Protein AF-0000000075457939 (afdb_homodimer)

Nearest PDB structures (foldseek):
  5itv-assembly1_A  TM=8.212E-01  e=4.966E-16  Bacillus subtilis subsp. subtilis str. 168
  2ewm-assembly1_A-2  TM=8.992E-01  e=4.418E-15  Azoarcus
  4m8s-assembly1_D  TM=8.500E-01  e=1.177E-15  Neisseria meningitidis FAM18
  3uf0-assembly1_A  TM=8.323E-01  e=3.128E-15  Beutenbergia cavernae DSM 12333
  2ewm-assembly1_B-2  TM=7.791E-01  e=3.510E-15  Azoarcus

InterPro domains:
  IPR002347 Short-chain dehydrogenase/reductase SDR [PF00106] (5-186)
  IPR002347 Short-chain dehydrogenase/reductase SDR [PR00080] (75-86)
  IPR002347 Short-chain dehydrogenase/reductase SDR [PR00080] (130-138)
  IPR002347 Short-chain dehydrogenase/reductase SDR [PR00080] (150-169)
  IPR002347 Short-chain dehydrogenase/reductase SDR [PR00081] (5-22)
  IPR002347 Short-chain dehydrogenase/reductase SDR [PR00081] (75-86)
  IPR002347 Short-chain dehydrogenase/reductase SDR [PR00081] (124-140)
  IPR002347 Short-chain dehydrogenase/reductase SDR [PR00081] (150-169)
  IPR002347 Short-chain dehydrogenase/reductase SDR [PR00081] (171-188)
  IPR020904 Short-chain dehydrogenase/reductase, conserved site [PS00061] (137-165)
  IPR036291 NAD(P)-binding domain superfamily [SSF51735] (2-250)
  IPR051911 Short-chain Dehydrogenases/Reductases (SDR) [PTHR43976] (3-299)
  IPR057326 Ketoreductase domain [SM00822] (4-182)

Structure (mmCIF, N/CA/C/O backbone):
data_AF-0000000075457939-model_v1
#
loop_
_entity.id
_entity.type
_entity.pdbx_description
1 polymer 'Ketoreductase domain-containing protein'
#
loop_
_atom_site.group_PDB
_atom_site.id
_atom_site.type_symbol
_atom_site.label_atom_id
_atom_site.label_alt_id
_atom_site.label_comp_id
_atom_site.label_asym_id
_atom_site.label_entity_id
_atom_site.label_seq_id
_atom_site.pdbx_PDB_ins_code
_atom_site.Cartn_x
_atom_site.Cartn_y
_atom_site.Cartn_z
_atom_site.occupancy
_atom_site.B_iso_or_equiv
_atom_site.auth_seq_id
_atom_site.auth_comp_id
_atom_site.auth_asym_id
_atom_site.auth_atom_id
_atom_site.pdbx_PDB_model_num
ATOM 1 N N . MET A 1 1 ? 2.16 31.906 21.281 1 51.19 1 MET A N 1
ATOM 2 C CA . MET A 1 1 ? 2.932 31.281 20.219 1 51.19 1 MET A CA 1
ATOM 3 C C . MET A 1 1 ? 2.379 31.656 18.844 1 51.19 1 MET A C 1
ATOM 5 O O . MET A 1 1 ? 1.189 31.953 18.703 1 51.19 1 MET A O 1
ATOM 9 N N . PRO A 1 2 ? 3.334 31.891 17.859 1 63.16 2 PRO A N 1
ATOM 10 C CA . PRO A 1 2 ? 2.783 32.375 16.594 1 63.16 2 PRO A CA 1
ATOM 11 C C . PRO A 1 2 ? 1.765 31.406 15.984 1 63.16 2 PRO A C 1
ATOM 13 O O . PRO A 1 2 ? 1.848 30.203 16.219 1 63.16 2 PRO A O 1
ATOM 16 N N . SER A 1 3 ? 0.781 31.922 15.492 1 89.88 3 SER A N 1
ATOM 17 C CA . SER A 1 3 ? -0.307 31.203 14.82 1 89.88 3 SER A CA 1
ATOM 18 C C . SER A 1 3 ? 0.222 30.312 13.711 1 89.88 3 SER A C 1
ATOM 20 O O . SER A 1 3 ? 1.062 30.719 12.914 1 89.88 3 SER A O 1
ATOM 22 N N . ARG A 1 4 ? -0.057 29.094 13.867 1 96.81 4 ARG A N 1
ATOM 23 C CA . ARG A 1 4 ? 0.308 28.141 12.82 1 96.81 4 ARG A CA 1
ATOM 24 C C . ARG A 1 4 ? -0.666 28.219 11.648 1 96.81 4 ARG A C 1
ATOM 26 O O . ARG A 1 4 ? -1.827 28.594 11.82 1 96.81 4 ARG A O 1
ATOM 33 N N . VAL A 1 5 ? -0.13 27.922 10.492 1 98.56 5 VAL A N 1
ATOM 34 C CA . VAL A 1 5 ? -0.966 27.875 9.305 1 98.56 5 VAL A CA 1
ATOM 35 C C . VAL A 1 5 ? -1.181 26.422 8.875 1 98.56 5 VAL A C 1
ATOM 37 O O . VAL A 1 5 ? -0.228 25.719 8.516 1 98.56 5 VAL A O 1
ATOM 40 N N . TRP A 1 6 ? -2.451 25.984 8.914 1 98.81 6 TRP A N 1
ATOM 41 C CA . TRP A 1 6 ? -2.854 24.641 8.555 1 98.81 6 TRP A CA 1
ATOM 42 C C . TRP A 1 6 ? -3.471 24.594 7.16 1 98.81 6 TRP A C 1
ATOM 44 O O . TRP A 1 6 ? -4.285 25.453 6.812 1 98.81 6 TRP A O 1
ATOM 54 N N . VAL A 1 7 ? -3.055 23.656 6.367 1 98.94 7 VAL A N 1
ATOM 55 C CA . VAL A 1 7 ? -3.727 23.312 5.117 1 98.94 7 VAL A CA 1
ATOM 56 C C . VAL A 1 7 ? -4.383 21.938 5.246 1 98.94 7 VAL A C 1
ATOM 58 O O . VAL A 1 7 ? -3.707 20.953 5.527 1 98.94 7 VAL A O 1
ATOM 61 N N . ILE A 1 8 ? -5.691 21.875 5.09 1 98.88 8 ILE A N 1
ATOM 62 C CA . ILE A 1 8 ? -6.422 20.625 5.273 1 98.88 8 ILE A CA 1
ATOM 63 C C . ILE A 1 8 ? -7.293 20.359 4.051 1 98.88 8 ILE A C 1
ATOM 65 O O . ILE A 1 8 ? -8.078 21.219 3.633 1 98.88 8 ILE A O 1
ATOM 69 N N . THR A 1 9 ? -7.117 19.188 3.475 1 98.75 9 THR A N 1
ATOM 70 C CA . THR A 1 9 ? -7.961 18.812 2.346 1 98.75 9 THR A CA 1
ATOM 71 C C . THR A 1 9 ? -9.219 18.094 2.826 1 98.75 9 THR A C 1
ATOM 73 O O . THR A 1 9 ? -9.18 17.359 3.807 1 98.75 9 THR A O 1
ATOM 76 N N . GLY A 1 10 ? -10.336 18.281 2.088 1 97.12 10 GLY A N 1
ATOM 77 C CA . GLY A 1 10 ? -11.586 17.625 2.43 1 97.12 10 GLY A CA 1
ATOM 78 C C . GLY A 1 10 ? -12.148 18.062 3.766 1 97.12 10 GLY A C 1
ATOM 79 O O . GLY A 1 10 ? -12.258 17.266 4.699 1 97.12 10 GLY A O 1
ATOM 80 N N . THR A 1 11 ? -12.719 19.297 3.811 1 97.69 11 THR A N 1
ATOM 81 C CA . THR A 1 11 ? -13.109 19.844 5.109 1 97.69 11 THR A CA 1
ATOM 82 C C . THR A 1 11 ? -14.617 20.031 5.188 1 97.69 11 THR A C 1
ATOM 84 O O . THR A 1 11 ? -15.117 20.688 6.105 1 97.69 11 THR A O 1
ATOM 87 N N . ASN A 1 12 ? -15.328 19.453 4.223 1 95.19 12 ASN A N 1
ATOM 88 C CA . ASN A 1 12 ? -16.766 19.688 4.172 1 95.19 12 ASN A CA 1
ATOM 89 C C . ASN A 1 12 ? -17.484 18.953 5.301 1 95.19 12 ASN A C 1
ATOM 91 O O . ASN A 1 12 ? -18.609 19.297 5.66 1 95.19 12 ASN A O 1
ATOM 95 N N . SER A 1 13 ? -16.906 17.859 5.801 1 92 13 SER A N 1
ATOM 96 C CA . SER A 1 13 ? -17.5 17.078 6.879 1 92 13 SER A CA 1
ATOM 97 C C . SER A 1 13 ? -16.469 16.219 7.578 1 92 13 SER A C 1
ATOM 99 O O . SER A 1 13 ? -15.266 16.344 7.316 1 92 13 SER A O 1
ATOM 101 N N . GLY A 1 14 ? -16.891 15.586 8.586 1 93.69 14 GLY A N 1
ATOM 102 C CA . GLY A 1 14 ? -16.109 14.516 9.188 1 93.69 14 GLY A CA 1
ATOM 103 C C . GLY A 1 14 ? -14.852 15 9.883 1 93.69 14 GLY A C 1
ATOM 104 O O . GLY A 1 14 ? -14.883 16.016 10.586 1 93.69 14 GLY A O 1
ATOM 105 N N . LEU A 1 15 ? -13.805 14.25 9.742 1 96.56 15 LEU A N 1
ATOM 106 C CA . LEU A 1 15 ? -12.562 14.5 10.461 1 96.56 15 LEU A CA 1
ATOM 107 C C . LEU A 1 15 ? -11.906 15.789 9.984 1 96.56 15 LEU A C 1
ATOM 109 O O . LEU A 1 15 ? -11.344 16.547 10.789 1 96.56 15 LEU A O 1
ATOM 113 N N . GLY A 1 16 ? -11.945 16.062 8.656 1 97.94 16 GLY A N 1
ATOM 114 C CA . GLY A 1 16 ? -11.391 17.297 8.125 1 97.94 16 GLY A CA 1
ATOM 115 C C . GLY A 1 16 ? -12.008 18.547 8.734 1 97.94 16 GLY A C 1
ATOM 116 O O . GLY A 1 16 ? -11.297 19.484 9.109 1 97.94 16 GLY A O 1
ATOM 117 N N . LEU A 1 17 ? -13.312 18.484 8.852 1 97.88 17 LEU A N 1
ATOM 118 C CA . LEU A 1 17 ? -14.039 19.594 9.453 1 97.88 17 LEU A CA 1
ATOM 119 C C . LEU A 1 17 ? -13.664 19.766 10.922 1 97.88 17 LEU A C 1
ATOM 121 O O . LEU A 1 17 ? -13.391 20.875 11.383 1 97.88 17 LEU A O 1
ATOM 125 N N . ALA A 1 18 ? -13.617 18.672 11.648 1 98 18 ALA A N 1
ATOM 126 C CA . ALA A 1 18 ? -13.305 18.703 13.07 1 98 18 ALA A CA 1
ATOM 127 C C . ALA A 1 18 ? -11.906 19.266 13.312 1 98 18 ALA A C 1
ATOM 129 O O . ALA A 1 18 ? -11.711 20.109 14.195 1 98 18 ALA A O 1
ATOM 130 N N . MET A 1 19 ? -10.945 18.859 12.523 1 98.69 19 MET A N 1
ATOM 131 C CA . MET A 1 19 ? -9.562 19.312 12.68 1 98.69 19 MET A CA 1
ATOM 132 C C . MET A 1 19 ? -9.438 20.797 12.344 1 98.69 19 MET A C 1
ATOM 134 O O . MET A 1 19 ? -8.75 21.547 13.039 1 98.69 19 MET A O 1
ATOM 138 N N . ALA A 1 20 ? -10.102 21.203 11.289 1 98.81 20 ALA A N 1
ATOM 139 C CA . ALA A 1 20 ? -10.062 22.609 10.883 1 98.81 20 ALA A CA 1
ATOM 140 C C . ALA A 1 20 ? -10.648 23.5 11.969 1 98.81 20 ALA A C 1
ATOM 142 O O . ALA A 1 20 ? -10.023 24.5 12.359 1 98.81 20 ALA A O 1
ATOM 143 N N . LEU A 1 21 ? -11.812 23.125 12.484 1 98.69 21 LEU A N 1
ATOM 144 C CA . LEU A 1 21 ? -12.484 23.922 13.5 1 98.69 21 LEU A CA 1
ATOM 145 C C . LEU A 1 21 ? -11.656 23.984 14.781 1 98.69 21 LEU A C 1
ATOM 147 O O . LEU A 1 21 ? -11.57 25.031 15.422 1 98.69 21 LEU A O 1
ATOM 151 N N . HIS A 1 22 ? -11.062 22.875 15.117 1 98.56 22 HIS A N 1
ATOM 152 C CA . HIS A 1 22 ? -10.25 22.828 16.328 1 98.56 22 HIS A CA 1
ATOM 153 C C . HIS A 1 22 ? -9.047 23.75 16.219 1 98.56 22 HIS A C 1
ATOM 155 O O . HIS A 1 22 ? -8.727 24.469 17.156 1 98.56 22 HIS A O 1
ATOM 161 N N . ALA A 1 23 ? -8.336 23.734 15.109 1 98.44 23 ALA A N 1
ATOM 162 C CA . ALA A 1 23 ? -7.184 24.609 14.891 1 98.44 23 ALA A CA 1
ATOM 163 C C . ALA A 1 23 ? -7.594 26.078 14.992 1 98.44 23 ALA A C 1
ATOM 165 O O . ALA A 1 23 ? -6.922 26.875 15.656 1 98.44 23 ALA A O 1
ATOM 166 N N . LEU A 1 24 ? -8.711 26.438 14.383 1 98.25 24 LEU A N 1
ATOM 167 C CA . LEU A 1 24 ? -9.203 27.812 14.391 1 98.25 24 LEU A CA 1
ATOM 168 C C . LEU A 1 24 ? -9.555 28.25 15.812 1 98.25 24 LEU A C 1
ATOM 170 O O . LEU A 1 24 ? -9.242 29.375 16.203 1 98.25 24 LEU A O 1
ATOM 174 N N . LYS A 1 25 ? -10.188 27.359 16.5 1 97.62 25 LYS A N 1
ATOM 175 C CA . LYS A 1 25 ? -10.602 27.641 17.875 1 97.62 25 LYS A CA 1
ATOM 176 C C . LYS A 1 25 ? -9.398 27.984 18.75 1 97.62 25 LYS A C 1
ATOM 178 O O . LYS A 1 25 ? -9.523 28.734 19.719 1 97.62 25 LYS A O 1
ATOM 183 N N . HIS A 1 26 ? -8.266 27.5 18.422 1 96.94 26 HIS A N 1
ATOM 184 C CA . HIS A 1 26 ? -7.066 27.703 19.234 1 96.94 26 HIS A CA 1
ATOM 185 C C . HIS A 1 26 ? -6.18 28.797 18.641 1 96.94 26 HIS A C 1
ATOM 187 O O . HIS A 1 26 ? -5 28.891 18.984 1 96.94 26 HIS A O 1
ATOM 193 N N . GLY A 1 27 ? -6.672 29.531 17.688 1 96.94 27 GLY A N 1
ATOM 194 C CA . GLY A 1 27 ? -6.02 30.734 17.219 1 96.94 27 GLY A CA 1
ATOM 195 C C . GLY A 1 27 ? -5.129 30.516 16.016 1 96.94 27 GLY A C 1
ATOM 196 O O . GLY A 1 27 ? -4.438 31.438 15.57 1 96.94 27 GLY A O 1
ATOM 197 N N . ASP A 1 28 ? -5.078 29.328 15.445 1 97.94 28 ASP A N 1
ATOM 198 C CA . ASP A 1 28 ? -4.312 29.047 14.234 1 97.94 28 ASP A CA 1
ATOM 199 C C . ASP A 1 28 ? -5.07 29.5 12.992 1 97.94 28 ASP A C 1
ATOM 201 O O . ASP A 1 28 ? -6.246 29.859 13.07 1 97.94 28 ASP A O 1
ATOM 205 N N . ARG A 1 29 ? -4.402 29.625 11.93 1 98.31 29 ARG A N 1
ATOM 206 C CA . ARG A 1 29 ? -5.004 29.906 10.625 1 98.31 29 ARG A CA 1
ATOM 207 C C . ARG A 1 29 ? -5.203 28.625 9.828 1 98.31 29 ARG A C 1
ATOM 209 O O . ARG A 1 29 ? -4.375 27.719 9.883 1 98.31 29 ARG A O 1
ATOM 216 N N . VAL A 1 30 ? -6.344 28.594 9.086 1 98.75 30 VAL A N 1
ATOM 217 C CA . VAL A 1 30 ? -6.648 27.359 8.359 1 98.75 30 VAL A CA 1
ATOM 218 C C . VAL A 1 30 ? -7.012 27.688 6.914 1 98.75 30 VAL A C 1
ATOM 220 O O . VAL A 1 30 ? -7.867 28.547 6.66 1 98.75 30 VAL A O 1
ATOM 223 N N . ILE A 1 31 ? -6.277 27.141 6.02 1 98.81 31 ILE A N 1
ATOM 224 C CA . ILE A 1 31 ? -6.719 27.016 4.633 1 98.81 31 ILE A CA 1
ATOM 225 C C . ILE A 1 31 ? -7.461 25.688 4.449 1 98.81 31 ILE A C 1
ATOM 227 O O . ILE A 1 31 ? -6.855 24.625 4.492 1 98.81 31 ILE A O 1
ATOM 231 N N . ALA A 1 32 ? -8.781 25.781 4.281 1 98.81 32 ALA A N 1
ATOM 232 C CA . ALA A 1 32 ? -9.672 24.609 4.195 1 98.81 32 ALA A CA 1
ATOM 233 C C . ALA A 1 32 ? -10.141 24.391 2.76 1 98.81 32 ALA A C 1
ATOM 235 O O . ALA A 1 32 ? -10.594 25.312 2.094 1 98.81 32 ALA A O 1
ATOM 236 N N . THR A 1 33 ? -10.008 23.156 2.293 1 98.62 33 THR A N 1
ATOM 237 C CA . THR A 1 33 ? -10.375 22.922 0.9 1 98.62 33 THR A CA 1
ATOM 238 C C . THR A 1 33 ? -11.672 22.125 0.81 1 98.62 33 THR A C 1
ATOM 240 O O . THR A 1 33 ? -11.953 21.297 1.683 1 98.62 33 THR A O 1
ATOM 243 N N . VAL A 1 34 ? -12.453 22.406 -0.18 1 97.88 34 VAL A N 1
ATOM 244 C CA . VAL A 1 34 ? -13.648 21.672 -0.592 1 97.88 34 VAL A CA 1
ATOM 245 C C . VAL A 1 34 ? -13.688 21.562 -2.115 1 97.88 34 VAL A C 1
ATOM 247 O O . VAL A 1 34 ? -12.992 22.297 -2.814 1 97.88 34 VAL A O 1
ATOM 250 N N . ARG A 1 35 ? -14.469 20.641 -2.613 1 94.31 35 ARG A N 1
ATOM 251 C CA . ARG A 1 35 ? -14.555 20.453 -4.059 1 94.31 35 ARG A CA 1
ATOM 252 C C . ARG A 1 35 ? -15.406 21.547 -4.703 1 94.31 35 ARG A C 1
ATOM 254 O O . ARG A 1 35 ? -15.203 21.891 -5.867 1 94.31 35 ARG A O 1
ATOM 261 N N . SER A 1 36 ? -16.359 22 -3.938 1 96.31 36 SER A N 1
ATOM 262 C CA . SER A 1 36 ? -17.234 23.078 -4.422 1 96.31 36 SER A CA 1
ATOM 263 C C . SER A 1 36 ? -17.609 24.031 -3.295 1 96.31 36 SER A C 1
ATOM 265 O O . SER A 1 36 ? -17.672 23.625 -2.131 1 96.31 36 SER A O 1
ATOM 267 N N . ALA A 1 37 ? -17.891 25.219 -3.727 1 96.94 37 ALA A N 1
ATOM 268 C CA . ALA A 1 37 ? -18.125 26.281 -2.752 1 96.94 37 ALA A CA 1
ATOM 269 C C . ALA A 1 37 ? -19.375 26.016 -1.924 1 96.94 37 ALA A C 1
ATOM 271 O O . ALA A 1 37 ? -19.422 26.359 -0.74 1 96.94 37 ALA A O 1
ATOM 272 N N . ASP A 1 38 ? -20.328 25.391 -2.523 1 96.69 38 ASP A N 1
ATOM 273 C CA . ASP A 1 38 ? -21.609 25.141 -1.846 1 96.69 38 ASP A CA 1
ATOM 274 C C . ASP A 1 38 ? -21.438 24.109 -0.729 1 96.69 38 ASP A C 1
ATOM 276 O O . ASP A 1 38 ? -22.297 23.984 0.145 1 96.69 38 ASP A O 1
ATOM 280 N N . ARG A 1 39 ? -20.359 23.438 -0.727 1 94.5 39 ARG A N 1
ATOM 281 C CA . ARG A 1 39 ? -20.094 22.391 0.267 1 94.5 39 ARG A CA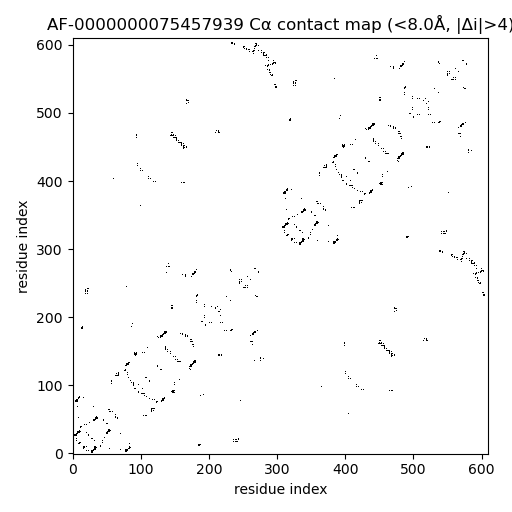 1
ATOM 282 C C . ARG A 1 39 ? -19.234 22.938 1.408 1 94.5 39 ARG A C 1
ATOM 284 O O . ARG A 1 39 ? -18.906 22.203 2.344 1 94.5 39 ARG A O 1
ATOM 291 N N . PHE A 1 40 ? -18.859 24.219 1.312 1 97.88 40 PHE A N 1
ATOM 292 C CA . PHE A 1 40 ? -18.047 24.812 2.369 1 97.88 40 PHE A CA 1
ATOM 293 C C . PHE A 1 40 ? -18.891 25.078 3.611 1 97.88 40 PHE A C 1
ATOM 295 O O . PHE A 1 40 ? -19.859 25.828 3.557 1 97.88 40 PHE A O 1
ATOM 302 N N . PRO A 1 41 ? -18.547 24.516 4.734 1 97.69 41 PRO A N 1
ATOM 303 C CA . PRO A 1 41 ? -19.391 24.625 5.926 1 97.69 41 PRO A CA 1
ATOM 304 C C . PRO A 1 41 ? -19.484 26.047 6.461 1 97.69 41 PRO A C 1
ATOM 306 O O . PRO A 1 41 ? -18.469 26.75 6.523 1 97.69 41 PRO A O 1
ATOM 309 N N . ASP A 1 42 ? -20.609 26.422 6.934 1 97.94 42 ASP A N 1
ATOM 310 C CA . ASP A 1 42 ? -20.828 27.734 7.527 1 97.94 42 ASP A CA 1
ATOM 311 C C . ASP A 1 42 ? -19.969 27.938 8.773 1 97.94 42 ASP A C 1
ATOM 313 O O . ASP A 1 42 ? -19.484 29.047 9.031 1 97.94 42 ASP A O 1
ATOM 317 N N . ALA A 1 43 ? -19.812 26.859 9.477 1 98.12 43 ALA A N 1
ATOM 318 C CA . ALA A 1 43 ? -19.016 26.922 10.703 1 98.12 43 ALA A CA 1
ATOM 319 C C . ALA A 1 43 ? -17.594 27.359 10.414 1 98.12 43 ALA A C 1
ATOM 321 O O . ALA A 1 43 ? -16.984 28.125 11.188 1 98.12 43 ALA A O 1
ATOM 322 N N . LEU A 1 44 ? -17.047 26.953 9.297 1 98.56 44 LEU A N 1
ATOM 323 C CA . LEU A 1 44 ? -15.695 27.312 8.914 1 98.56 44 LEU A CA 1
ATOM 324 C C . LEU A 1 44 ? -15.633 28.766 8.445 1 98.56 44 LEU A C 1
ATOM 326 O O . LEU A 1 44 ? -14.68 29.484 8.766 1 98.56 44 LEU A O 1
ATOM 330 N N . ARG A 1 45 ? -16.625 29.078 7.703 1 98 45 ARG A N 1
ATOM 331 C CA . ARG A 1 45 ? -16.703 30.469 7.25 1 98 45 ARG A CA 1
ATOM 332 C C . ARG A 1 45 ? -16.734 31.422 8.43 1 98 45 ARG A C 1
ATOM 334 O O . ARG A 1 45 ? -15.969 32.406 8.477 1 98 45 ARG A O 1
ATOM 341 N N . LYS A 1 46 ? -17.562 31.125 9.352 1 98.25 46 LYS A N 1
ATOM 342 C CA . LYS A 1 46 ? -17.734 31.984 10.523 1 98.25 46 LYS A CA 1
ATOM 343 C C . LYS A 1 46 ? -16.469 32.031 11.383 1 98.25 46 LYS A C 1
ATOM 345 O O . LYS A 1 46 ? -16.172 33.031 11.992 1 98.25 46 LYS A O 1
ATOM 350 N N . ALA A 1 47 ? -15.758 30.906 11.375 1 98.19 47 ALA A N 1
ATOM 351 C CA . ALA A 1 47 ? -14.562 30.797 12.211 1 98.19 47 ALA A CA 1
ATOM 352 C C . ALA A 1 47 ? -13.367 31.469 11.539 1 98.19 47 ALA A C 1
ATOM 354 O O . ALA A 1 47 ? -12.305 31.609 12.148 1 98.19 47 ALA A O 1
ATOM 355 N N . GLY A 1 48 ? -13.523 31.828 10.266 1 97.88 48 GLY A N 1
ATOM 356 C CA . GLY A 1 48 ? -12.484 32.625 9.602 1 97.88 48 GLY A CA 1
ATOM 357 C C . GLY A 1 48 ? -11.547 31.781 8.758 1 97.88 48 GLY A C 1
ATOM 358 O O . GLY A 1 48 ? -10.453 32.219 8.422 1 97.88 48 GLY A O 1
ATOM 359 N N . ALA A 1 49 ? -11.906 30.562 8.406 1 98.62 49 ALA A N 1
ATOM 360 C CA . ALA A 1 49 ? -11.086 29.734 7.535 1 98.62 49 ALA A CA 1
ATOM 361 C C . ALA A 1 49 ? -11 30.328 6.129 1 98.62 49 ALA A C 1
ATOM 363 O O . ALA A 1 49 ? -11.977 30.906 5.641 1 98.62 49 ALA A O 1
ATOM 364 N N . HIS A 1 50 ? -9.852 30.203 5.52 1 98.62 50 HIS A N 1
ATOM 365 C CA . HIS A 1 50 ? -9.727 30.531 4.105 1 98.62 50 HIS A CA 1
ATOM 366 C C . HIS A 1 50 ? -10.156 29.359 3.23 1 98.62 50 HIS A C 1
ATOM 368 O O . HIS A 1 50 ? -9.594 28.266 3.326 1 98.62 50 HIS A O 1
ATOM 374 N N . MET A 1 51 ? -11.141 29.578 2.375 1 98.69 51 MET A N 1
ATOM 375 C CA . MET A 1 51 ? -11.656 28.531 1.504 1 98.69 51 MET A CA 1
ATOM 376 C C . MET A 1 51 ? -10.836 28.438 0.22 1 98.69 51 MET A C 1
ATOM 378 O O . MET A 1 51 ? -10.555 29.453 -0.418 1 98.69 51 MET A O 1
ATOM 382 N N . LEU A 1 52 ? -10.477 27.266 -0.162 1 98.5 52 LEU A N 1
ATOM 383 C CA . LEU A 1 52 ? -9.914 26.984 -1.477 1 98.5 52 LEU A CA 1
ATOM 384 C C . LEU A 1 52 ? -10.609 25.797 -2.131 1 98.5 52 LEU A C 1
ATOM 386 O O . LEU A 1 52 ? -10.922 24.812 -1.462 1 98.5 52 LEU A O 1
ATOM 390 N N . LEU A 1 53 ? -10.891 25.953 -3.387 1 98.56 53 LEU A N 1
ATOM 391 C CA . LEU A 1 53 ? -11.484 24.859 -4.145 1 98.56 53 LEU A CA 1
ATOM 392 C C . LEU A 1 53 ? -10.406 23.891 -4.648 1 98.56 53 LEU A C 1
ATOM 394 O O . LEU A 1 53 ? -9.438 24.328 -5.281 1 98.56 53 LEU A O 1
ATOM 398 N N . LEU A 1 54 ? -10.531 22.641 -4.285 1 98.62 54 LEU A N 1
ATOM 399 C CA . LEU A 1 54 ? -9.578 21.609 -4.676 1 98.62 54 LEU A CA 1
ATOM 400 C C . LEU A 1 54 ? -10.305 20.328 -5.086 1 98.62 54 LEU A C 1
ATOM 402 O O . LEU A 1 54 ? -11.094 19.797 -4.316 1 98.62 54 LEU A O 1
ATOM 406 N N . ASP A 1 55 ? -10.133 19.938 -6.328 1 98.19 55 ASP A N 1
ATOM 407 C CA . ASP A 1 55 ? -10.586 18.641 -6.82 1 98.19 55 ASP A CA 1
ATOM 408 C C . ASP A 1 55 ? -9.398 17.734 -7.141 1 98.19 55 ASP A C 1
ATOM 410 O O . ASP A 1 55 ? -8.719 17.938 -8.148 1 98.19 55 ASP A O 1
ATOM 414 N N . LEU A 1 56 ? -9.266 16.75 -6.332 1 98.12 56 LEU A N 1
ATOM 415 C CA . LEU A 1 56 ? -8.102 15.875 -6.461 1 98.12 56 LEU A CA 1
ATOM 416 C C . LEU A 1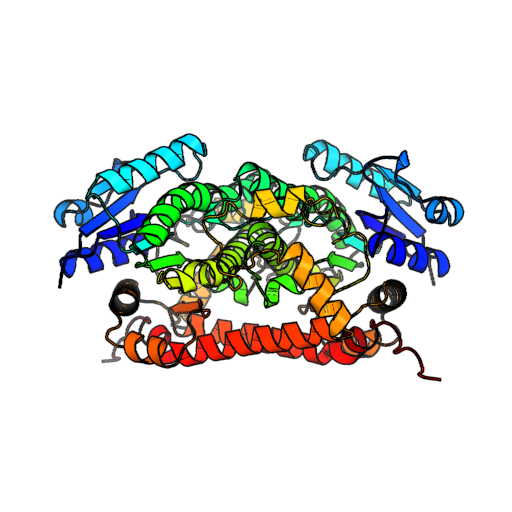 56 ? -8.266 14.922 -7.637 1 98.12 56 LEU A C 1
ATOM 418 O O . LEU A 1 56 ? -7.367 14.133 -7.934 1 98.12 56 LEU A O 1
ATOM 422 N N . TYR A 1 57 ? -9.375 14.984 -8.305 1 97.31 57 TYR A N 1
ATOM 423 C CA . TYR A 1 57 ? -9.57 14.227 -9.531 1 97.31 57 TYR A CA 1
ATOM 424 C C . TYR A 1 57 ? -9.18 15.055 -10.75 1 97.31 57 TYR A C 1
ATOM 426 O O . TYR A 1 57 ? -9.18 14.555 -11.875 1 97.31 57 TYR A O 1
ATOM 434 N N . ASP A 1 58 ? -8.875 16.297 -10.555 1 98.25 58 ASP A N 1
ATOM 435 C CA . ASP A 1 58 ? -8.508 17.188 -11.664 1 98.25 58 ASP A CA 1
ATOM 436 C C . ASP A 1 58 ? -7.141 16.812 -12.234 1 98.25 58 ASP A C 1
ATOM 438 O O . ASP A 1 58 ? -6.496 15.875 -11.75 1 98.25 58 ASP A O 1
ATOM 442 N N . THR A 1 59 ? -6.699 17.578 -13.258 1 98.38 59 THR A N 1
ATOM 443 C CA . THR A 1 59 ? -5.371 17.359 -13.828 1 98.38 59 THR A CA 1
ATOM 444 C C . THR A 1 59 ? -4.285 17.781 -12.844 1 98.38 59 THR A C 1
ATOM 446 O O . THR A 1 59 ? -4.516 18.625 -11.977 1 98.38 59 THR A O 1
ATOM 449 N N . ASP A 1 60 ? -3.152 17.188 -13.039 1 98.5 60 ASP A N 1
ATOM 450 C CA . ASP A 1 60 ? -2.025 17.484 -12.156 1 98.5 60 ASP A CA 1
ATOM 451 C C . ASP A 1 60 ? -1.738 18.984 -12.141 1 98.5 60 ASP A C 1
ATOM 453 O O . ASP A 1 60 ? -1.512 19.562 -11.07 1 98.5 60 ASP A O 1
ATOM 457 N N . ASP A 1 61 ? -1.765 19.562 -13.258 1 98.44 61 ASP A N 1
ATOM 458 C CA . ASP A 1 61 ? -1.441 20.969 -13.367 1 98.44 61 ASP A CA 1
ATOM 459 C C . ASP A 1 61 ? -2.43 21.828 -12.57 1 98.44 61 ASP A C 1
ATOM 461 O O . ASP A 1 61 ? -2.037 22.781 -11.898 1 98.44 61 ASP A O 1
ATOM 465 N N . LYS A 1 62 ? -3.662 21.531 -12.641 1 98.69 62 LYS A N 1
ATOM 466 C CA . LYS A 1 62 ? -4.68 22.281 -11.906 1 98.69 62 LYS A CA 1
ATOM 467 C C . LYS A 1 62 ? -4.523 22.094 -10.406 1 98.69 62 LYS A C 1
ATOM 469 O O . LYS A 1 62 ? -4.664 23.047 -9.641 1 98.69 62 LYS A O 1
ATOM 474 N N . ILE A 1 63 ? -4.227 20.891 -10.008 1 98.81 63 ILE A N 1
ATOM 475 C CA . ILE A 1 63 ? -4.035 20.609 -8.586 1 98.81 63 ILE A CA 1
ATOM 476 C C . ILE A 1 63 ? -2.803 21.344 -8.078 1 98.81 63 ILE A C 1
ATOM 478 O O . ILE A 1 63 ? -2.846 21.984 -7.016 1 98.81 63 ILE A O 1
ATOM 482 N N . LYS A 1 64 ? -1.727 21.312 -8.836 1 98.56 64 LYS A N 1
ATOM 483 C CA . LYS A 1 64 ? -0.497 22.016 -8.461 1 98.56 64 LYS A CA 1
ATOM 484 C C . LYS A 1 64 ? -0.722 23.516 -8.359 1 98.56 64 LYS A C 1
ATOM 486 O O . LYS A 1 64 ? -0.15 24.172 -7.492 1 98.56 64 LYS A O 1
ATOM 491 N N . ALA A 1 65 ? -1.513 24.016 -9.234 1 98.5 65 ALA A N 1
ATOM 492 C CA . ALA A 1 65 ? -1.822 25.438 -9.195 1 98.5 65 ALA A CA 1
ATOM 493 C C . ALA A 1 65 ? -2.51 25.812 -7.891 1 98.5 65 ALA A C 1
ATOM 495 O O . ALA A 1 65 ? -2.25 26.891 -7.328 1 98.5 65 ALA A O 1
ATOM 496 N N . VAL A 1 66 ? -3.363 24.969 -7.43 1 98.75 66 VAL A N 1
ATOM 497 C CA . VAL A 1 66 ? -4.027 25.219 -6.156 1 98.75 66 VAL A CA 1
ATOM 498 C C . VAL A 1 66 ? -3.002 25.172 -5.023 1 98.75 66 VAL A C 1
ATOM 500 O O . VAL A 1 66 ? -3.061 25.984 -4.098 1 98.75 66 VAL A O 1
ATOM 503 N N . ALA A 1 67 ? -2.072 24.219 -5.082 1 98.75 67 ALA A N 1
ATOM 504 C CA . ALA A 1 67 ? -1.014 24.141 -4.078 1 98.75 67 ALA A CA 1
ATOM 505 C C . ALA A 1 67 ? -0.191 25.438 -4.051 1 98.75 67 ALA A C 1
ATOM 507 O O . ALA A 1 67 ? 0.186 25.922 -2.982 1 98.75 67 ALA A O 1
ATOM 508 N N . GLU A 1 68 ? 0.058 25.938 -5.18 1 98 68 GLU A N 1
ATOM 509 C CA . GLU A 1 68 ? 0.79 27.188 -5.262 1 98 68 GLU A CA 1
ATOM 510 C C . GLU A 1 68 ? -0.021 28.344 -4.672 1 98 68 GLU A C 1
ATOM 512 O O . GLU A 1 68 ? 0.537 29.234 -4.035 1 98 68 GLU A O 1
ATOM 517 N N . GLU A 1 69 ? -1.259 28.328 -4.941 1 98.5 69 GLU A N 1
ATOM 518 C CA . GLU A 1 69 ? -2.137 29.328 -4.348 1 98.5 69 GLU A CA 1
ATOM 519 C C . GLU A 1 69 ? -2.111 29.266 -2.826 1 98.5 69 GLU A C 1
ATOM 521 O O . GLU A 1 69 ? -2.146 30.281 -2.146 1 98.5 69 GLU A O 1
ATOM 526 N N . VAL A 1 70 ? -2.08 28.047 -2.295 1 98.62 70 VAL A N 1
ATOM 527 C CA . VAL A 1 70 ? -1.992 27.828 -0.854 1 98.62 70 VAL A CA 1
ATOM 528 C C . VAL A 1 70 ? -0.823 28.625 -0.281 1 98.62 70 VAL A C 1
ATOM 530 O O . VAL A 1 70 ? -0.962 29.281 0.75 1 98.62 70 VAL A O 1
ATOM 533 N N . LEU A 1 71 ? 0.284 28.625 -0.931 1 97.88 71 LEU A N 1
ATOM 534 C CA . LEU A 1 71 ? 1.512 29.25 -0.435 1 97.88 71 LEU A CA 1
ATOM 535 C C . LEU A 1 71 ? 1.415 30.766 -0.477 1 97.88 71 LEU A C 1
ATOM 537 O O . LEU A 1 71 ? 2.148 31.453 0.232 1 97.88 71 LEU A O 1
ATOM 541 N N . ARG A 1 72 ? 0.479 31.266 -1.239 1 97.75 72 ARG A N 1
ATOM 542 C CA . ARG A 1 72 ? 0.346 32.719 -1.39 1 97.75 72 ARG A CA 1
ATOM 543 C C . ARG A 1 72 ? -0.635 33.281 -0.37 1 97.75 72 ARG A C 1
ATOM 545 O O . ARG A 1 72 ? -0.628 34.469 -0.098 1 97.75 72 ARG A O 1
ATOM 552 N N . VAL A 1 73 ? -1.472 32.469 0.186 1 97.81 73 VAL A N 1
ATOM 553 C CA . VAL A 1 73 ? -2.553 32.938 1.043 1 97.81 73 VAL A CA 1
ATOM 554 C C . VAL A 1 73 ? -1.97 33.656 2.264 1 97.81 73 VAL A C 1
ATOM 556 O O . VAL A 1 73 ? -2.293 34.812 2.529 1 97.81 73 VAL A O 1
ATOM 559 N N . TYR A 1 74 ? -1.086 33 2.994 1 97.06 74 TYR A N 1
ATOM 560 C CA . TYR A 1 74 ? -0.502 33.562 4.199 1 97.06 74 TYR A CA 1
ATOM 561 C C . TYR A 1 74 ? 1.014 33.656 4.082 1 97.06 74 TYR A C 1
ATOM 563 O O . TYR A 1 74 ? 1.688 34.125 5.004 1 97.06 74 TYR A O 1
ATOM 571 N N . GLY A 1 75 ? 1.619 33.156 2.975 1 96.31 75 GLY A N 1
ATOM 572 C CA . GLY A 1 75 ? 3.045 33.281 2.705 1 96.31 75 GLY A CA 1
ATOM 573 C C . GLY A 1 75 ? 3.834 32.062 3.148 1 96.31 75 GLY A C 1
ATOM 574 O O . GLY A 1 75 ? 4.977 31.875 2.727 1 96.31 75 GLY A O 1
ATOM 575 N N . TYR A 1 76 ? 3.277 31.266 4.023 1 96.5 76 TYR A N 1
ATOM 576 C CA . TYR A 1 76 ? 3.9 30.016 4.469 1 96.5 76 TYR A CA 1
ATOM 577 C C . TYR A 1 76 ? 2.859 29.062 5.02 1 96.5 76 TYR A C 1
ATOM 579 O O . TYR A 1 76 ? 1.698 29.422 5.211 1 96.5 76 TYR A O 1
ATOM 587 N N . ILE A 1 77 ? 3.246 27.844 5.195 1 98.31 77 ILE A N 1
ATOM 588 C CA . ILE A 1 77 ? 2.406 26.859 5.879 1 98.31 77 ILE A CA 1
ATOM 589 C C . ILE A 1 77 ? 3.23 26.109 6.922 1 98.31 77 ILE A C 1
ATOM 591 O O . ILE A 1 77 ? 4.457 26.016 6.809 1 98.31 77 ILE A O 1
ATOM 595 N N . ASP A 1 78 ? 2.545 25.594 7.945 1 98.31 78 ASP A N 1
ATOM 596 C CA . ASP A 1 78 ? 3.188 24.844 9.008 1 98.31 78 ASP A CA 1
ATOM 597 C C . ASP A 1 78 ? 2.74 23.375 8.992 1 98.31 78 ASP A C 1
ATOM 599 O O . ASP A 1 78 ? 3.498 22.484 9.375 1 98.31 78 ASP A O 1
ATOM 603 N N . VAL A 1 79 ? 1.526 23.156 8.609 1 98.75 79 VAL A N 1
ATOM 604 C CA . VAL A 1 79 ? 0.924 21.828 8.727 1 98.75 79 VAL A CA 1
ATOM 605 C C . VAL A 1 79 ? 0.12 21.516 7.465 1 98.75 79 VAL A C 1
ATOM 607 O O . VAL A 1 79 ? -0.725 22.312 7.047 1 98.75 79 VAL A O 1
ATOM 610 N N . LEU A 1 80 ? 0.419 20.469 6.82 1 98.88 80 LEU A N 1
ATOM 611 C CA . LEU A 1 80 ? -0.377 19.922 5.727 1 98.88 80 LEU A CA 1
ATOM 612 C C . LEU A 1 80 ? -1.062 18.625 6.145 1 98.88 80 LEU A C 1
ATOM 614 O O . LEU A 1 80 ? -0.398 17.672 6.578 1 98.88 80 LEU A O 1
ATOM 618 N N . ILE A 1 81 ? -2.389 18.578 6.074 1 98.81 81 ILE A N 1
ATOM 619 C CA . ILE A 1 81 ? -3.133 17.344 6.352 1 98.81 81 ILE A CA 1
ATOM 620 C C . ILE A 1 81 ? -3.852 16.891 5.086 1 98.81 81 ILE A C 1
ATOM 622 O O . ILE A 1 81 ? -4.816 17.516 4.645 1 98.81 81 ILE A O 1
ATOM 626 N N . ASN A 1 82 ? -3.35 15.836 4.543 1 98.44 82 ASN A N 1
ATOM 627 C CA . ASN A 1 82 ? -4.047 15.141 3.465 1 98.44 82 ASN A CA 1
ATOM 628 C C . ASN A 1 82 ? -5.188 14.281 4 1 98.44 82 ASN A C 1
ATOM 630 O O . ASN A 1 82 ? -5 13.086 4.25 1 98.44 82 ASN A O 1
ATOM 634 N N . ASN A 1 83 ? -6.352 14.82 4.062 1 97.44 83 ASN A N 1
ATOM 635 C CA . ASN A 1 83 ? -7.496 14.18 4.707 1 97.44 83 ASN A CA 1
ATOM 636 C C . ASN A 1 83 ? -8.539 13.742 3.688 1 97.44 83 ASN A C 1
ATOM 638 O O . ASN A 1 83 ? -9.305 12.812 3.941 1 97.44 83 ASN A O 1
ATOM 642 N N . ALA A 1 84 ? -8.562 14.398 2.535 1 89.81 84 ALA A N 1
ATOM 643 C CA . ALA A 1 84 ? -9.562 14.062 1.528 1 89.81 84 ALA A CA 1
ATOM 644 C C . ALA A 1 84 ? -9.516 12.578 1.183 1 89.81 84 ALA A C 1
ATOM 646 O O . ALA A 1 84 ? -8.438 12.016 0.979 1 89.81 84 ALA A O 1
ATOM 647 N N . GLY A 1 85 ? -10.648 11.945 1.223 1 86.56 85 GLY A N 1
ATOM 648 C CA . GLY A 1 85 ? -10.758 10.531 0.914 1 86.56 85 GLY A CA 1
ATOM 649 C C . GLY A 1 85 ? -12.195 10.062 0.762 1 86.56 85 GLY A C 1
ATOM 650 O O . GLY A 1 85 ? -13.125 10.805 1.068 1 86.56 85 GLY A O 1
ATOM 651 N N . THR A 1 86 ? -12.352 8.961 0.123 1 78.19 86 THR A N 1
ATOM 652 C CA . THR A 1 86 ? -13.672 8.375 -0.057 1 78.19 86 THR A CA 1
ATOM 653 C C . THR A 1 86 ? -13.594 6.848 -0.031 1 78.19 86 THR A C 1
ATOM 655 O O . THR A 1 86 ? -12.555 6.27 -0.346 1 78.19 86 THR A O 1
ATOM 658 N N . ASN A 1 87 ? -14.672 6.309 0.467 1 71.81 87 ASN A N 1
ATOM 659 C CA . ASN A 1 87 ? -14.836 4.859 0.387 1 71.81 87 ASN A CA 1
ATOM 660 C C . ASN A 1 87 ? -15.891 4.469 -0.645 1 71.81 87 ASN A C 1
ATOM 662 O O . ASN A 1 87 ? -16.234 3.291 -0.771 1 71.81 87 ASN A O 1
ATOM 666 N N . HIS A 1 88 ? -16.297 5.344 -1.402 1 70.5 88 HIS A N 1
ATOM 667 C CA . HIS A 1 88 ? -17.469 5.102 -2.229 1 70.5 88 HIS A CA 1
ATOM 668 C C . HIS A 1 88 ? -17.078 4.68 -3.641 1 70.5 88 HIS A C 1
ATOM 670 O O . HIS A 1 88 ? -17.938 4.34 -4.457 1 70.5 88 HIS A O 1
ATOM 676 N N . ILE A 1 89 ? -15.93 4.648 -3.834 1 77.94 89 ILE A N 1
ATOM 677 C CA . ILE A 1 89 ? -15.453 4.293 -5.168 1 77.94 89 ILE A CA 1
ATOM 678 C C . ILE A 1 89 ? -14.664 2.988 -5.102 1 77.94 89 ILE A C 1
ATOM 680 O O . ILE A 1 89 ? -13.805 2.818 -4.234 1 77.94 89 ILE A O 1
ATOM 684 N N . GLY A 1 90 ? -15.094 2.094 -5.98 1 78 90 GLY A N 1
ATOM 685 C CA . GLY A 1 90 ? -14.336 0.857 -6.102 1 78 90 GLY A CA 1
ATOM 686 C C . GLY A 1 90 ? -14.68 -0.159 -5.027 1 78 90 GLY A C 1
ATOM 687 O O . GLY A 1 90 ? -13.82 -0.952 -4.625 1 78 90 GLY A O 1
ATOM 688 N N . TYR A 1 91 ? -15.859 0.014 -4.523 1 83.69 91 TYR A N 1
ATOM 689 C CA . TYR A 1 91 ? -16.359 -0.969 -3.568 1 83.69 91 TYR A CA 1
ATOM 690 C C . TYR A 1 91 ? -16.828 -2.229 -4.281 1 83.69 91 TYR A C 1
ATOM 692 O O . TYR A 1 91 ? -17.531 -2.15 -5.293 1 83.69 91 TYR A O 1
ATOM 700 N N . GLY A 1 92 ? -16.328 -3.398 -3.777 1 87.94 92 GLY A N 1
ATOM 701 C CA . GLY A 1 92 ? -16.656 -4.695 -4.344 1 87.94 92 GLY A CA 1
ATOM 702 C C . GLY A 1 92 ? -15.484 -5.652 -4.371 1 87.94 92 GLY A C 1
ATOM 703 O O . GLY A 1 92 ? -14.352 -5.258 -4.109 1 87.94 92 GLY A O 1
ATOM 704 N N . PRO A 1 93 ? -15.875 -6.926 -4.617 1 93.12 93 PRO A N 1
ATOM 705 C CA . PRO A 1 93 ? -14.789 -7.898 -4.738 1 93.12 93 PRO A CA 1
ATOM 706 C C . PRO A 1 93 ? -13.758 -7.504 -5.793 1 93.12 93 PRO A C 1
ATOM 708 O O . PRO A 1 93 ? -14.109 -6.906 -6.816 1 93.12 93 PRO A O 1
ATOM 711 N N . VAL A 1 94 ? -12.508 -7.844 -5.562 1 95.19 94 VAL A N 1
ATOM 712 C CA . VAL A 1 94 ? -11.391 -7.484 -6.43 1 95.19 94 VAL A CA 1
ATOM 713 C C . VAL A 1 94 ? -11.68 -7.926 -7.863 1 95.19 94 VAL A C 1
ATOM 715 O O . VAL A 1 94 ? -11.461 -7.172 -8.812 1 95.19 94 VAL A O 1
ATOM 718 N N . GLU A 1 95 ? -12.234 -9.086 -8.016 1 95.56 95 GLU A N 1
ATOM 719 C CA . GLU A 1 95 ? -12.539 -9.664 -9.328 1 95.56 95 GLU A CA 1
ATOM 720 C C . GLU A 1 95 ? -13.539 -8.805 -10.094 1 95.56 95 GLU A C 1
ATOM 722 O O . GLU A 1 95 ? -13.477 -8.711 -11.32 1 95.56 95 GLU A O 1
ATOM 727 N N . GLU A 1 96 ? -14.414 -8.109 -9.367 1 93.56 96 GLU A N 1
ATOM 728 C CA . GLU A 1 96 ? -15.578 -7.504 -10.008 1 93.56 96 GLU A CA 1
ATOM 729 C C . GLU A 1 96 ? -15.469 -5.984 -10.031 1 93.56 96 GLU A C 1
ATOM 731 O O . GLU A 1 96 ? -16.266 -5.309 -10.688 1 93.56 96 GLU A O 1
ATOM 736 N N . THR A 1 97 ? -14.531 -5.453 -9.297 1 93.75 97 THR A N 1
ATOM 737 C CA . THR A 1 97 ? -14.359 -4.004 -9.289 1 93.75 97 THR A CA 1
ATOM 738 C C . THR A 1 97 ? -13.781 -3.52 -10.609 1 93.75 97 THR A C 1
ATOM 740 O O . THR A 1 97 ? -12.781 -4.059 -11.094 1 93.75 97 THR A O 1
ATOM 743 N N . SER A 1 98 ? -14.445 -2.523 -11.203 1 96 98 SER A N 1
ATOM 744 C CA . SER A 1 98 ? -13.938 -2.02 -12.477 1 96 98 SER A CA 1
ATOM 745 C C . SER A 1 98 ? -12.586 -1.346 -12.297 1 96 98 SER A C 1
ATOM 747 O O . SER A 1 98 ? -12.336 -0.691 -11.289 1 96 98 SER A O 1
ATOM 749 N N . LEU A 1 99 ? -11.766 -1.439 -13.336 1 97.56 99 LEU A N 1
ATOM 750 C CA . LEU A 1 99 ? -10.438 -0.842 -13.266 1 97.56 99 LEU A CA 1
ATOM 751 C C . LEU A 1 99 ? -10.523 0.681 -13.242 1 97.56 99 LEU A C 1
ATOM 753 O O . LEU A 1 99 ? -9.672 1.347 -12.648 1 97.56 99 LEU A O 1
ATOM 757 N N . SER A 1 100 ? -11.539 1.165 -13.898 1 97.19 100 SER A N 1
ATOM 758 C CA . SER A 1 100 ? -11.766 2.605 -13.844 1 97.19 100 SER A CA 1
ATOM 759 C C . SER A 1 100 ? -12.008 3.068 -12.406 1 97.19 100 SER A C 1
ATOM 761 O O . SER A 1 100 ? -11.477 4.098 -11.984 1 97.19 100 SER A O 1
ATOM 763 N N . GLU A 1 101 ? -12.781 2.34 -11.617 1 95.69 101 GLU A N 1
ATOM 764 C CA . GLU A 1 101 ? -13.039 2.68 -10.227 1 95.69 101 GLU A CA 1
ATOM 765 C C . GLU A 1 101 ? -11.773 2.531 -9.383 1 95.69 101 GLU A C 1
ATOM 767 O O . GLU A 1 101 ? -11.523 3.338 -8.484 1 95.69 101 GLU A O 1
ATOM 772 N N . VAL A 1 102 ? -11.016 1.478 -9.68 1 97.5 102 VAL A N 1
ATOM 773 C CA . VAL A 1 102 ? -9.75 1.296 -8.977 1 97.5 102 VAL A CA 1
ATOM 774 C C . VAL A 1 102 ? -8.852 2.506 -9.219 1 97.5 102 VAL A C 1
ATOM 776 O O . VAL A 1 102 ? -8.289 3.07 -8.273 1 97.5 102 VAL A O 1
ATOM 779 N N . ARG A 1 103 ? -8.734 2.91 -10.469 1 97.94 103 ARG A N 1
ATOM 780 C CA . ARG A 1 103 ? -7.895 4.051 -10.82 1 97.94 103 ARG A CA 1
ATOM 781 C C . ARG A 1 103 ? -8.398 5.324 -10.148 1 97.94 103 ARG A C 1
ATOM 783 O O . ARG A 1 103 ? -7.602 6.168 -9.727 1 97.94 103 ARG A O 1
ATOM 790 N N . GLN A 1 104 ? -9.695 5.473 -10.039 1 96.62 104 GLN A N 1
ATOM 791 C CA . GLN A 1 104 ? -10.258 6.641 -9.383 1 96.62 104 GLN A CA 1
ATOM 792 C C . GLN A 1 104 ? -9.898 6.668 -7.898 1 96.62 104 GLN A C 1
ATOM 794 O O . GLN A 1 104 ? -9.609 7.73 -7.344 1 96.62 104 GLN A O 1
ATOM 799 N N . GLN A 1 105 ? -9.953 5.492 -7.301 1 96.5 105 GLN A N 1
ATOM 800 C CA . GLN A 1 105 ? -9.555 5.398 -5.902 1 96.5 105 GLN A CA 1
ATOM 801 C C . GLN A 1 105 ? -8.102 5.84 -5.707 1 96.5 105 GLN A C 1
ATOM 803 O O . GLN A 1 105 ? -7.801 6.602 -4.789 1 96.5 105 GLN A O 1
ATOM 808 N N . PHE A 1 106 ? -7.23 5.398 -6.598 1 97.94 106 PHE A N 1
ATOM 809 C CA . PHE A 1 106 ? -5.816 5.73 -6.492 1 97.94 106 PHE A CA 1
ATOM 810 C C . PHE A 1 106 ? -5.57 7.184 -6.891 1 97.94 106 PHE A C 1
ATOM 812 O O . PHE A 1 106 ? -4.66 7.828 -6.367 1 97.94 106 PHE A O 1
ATOM 819 N N . GLN A 1 107 ? -6.387 7.68 -7.793 1 98.06 107 GLN A N 1
ATOM 820 C CA . GLN A 1 107 ? -6.277 9.086 -8.148 1 98.06 107 GLN A CA 1
ATOM 821 C C . GLN A 1 107 ? -6.48 9.977 -6.926 1 98.06 107 GLN A C 1
ATOM 823 O O . GLN A 1 107 ? -5.695 10.898 -6.688 1 98.06 107 GLN A O 1
ATOM 828 N N . LEU A 1 108 ? -7.418 9.711 -6.203 1 97.06 108 LEU A N 1
ATOM 829 C CA . LEU A 1 108 ? -7.754 10.539 -5.047 1 97.06 108 LEU A CA 1
ATOM 830 C C . LEU A 1 108 ? -6.711 10.383 -3.945 1 97.06 108 LEU A C 1
ATOM 832 O O . LEU A 1 108 ? -6.168 11.367 -3.451 1 97.06 108 LEU A O 1
ATOM 836 N N . HIS A 1 109 ? -6.371 9.156 -3.648 1 96.75 109 HIS A N 1
ATOM 837 C CA . HIS A 1 109 ? -5.598 8.883 -2.443 1 96.75 109 HIS A CA 1
ATOM 838 C C . HIS A 1 109 ? -4.102 9 -2.711 1 96.75 109 HIS A C 1
ATOM 840 O O . HIS A 1 109 ? -3.316 9.219 -1.786 1 96.75 109 HIS A O 1
ATOM 846 N N . ILE A 1 110 ? -3.729 8.852 -3.977 1 98.19 110 ILE A N 1
ATOM 847 C CA . ILE A 1 110 ? -2.295 8.797 -4.246 1 98.19 110 ILE A CA 1
ATOM 848 C C . ILE A 1 110 ? -1.905 9.906 -5.215 1 98.19 110 ILE A C 1
ATOM 850 O O . ILE A 1 110 ? -1.316 10.914 -4.812 1 98.19 110 ILE A O 1
ATOM 854 N N . PHE A 1 111 ? -2.412 9.906 -6.414 1 98.56 111 PHE A N 1
ATOM 855 C CA . PHE A 1 111 ? -1.89 10.773 -7.461 1 98.56 111 PHE A CA 1
ATOM 856 C C . PHE A 1 111 ? -2.309 12.219 -7.223 1 98.56 111 PHE A C 1
ATOM 858 O O . PHE A 1 111 ? -1.479 13.133 -7.281 1 98.56 111 PHE A O 1
ATOM 865 N N . GLY A 1 112 ? -3.588 12.422 -6.969 1 98.62 112 GLY A N 1
ATOM 866 C CA . GLY A 1 112 ? -4.051 13.766 -6.645 1 98.62 112 GLY A CA 1
ATOM 867 C C . GLY A 1 112 ? -3.43 14.32 -5.379 1 98.62 112 GLY A C 1
ATOM 868 O O . GLY A 1 112 ? -3.045 15.492 -5.332 1 98.62 112 GLY A O 1
ATOM 869 N N . ALA A 1 113 ? -3.348 13.484 -4.398 1 98.25 113 ALA A N 1
ATOM 870 C CA . ALA A 1 113 ? -2.727 13.891 -3.141 1 98.25 113 ALA A CA 1
ATOM 871 C C . ALA A 1 113 ? -1.265 14.273 -3.35 1 98.25 113 ALA A C 1
ATOM 873 O O . ALA A 1 113 ? -0.789 15.266 -2.787 1 98.25 113 ALA A O 1
ATOM 874 N N . LEU A 1 114 ? -0.526 13.484 -4.156 1 98.5 114 LEU A N 1
ATOM 875 C CA . LEU A 1 114 ? 0.874 13.789 -4.434 1 98.5 114 LEU A CA 1
ATOM 876 C C . LEU A 1 114 ? 1.003 15.094 -5.215 1 98.5 114 LEU A C 1
ATOM 878 O O . LEU A 1 114 ? 1.892 15.898 -4.941 1 98.5 114 LEU A O 1
ATOM 882 N N . ALA A 1 115 ? 0.149 15.273 -6.199 1 98.75 115 ALA A N 1
ATOM 883 C CA . ALA A 1 115 ? 0.178 16.5 -6.992 1 98.75 115 ALA A CA 1
ATOM 884 C C . ALA A 1 115 ? 0.016 17.734 -6.105 1 98.75 115 ALA A C 1
ATOM 886 O O . ALA A 1 115 ? 0.662 18.75 -6.332 1 98.75 115 ALA A O 1
ATOM 887 N N . PHE A 1 116 ? -0.82 17.625 -5.105 1 98.81 116 PHE A N 1
ATOM 888 C CA . PHE A 1 116 ? -1.079 18.719 -4.18 1 98.81 116 PHE A CA 1
ATOM 889 C C . PHE A 1 116 ? 0.064 18.859 -3.184 1 98.81 116 PHE A C 1
ATOM 891 O O . PHE A 1 116 ? 0.436 19.984 -2.822 1 98.81 116 PHE A O 1
ATOM 898 N N . THR A 1 117 ? 0.67 17.812 -2.803 1 98.56 117 THR A N 1
ATOM 899 C CA . THR A 1 117 ? 1.603 17.75 -1.683 1 98.56 117 THR A CA 1
ATOM 900 C C . THR A 1 117 ? 3.006 18.156 -2.125 1 98.56 117 THR A C 1
ATOM 902 O O . THR A 1 117 ? 3.734 18.812 -1.377 1 98.56 117 THR A O 1
ATOM 905 N N . GLN A 1 118 ? 3.447 17.781 -3.312 1 98 118 GLN A N 1
ATOM 906 C CA . GLN A 1 118 ? 4.836 17.922 -3.744 1 98 118 GLN A CA 1
ATOM 907 C C . GLN A 1 118 ? 5.293 19.375 -3.689 1 98 118 GLN A C 1
ATOM 909 O O . GLN A 1 118 ? 6.332 19.688 -3.1 1 98 118 GLN A O 1
ATOM 914 N N . PRO A 1 119 ? 4.496 20.328 -4.227 1 97.81 119 PRO A N 1
ATOM 915 C CA . PRO A 1 119 ? 4.926 21.734 -4.109 1 97.81 119 PRO A CA 1
ATOM 916 C C . PRO A 1 119 ? 5.008 22.203 -2.662 1 97.81 119 PRO A C 1
ATOM 918 O O . PRO A 1 119 ? 5.855 23.031 -2.328 1 97.81 119 PRO A O 1
ATOM 921 N N . LEU A 1 120 ? 4.211 21.703 -1.835 1 98.62 120 LEU A N 1
ATOM 922 C CA . LEU A 1 120 ? 4.18 22.109 -0.433 1 98.62 120 LEU A CA 1
ATOM 923 C C . LEU A 1 120 ? 5.34 21.484 0.336 1 98.62 120 LEU A C 1
ATOM 925 O O . LEU A 1 120 ? 5.844 22.078 1.295 1 98.62 120 LEU A O 1
ATOM 929 N N . LEU A 1 121 ? 5.762 20.281 -0.121 1 97.88 121 LEU A N 1
ATOM 930 C CA . LEU A 1 121 ? 6.93 19.641 0.479 1 97.88 121 LEU A CA 1
ATOM 931 C C . LEU A 1 121 ? 8.18 20.5 0.279 1 97.88 121 LEU A C 1
ATOM 933 O O . LEU A 1 121 ? 9 20.625 1.186 1 97.88 121 LEU A O 1
ATOM 937 N N . ALA A 1 122 ? 8.312 21.016 -0.897 1 96.06 122 ALA A N 1
ATOM 938 C CA . ALA A 1 122 ? 9.453 21.875 -1.194 1 96.06 122 ALA A CA 1
ATOM 939 C C . ALA A 1 122 ? 9.516 23.062 -0.236 1 96.06 122 ALA A C 1
ATOM 941 O O . ALA A 1 122 ? 10.594 23.438 0.24 1 96.06 122 ALA A O 1
ATOM 942 N N . HIS A 1 123 ? 8.391 23.594 0.014 1 97.5 123 HIS A N 1
ATOM 943 C CA . HIS A 1 123 ? 8.289 24.734 0.922 1 97.5 123 HIS A CA 1
ATOM 944 C C . HIS A 1 123 ? 8.664 24.344 2.346 1 97.5 123 HIS A C 1
ATOM 946 O O . HIS A 1 123 ? 9.477 25 2.986 1 97.5 123 HIS A O 1
ATOM 952 N N . LEU A 1 124 ? 8.125 23.266 2.822 1 97.81 124 LEU A N 1
ATOM 953 C CA . LEU A 1 124 ? 8.391 22.797 4.18 1 97.81 124 LEU A CA 1
ATOM 954 C C . LEU A 1 124 ? 9.852 22.406 4.348 1 97.81 124 LEU A C 1
ATOM 956 O O . LEU A 1 124 ? 10.469 22.719 5.367 1 97.81 124 LEU A O 1
ATOM 960 N N . ARG A 1 125 ? 10.336 21.703 3.324 1 95.62 125 ARG A N 1
ATOM 961 C CA . ARG A 1 125 ? 11.742 21.297 3.346 1 95.62 125 ARG A CA 1
ATOM 962 C C . ARG A 1 125 ? 12.664 22.5 3.449 1 95.62 125 ARG A C 1
ATOM 964 O O . ARG A 1 125 ? 13.617 22.5 4.23 1 95.62 125 ARG A O 1
ATOM 971 N N . THR A 1 126 ? 12.398 23.562 2.74 1 95.5 126 THR A N 1
ATOM 972 C CA . THR A 1 126 ? 13.211 24.766 2.725 1 95.5 126 THR A CA 1
ATOM 973 C C . THR A 1 126 ? 13.133 25.5 4.066 1 95.5 126 THR A C 1
ATOM 975 O O . THR A 1 126 ? 14.133 26.016 4.555 1 95.5 126 THR A O 1
ATOM 978 N N . ARG A 1 127 ? 12.016 25.516 4.668 1 96.06 127 ARG A N 1
ATOM 979 C CA . ARG A 1 127 ? 11.82 26.172 5.961 1 96.06 127 ARG A CA 1
ATOM 980 C C . ARG A 1 127 ? 12.398 25.328 7.094 1 96.06 127 ARG A C 1
ATOM 982 O O . ARG A 1 127 ? 12.57 25.812 8.211 1 96.06 127 ARG A O 1
ATOM 989 N N . ARG A 1 128 ? 12.602 24.078 6.859 1 96.25 128 ARG A N 1
ATOM 990 C CA . ARG A 1 128 ? 13.18 23.109 7.777 1 96.25 128 ARG A CA 1
ATOM 991 C C . ARG A 1 128 ? 12.336 22.984 9.039 1 96.25 128 ARG A C 1
ATOM 993 O O . ARG A 1 128 ? 12.875 22.891 10.148 1 96.25 128 ARG A O 1
ATOM 1000 N N . THR A 1 129 ? 11.062 23.078 8.883 1 96.5 129 THR A N 1
ATOM 1001 C CA . THR A 1 129 ? 10.086 22.875 9.945 1 96.5 129 THR A CA 1
ATOM 1002 C C . THR A 1 129 ? 8.703 22.578 9.367 1 96.5 129 THR A C 1
ATOM 1004 O O . THR A 1 129 ? 8.406 22.953 8.234 1 96.5 129 THR A O 1
ATOM 1007 N N . GLY A 1 130 ? 7.914 21.828 10.117 1 97.19 130 GLY A N 1
ATOM 1008 C CA . GLY A 1 130 ? 6.543 21.578 9.695 1 97.19 130 GLY A CA 1
ATOM 1009 C C . GLY A 1 130 ? 6.113 20.141 9.859 1 97.19 130 GLY A C 1
ATOM 1010 O O . GLY A 1 130 ? 6.871 19.312 10.367 1 97.19 130 GLY A O 1
ATOM 1011 N N . HIS A 1 131 ? 4.844 19.938 9.562 1 97.81 131 HIS A N 1
ATOM 1012 C CA . HIS A 1 131 ? 4.215 18.625 9.672 1 97.81 131 HIS A CA 1
ATOM 1013 C C . HIS A 1 131 ? 3.434 18.281 8.406 1 97.81 131 HIS A C 1
ATOM 1015 O O . HIS A 1 131 ? 2.777 19.156 7.824 1 97.81 131 HIS A O 1
ATOM 1021 N N . VAL A 1 132 ? 3.65 17.094 7.961 1 98.56 132 VAL A N 1
ATOM 1022 C CA . VAL A 1 132 ? 2.801 16.516 6.922 1 98.56 132 VAL A CA 1
ATOM 1023 C C . VAL A 1 132 ? 2.049 15.312 7.477 1 98.56 132 VAL A C 1
ATOM 1025 O O . VAL A 1 132 ? 2.662 14.344 7.922 1 98.56 132 VAL A O 1
ATOM 1028 N N . LEU A 1 133 ? 0.732 15.406 7.512 1 98.5 133 LEU A N 1
ATOM 1029 C CA . LEU A 1 133 ? -0.082 14.289 7.988 1 98.5 133 LEU A CA 1
ATOM 1030 C C . LEU A 1 133 ? -0.901 13.695 6.848 1 98.5 133 LEU A C 1
ATOM 1032 O O . LEU A 1 133 ? -1.442 14.422 6.016 1 98.5 133 LEU A O 1
ATOM 1036 N N . LEU A 1 134 ? -0.893 12.398 6.773 1 98.12 134 LEU A N 1
ATOM 1037 C CA . LEU A 1 134 ? -1.762 11.633 5.895 1 98.12 134 LEU A CA 1
ATOM 1038 C C . LEU A 1 134 ? -2.795 10.844 6.695 1 98.12 134 LEU A C 1
ATOM 1040 O O . LEU A 1 134 ? -2.514 10.398 7.809 1 98.12 134 LEU A O 1
ATOM 1044 N N . VAL A 1 135 ? -3.988 10.68 6.137 1 97.81 135 VAL A N 1
ATOM 1045 C CA . VAL A 1 135 ? -5.043 9.961 6.844 1 97.81 135 VAL A CA 1
ATOM 1046 C C . VAL A 1 135 ? -5.254 8.594 6.203 1 97.81 135 VAL A C 1
ATOM 1048 O O . VAL A 1 135 ? -5.824 8.492 5.113 1 97.81 135 VAL A O 1
ATOM 1051 N N . SER A 1 136 ? -4.789 7.621 6.895 1 97.25 136 SER A N 1
ATOM 1052 C CA . SER A 1 136 ? -4.969 6.238 6.473 1 97.25 136 SER A CA 1
ATOM 1053 C C . SER A 1 136 ? -6.203 5.617 7.117 1 97.25 136 SER A C 1
ATOM 1055 O O . SER A 1 136 ? -7.227 6.285 7.277 1 97.25 136 SER A O 1
ATOM 1057 N N . SER A 1 137 ? -6.156 4.34 7.387 1 95.12 137 SER A N 1
ATOM 1058 C CA . SER A 1 137 ? -7.301 3.598 7.898 1 95.12 137 SER A CA 1
ATOM 1059 C C . SER A 1 137 ? -6.863 2.297 8.562 1 95.12 137 SER A C 1
ATOM 1061 O O . SER A 1 137 ? -5.832 1.728 8.203 1 95.12 137 SER A O 1
ATOM 1063 N N . VAL A 1 138 ? -7.703 1.88 9.477 1 93.62 138 VAL A N 1
ATOM 1064 C CA . VAL A 1 138 ? -7.492 0.568 10.078 1 93.62 138 VAL A CA 1
ATOM 1065 C C . VAL A 1 138 ? -7.68 -0.521 9.023 1 93.62 138 VAL A C 1
ATOM 1067 O O . VAL A 1 138 ? -7.266 -1.666 9.227 1 93.62 138 VAL A O 1
ATOM 1070 N N . ALA A 1 139 ? -8.242 -0.173 7.938 1 91.75 139 ALA A N 1
ATOM 1071 C CA . ALA A 1 139 ? -8.438 -1.106 6.832 1 91.75 139 ALA A CA 1
ATOM 1072 C C . ALA A 1 139 ? -7.109 -1.712 6.383 1 91.75 139 ALA A C 1
ATOM 1074 O O . ALA A 1 139 ? -7.074 -2.832 5.871 1 91.75 139 ALA A O 1
ATOM 1075 N N . THR A 1 140 ? -5.992 -1.047 6.574 1 94.25 140 THR A N 1
ATOM 1076 C CA . THR A 1 140 ? -4.691 -1.538 6.137 1 94.25 140 THR A CA 1
ATOM 1077 C C . THR A 1 140 ? -4.23 -2.705 7.008 1 94.25 140 THR A C 1
ATOM 1079 O O . THR A 1 140 ? -3.381 -3.496 6.598 1 94.25 140 THR A O 1
ATOM 1082 N N . ALA A 1 141 ? -4.766 -2.744 8.211 1 89.94 141 ALA A N 1
ATOM 1083 C CA . ALA A 1 141 ? -4.445 -3.859 9.102 1 89.94 141 ALA A CA 1
ATOM 1084 C C . ALA A 1 141 ? -5.43 -5.008 8.914 1 89.94 141 ALA A C 1
ATOM 1086 O O . ALA A 1 141 ? -5.059 -6.18 9.031 1 89.94 141 ALA A O 1
ATOM 1087 N N . LEU A 1 142 ? -6.641 -4.684 8.602 1 87.25 142 LEU A N 1
ATOM 1088 C CA . LEU A 1 142 ? -7.715 -5.668 8.508 1 87.25 142 LEU A CA 1
ATOM 1089 C C . LEU A 1 142 ? -7.801 -6.25 7.102 1 87.25 142 LEU A C 1
ATOM 1091 O O . LEU A 1 142 ? -8.148 -7.422 6.934 1 87.25 142 LEU A O 1
ATOM 1095 N N . ALA A 1 143 ? -7.605 -5.461 6.16 1 92.19 143 ALA A N 1
ATOM 1096 C CA . ALA A 1 143 ? -7.773 -5.773 4.746 1 92.19 143 ALA A CA 1
ATOM 1097 C C . ALA A 1 143 ? -9.109 -6.461 4.488 1 92.19 143 ALA A C 1
ATOM 1099 O O . ALA A 1 143 ? -9.164 -7.527 3.867 1 92.19 143 ALA A O 1
ATOM 1100 N N . PRO A 1 144 ? -10.188 -5.859 4.887 1 90.31 144 PRO A N 1
ATOM 1101 C CA . PRO A 1 144 ? -11.477 -6.539 4.73 1 90.31 144 PRO A CA 1
ATOM 1102 C C . PRO A 1 144 ? -11.805 -6.852 3.271 1 90.31 144 PRO A C 1
ATOM 1104 O O . PRO A 1 144 ? -11.5 -6.051 2.381 1 90.31 144 PRO A O 1
ATOM 1107 N N . PRO A 1 145 ? -12.492 -8.008 3.053 1 92.38 145 PRO A N 1
ATOM 1108 C CA . PRO A 1 145 ? -12.969 -8.312 1.7 1 92.38 145 PRO A CA 1
ATOM 1109 C C . PRO A 1 145 ? -13.922 -7.242 1.161 1 92.38 145 PRO A C 1
ATOM 1111 O O . PRO A 1 145 ? -14.594 -6.559 1.938 1 92.38 145 PRO A O 1
ATOM 1114 N N . ALA A 1 146 ? -13.945 -7.078 -0.116 1 90.69 146 ALA A N 1
ATOM 1115 C CA . ALA A 1 146 ? -14.82 -6.176 -0.863 1 90.69 146 ALA A CA 1
ATOM 1116 C C . ALA A 1 146 ? -14.344 -4.734 -0.759 1 90.69 146 ALA A C 1
ATOM 1118 O O . ALA A 1 146 ? -15.039 -3.809 -1.187 1 90.69 146 ALA A O 1
ATOM 1119 N N . TRP A 1 147 ? -13.195 -4.559 -0.175 1 92.31 147 TRP A N 1
ATOM 1120 C CA . TRP A 1 147 ? -12.641 -3.219 -0.027 1 92.31 147 TRP A CA 1
ATOM 1121 C C . TRP A 1 147 ? -11.25 -3.137 -0.646 1 92.31 147 TRP A C 1
ATOM 1123 O O . TRP A 1 147 ? -10.414 -2.336 -0.213 1 92.31 147 TRP A O 1
ATOM 1133 N N . GLY A 1 148 ? -11.023 -3.977 -1.611 1 95.06 148 GLY A N 1
ATOM 1134 C CA . GLY A 1 148 ? -9.688 -4.164 -2.146 1 95.06 148 GLY A CA 1
ATOM 1135 C C . GLY A 1 148 ? -9.031 -2.869 -2.594 1 95.06 148 GLY A C 1
ATOM 1136 O O . GLY A 1 148 ? -7.898 -2.572 -2.211 1 95.06 148 GLY A O 1
ATOM 1137 N N . ALA A 1 149 ? -9.719 -2.057 -3.422 1 95.62 149 ALA A N 1
ATOM 1138 C CA . ALA A 1 149 ? -9.156 -0.814 -3.945 1 95.62 149 ALA A CA 1
ATOM 1139 C C . ALA A 1 149 ? -8.859 0.173 -2.818 1 95.62 149 ALA A C 1
ATOM 1141 O O . ALA A 1 149 ? -7.805 0.814 -2.805 1 95.62 149 ALA A O 1
ATOM 1142 N N . TYR A 1 150 ? -9.734 0.282 -1.87 1 94.81 150 TYR A N 1
ATOM 1143 C CA . TYR A 1 150 ? -9.562 1.169 -0.726 1 94.81 150 TYR A CA 1
ATOM 1144 C C . TYR A 1 150 ? -8.398 0.717 0.145 1 94.81 150 TYR A C 1
ATOM 1146 O O . TYR A 1 150 ? -7.512 1.51 0.466 1 94.81 150 TYR A O 1
ATOM 1154 N N . ASN A 1 151 ? -8.414 -0.601 0.502 1 96.69 151 ASN A N 1
ATOM 1155 C CA . ASN A 1 151 ? -7.332 -1.155 1.312 1 96.69 151 ASN A CA 1
ATOM 1156 C C . ASN A 1 151 ? -5.969 -0.905 0.676 1 96.69 151 ASN A C 1
ATOM 1158 O O . ASN A 1 151 ? -5.043 -0.434 1.343 1 96.69 151 ASN A O 1
ATOM 1162 N N . ALA A 1 152 ? -5.891 -1.201 -0.547 1 97.88 152 ALA A N 1
ATOM 1163 C CA . ALA A 1 152 ? -4.629 -1.093 -1.279 1 97.88 152 ALA A CA 1
ATOM 1164 C C . ALA A 1 152 ? -4.172 0.36 -1.37 1 97.88 152 ALA A C 1
ATOM 1166 O O . ALA A 1 152 ? -2.988 0.656 -1.19 1 97.88 152 ALA A O 1
ATOM 1167 N N . SER A 1 153 ? -5.059 1.257 -1.646 1 97.56 153 SER A N 1
ATOM 1168 C CA . SER A 1 153 ? -4.691 2.664 -1.766 1 97.56 153 SER A CA 1
ATOM 1169 C C . SER A 1 153 ? -4.219 3.23 -0.431 1 97.56 153 SER A C 1
ATOM 1171 O O . SER A 1 153 ? -3.273 4.02 -0.385 1 97.56 153 SER A O 1
ATOM 1173 N N . LYS A 1 154 ? -4.852 2.83 0.631 1 97.75 154 LYS A N 1
ATOM 1174 C CA . LYS A 1 154 ? -4.449 3.314 1.947 1 97.75 154 LYS A CA 1
ATOM 1175 C C . LYS A 1 154 ? -3.113 2.707 2.371 1 97.75 154 LYS A C 1
ATOM 1177 O O . LYS A 1 154 ? -2.316 3.357 3.051 1 97.75 154 LYS A O 1
ATOM 1182 N N . ALA A 1 155 ? -2.885 1.472 1.956 1 98 155 ALA A N 1
ATOM 1183 C CA . ALA A 1 155 ? -1.574 0.876 2.205 1 98 155 ALA A CA 1
ATOM 1184 C C . ALA A 1 155 ? -0.476 1.639 1.469 1 98 155 ALA A C 1
ATOM 1186 O O . ALA A 1 155 ? 0.596 1.888 2.025 1 98 155 ALA A O 1
ATOM 1187 N N . ALA A 1 156 ? -0.757 1.917 0.243 1 98.31 156 ALA A N 1
ATOM 1188 C CA . ALA A 1 156 ? 0.194 2.711 -0.53 1 98.31 156 ALA A CA 1
ATOM 1189 C C . ALA A 1 156 ? 0.474 4.047 0.151 1 98.31 156 ALA A C 1
ATOM 1191 O O . ALA A 1 156 ? 1.625 4.484 0.227 1 98.31 156 ALA A O 1
ATOM 1192 N N . LEU A 1 157 ? -0.541 4.648 0.646 1 98 157 LEU A N 1
ATOM 1193 C CA . LEU A 1 157 ? -0.437 5.926 1.343 1 98 157 LEU A CA 1
ATOM 1194 C C . LEU A 1 157 ? 0.46 5.809 2.568 1 98 157 LEU A C 1
ATOM 1196 O O . LEU A 1 157 ? 1.286 6.688 2.828 1 98 157 LEU A O 1
ATOM 1200 N N . GLU A 1 158 ? 0.3 4.781 3.295 1 98 158 GLU A N 1
ATOM 1201 C CA . GLU A 1 158 ? 1.109 4.562 4.488 1 98 158 GLU A CA 1
ATOM 1202 C C . GLU A 1 158 ? 2.586 4.41 4.137 1 98 158 GLU A C 1
ATOM 1204 O O . GLU A 1 158 ? 3.453 4.938 4.836 1 98 158 GLU A O 1
ATOM 1209 N N . LEU A 1 159 ? 2.834 3.699 3.086 1 97.75 159 LEU A N 1
ATOM 1210 C CA . LEU A 1 159 ? 4.238 3.494 2.742 1 97.75 159 LEU A CA 1
ATOM 1211 C C . LEU A 1 159 ? 4.852 4.77 2.18 1 97.75 159 LEU A C 1
ATOM 1213 O O . LEU A 1 159 ? 6.043 5.031 2.377 1 97.75 159 LEU A O 1
ATOM 1217 N N . TYR A 1 160 ? 4.078 5.562 1.507 1 97.19 160 TYR A N 1
ATOM 1218 C CA . TYR A 1 160 ? 4.559 6.887 1.125 1 97.19 160 TYR A CA 1
ATOM 1219 C C . TYR A 1 160 ? 4.902 7.719 2.355 1 97.19 160 TYR A C 1
ATOM 1221 O O . TYR A 1 160 ? 5.914 8.43 2.371 1 97.19 160 TYR A O 1
ATOM 1229 N N . ALA A 1 161 ? 4.066 7.617 3.373 1 97.62 161 ALA A N 1
ATOM 1230 C CA . ALA A 1 161 ? 4.344 8.336 4.613 1 97.62 161 ALA A CA 1
ATOM 1231 C C . ALA A 1 161 ? 5.668 7.895 5.219 1 97.62 161 ALA A C 1
ATOM 1233 O O . ALA A 1 161 ? 6.484 8.727 5.629 1 97.62 161 ALA A O 1
ATOM 1234 N N . ASP A 1 162 ? 5.883 6.609 5.25 1 97 162 ASP A N 1
ATOM 1235 C CA . ASP A 1 162 ? 7.109 6.066 5.828 1 97 162 ASP A CA 1
ATOM 1236 C C . ASP A 1 162 ? 8.336 6.535 5.051 1 97 162 ASP A C 1
ATOM 1238 O O . ASP A 1 162 ? 9.352 6.902 5.648 1 97 162 ASP A O 1
ATOM 1242 N N . THR A 1 163 ? 8.227 6.48 3.73 1 96.25 163 THR A N 1
ATOM 1243 C CA . THR A 1 163 ? 9.32 6.93 2.883 1 96.25 163 THR A CA 1
ATOM 1244 C C . THR A 1 163 ? 9.578 8.422 3.076 1 96.25 163 THR A C 1
ATOM 1246 O O . THR A 1 163 ? 10.719 8.844 3.283 1 96.25 163 THR A O 1
ATOM 1249 N N . LEU A 1 164 ? 8.539 9.148 3.086 1 96.5 164 LEU A N 1
ATOM 1250 C CA . LEU A 1 164 ? 8.617 10.602 3.213 1 96.5 164 LEU A CA 1
ATOM 1251 C C . LEU A 1 164 ? 9.203 11 4.566 1 96.5 164 LEU A C 1
ATOM 1253 O O . LEU A 1 164 ? 9.953 11.969 4.66 1 96.5 164 LEU A O 1
ATOM 1257 N N . ALA A 1 165 ? 8.828 10.297 5.621 1 96.56 165 ALA A N 1
ATOM 1258 C CA . ALA A 1 165 ? 9.336 10.586 6.961 1 96.56 165 ALA A CA 1
ATOM 1259 C C . ALA A 1 165 ? 10.859 10.5 7.004 1 96.56 165 ALA A C 1
ATOM 1261 O O . ALA A 1 165 ? 11.516 11.352 7.605 1 96.56 165 ALA A O 1
ATOM 1262 N N . GLN A 1 166 ? 11.359 9.5 6.352 1 94.06 166 GLN A N 1
ATOM 1263 C CA . GLN A 1 166 ? 12.805 9.336 6.305 1 94.06 166 GLN A CA 1
ATOM 1264 C C . GLN A 1 166 ? 13.453 10.43 5.461 1 94.06 166 GLN A C 1
ATOM 1266 O O . GLN A 1 166 ? 14.508 10.961 5.824 1 94.06 166 GLN A O 1
ATOM 1271 N N . GLU A 1 167 ? 12.844 10.797 4.41 1 94.44 167 GLU A N 1
ATOM 1272 C CA . GLU A 1 167 ? 13.398 11.789 3.492 1 94.44 167 GLU A CA 1
ATOM 1273 C C . GLU A 1 167 ? 13.406 13.18 4.117 1 94.44 167 GLU A C 1
ATOM 1275 O O . GLU A 1 167 ? 14.32 13.969 3.883 1 94.44 167 GLU A O 1
ATOM 1280 N N . LEU A 1 168 ? 12.398 13.438 4.953 1 95.5 168 LEU A N 1
ATOM 1281 C CA . LEU A 1 168 ? 12.211 14.812 5.426 1 95.5 168 LEU A CA 1
ATOM 1282 C C . LEU A 1 168 ? 12.789 14.984 6.828 1 95.5 168 LEU A C 1
ATOM 1284 O O . LEU A 1 168 ? 12.969 16.109 7.297 1 95.5 168 LEU A O 1
ATOM 1288 N N . ALA A 1 169 ? 13.117 13.859 7.492 1 93.31 169 ALA A N 1
ATOM 1289 C CA . ALA A 1 169 ? 13.602 13.93 8.875 1 93.31 169 ALA A CA 1
ATOM 1290 C C . ALA A 1 169 ? 14.82 14.836 8.977 1 93.31 169 ALA A C 1
ATOM 1292 O O . ALA A 1 169 ? 14.883 15.711 9.852 1 93.31 169 ALA A O 1
ATOM 1293 N N . PRO A 1 170 ? 15.773 14.719 8.016 1 92.12 170 PRO A N 1
ATOM 1294 C CA . PRO A 1 170 ? 16.953 15.578 8.117 1 92.12 170 PRO A CA 1
ATOM 1295 C C . PRO A 1 170 ? 16.625 17.047 7.898 1 92.12 170 PRO A C 1
ATOM 1297 O O . PRO A 1 170 ? 17.453 17.922 8.188 1 92.12 170 PRO A O 1
ATOM 1300 N N . CYS A 1 171 ? 15.422 17.328 7.402 1 92.5 171 CYS A N 1
ATOM 1301 C CA . CYS A 1 171 ? 15.016 18.703 7.113 1 92.5 171 CYS A CA 1
ATOM 1302 C C . CYS A 1 171 ? 14.117 19.25 8.219 1 92.5 171 CYS A C 1
ATOM 1304 O O . CYS A 1 171 ? 13.516 20.312 8.07 1 92.5 171 CYS A O 1
ATOM 1306 N N . GLY A 1 172 ? 13.953 18.516 9.281 1 93.56 172 GLY A N 1
ATOM 1307 C CA . GLY A 1 172 ? 13.188 19 10.422 1 93.56 172 GLY A CA 1
ATOM 1308 C C . GLY A 1 172 ? 11.688 18.953 10.195 1 93.56 172 GLY A C 1
ATOM 1309 O O . GLY A 1 172 ? 10.93 19.609 10.906 1 93.56 172 GLY A O 1
ATOM 1310 N N . VAL A 1 173 ? 11.227 18.281 9.188 1 96.31 173 VAL A N 1
ATOM 1311 C CA . VAL A 1 173 ? 9.805 18.141 8.891 1 96.31 173 VAL A CA 1
ATOM 1312 C C . VAL A 1 173 ? 9.312 16.766 9.367 1 96.31 173 VAL A C 1
ATOM 1314 O O . VAL A 1 173 ? 9.922 15.742 9.07 1 96.31 173 VAL A O 1
ATOM 1317 N N . ARG A 1 174 ? 8.258 16.766 10.172 1 96.31 174 ARG A N 1
ATOM 1318 C CA . ARG A 1 174 ? 7.699 15.531 10.703 1 96.31 174 ARG A CA 1
ATOM 1319 C C . ARG A 1 174 ? 6.566 15.016 9.82 1 96.31 174 ARG A C 1
ATOM 1321 O O . ARG A 1 174 ? 5.723 15.789 9.367 1 96.31 174 ARG A O 1
ATOM 1328 N N . VAL A 1 175 ? 6.609 13.711 9.5 1 97.44 175 VAL A N 1
ATOM 1329 C CA . VAL A 1 175 ? 5.551 13.062 8.734 1 97.44 175 VAL A CA 1
ATOM 1330 C C . VAL A 1 175 ? 4.812 12.062 9.617 1 97.44 175 VAL A C 1
ATOM 1332 O O . VAL A 1 175 ? 5.441 11.234 10.281 1 97.44 175 VAL A O 1
ATOM 1335 N N . LEU A 1 176 ? 3.514 12.188 9.664 1 97.19 176 LEU A N 1
ATOM 1336 C CA . LEU A 1 176 ? 2.697 11.273 10.453 1 97.19 176 LEU A CA 1
ATOM 1337 C C . LEU A 1 176 ? 1.559 10.703 9.617 1 97.19 176 LEU A C 1
ATOM 1339 O O . LEU A 1 176 ? 1.123 11.32 8.641 1 97.19 176 LEU A O 1
ATOM 1343 N N . CYS A 1 177 ? 1.158 9.555 9.984 1 97.75 177 CYS A N 1
ATOM 1344 C CA . CYS A 1 177 ? 0.009 8.883 9.375 1 97.75 177 CYS A CA 1
ATOM 1345 C C . CYS A 1 177 ? -1.081 8.633 10.414 1 97.75 177 CYS A C 1
ATOM 1347 O O . CYS A 1 177 ? -0.934 7.766 11.273 1 97.75 177 CYS A O 1
ATOM 1349 N N . LEU A 1 178 ? -2.178 9.43 10.359 1 98.19 178 LEU A N 1
ATOM 1350 C CA . LEU A 1 178 ? -3.34 9.148 11.195 1 98.19 178 LEU A CA 1
ATOM 1351 C C . LEU A 1 178 ? -4.055 7.887 10.719 1 98.19 178 LEU A C 1
ATOM 1353 O O . LEU A 1 178 ? -4.316 7.723 9.531 1 98.19 178 LEU A O 1
ATOM 1357 N N . VAL A 1 179 ? -4.316 6.992 11.664 1 98.12 179 VAL A N 1
ATOM 1358 C CA . VAL A 1 179 ? -5.008 5.75 11.344 1 98.12 179 VAL A CA 1
ATOM 1359 C C . VAL A 1 179 ? -6.305 5.656 12.148 1 98.12 179 VAL A C 1
ATOM 1361 O O . VAL A 1 179 ? -6.348 5.02 13.203 1 98.12 179 VAL A O 1
ATOM 1364 N N . PRO A 1 180 ? -7.379 6.191 11.5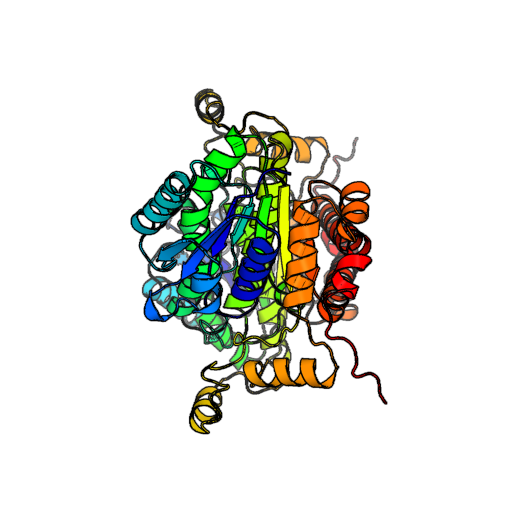86 1 96.5 180 PRO A N 1
ATOM 1365 C CA . PRO A 1 180 ? -8.656 6.152 12.297 1 96.5 180 PRO A CA 1
ATOM 1366 C C . PRO A 1 180 ? -9.305 4.77 12.273 1 96.5 180 PRO A C 1
ATOM 1368 O O . PRO A 1 180 ? -9.219 4.062 11.266 1 96.5 180 PRO A O 1
ATOM 1371 N N . GLY A 1 181 ? -9.898 4.414 13.383 1 93.88 181 GLY A N 1
ATOM 1372 C CA . GLY A 1 181 ? -10.891 3.348 13.375 1 93.88 181 GLY A CA 1
ATOM 1373 C C . GLY A 1 181 ? -12.25 3.803 12.898 1 93.88 181 GLY A C 1
ATOM 1374 O O . GLY A 1 181 ? -12.367 4.461 11.867 1 93.88 181 GLY A O 1
ATOM 1375 N N . HIS A 1 182 ? -13.258 3.393 13.578 1 90.56 182 HIS A N 1
ATOM 1376 C CA . HIS A 1 182 ? -14.602 3.811 13.195 1 90.56 182 HIS A CA 1
ATOM 1377 C C . HIS A 1 182 ? -14.977 5.141 13.852 1 90.56 182 HIS A C 1
ATOM 1379 O O . HIS A 1 182 ? -14.984 5.25 15.078 1 90.56 182 HIS A O 1
ATOM 1385 N N . PHE A 1 183 ? -15.273 6.117 13.055 1 89.69 183 PHE A N 1
ATOM 1386 C CA . PHE A 1 183 ? -15.773 7.414 13.5 1 89.69 183 PHE A CA 1
ATOM 1387 C C . PHE A 1 183 ? -17.141 7.707 12.883 1 89.69 183 PHE A C 1
ATOM 1389 O O . PHE A 1 183 ? -17.406 7.336 11.734 1 89.69 183 PHE A O 1
ATOM 1396 N N . PRO A 1 184 ? -17.938 8.234 13.664 1 81.44 184 PRO A N 1
ATOM 1397 C CA . PRO A 1 184 ? -19.281 8.547 13.164 1 81.44 184 PRO A CA 1
ATOM 1398 C C . PRO A 1 184 ? -19.281 9.703 12.164 1 81.44 184 PRO A C 1
ATOM 1400 O O . PRO A 1 184 ? -19.688 10.812 12.5 1 81.44 184 PRO A O 1
ATOM 1403 N N . THR A 1 185 ? -18.797 9.438 10.977 1 75.31 185 THR A N 1
ATOM 1404 C CA . THR A 1 185 ? -18.734 10.398 9.883 1 75.31 185 THR A CA 1
ATOM 1405 C C . THR A 1 185 ? -19.594 9.938 8.703 1 75.31 185 THR A C 1
ATOM 1407 O O . THR A 1 185 ? -20.188 8.852 8.758 1 75.31 185 THR A O 1
ATOM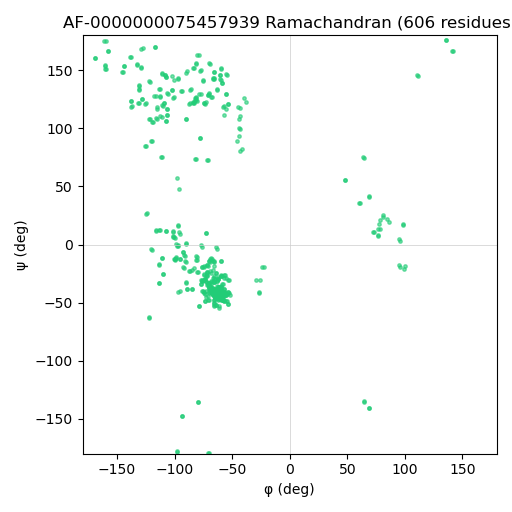 1410 N N . ARG A 1 186 ? -19.75 10.797 7.812 1 71.12 186 ARG A N 1
ATOM 1411 C CA . ARG A 1 186 ? -20.516 10.453 6.617 1 71.12 186 ARG A CA 1
ATOM 1412 C C . ARG A 1 186 ? -19.734 9.516 5.715 1 71.12 186 ARG A C 1
ATOM 1414 O O . ARG A 1 186 ? -20.156 9.227 4.59 1 71.12 186 ARG A O 1
ATOM 1421 N N . PHE A 1 187 ? -18.672 9.062 6.266 1 72.19 187 PHE A N 1
ATOM 1422 C CA . PHE A 1 187 ? -17.781 8.203 5.488 1 72.19 187 PHE A CA 1
ATOM 1423 C C . PHE A 1 187 ? -18.516 6.934 5.055 1 72.19 187 PHE A C 1
ATOM 1425 O O . PHE A 1 187 ? -18.297 6.441 3.941 1 72.19 187 PHE A O 1
ATOM 1432 N N . PHE A 1 188 ? -19.312 6.504 5.949 1 65.56 188 PHE A N 1
ATOM 1433 C CA . PHE A 1 188 ? -20.031 5.281 5.617 1 65.56 188 PHE A CA 1
ATOM 1434 C C . PHE A 1 188 ? -21.453 5.594 5.145 1 65.56 188 PHE A C 1
ATOM 1436 O O . PHE A 1 188 ? -22.156 4.707 4.668 1 65.56 188 PHE A O 1
ATOM 1443 N N . VAL A 1 189 ? -21.844 7.043 5.438 1 56.88 189 VAL A N 1
ATOM 1444 C CA . VAL A 1 189 ? -23.203 7.469 5.109 1 56.88 189 VAL A CA 1
ATOM 1445 C C . VAL A 1 189 ? -23.297 7.805 3.621 1 56.88 189 VAL A C 1
ATOM 1447 O O . VAL A 1 189 ? -22.422 8.492 3.082 1 56.88 189 VAL A O 1
ATOM 1450 N N . GLY A 1 190 ? -24.312 7.172 2.76 1 52.47 190 GLY A N 1
ATOM 1451 C CA . GLY A 1 190 ? -24.469 7.414 1.336 1 52.47 190 GLY A CA 1
ATOM 1452 C C . GLY A 1 190 ? -23.844 6.348 0.469 1 52.47 190 GLY A C 1
ATOM 1453 O O . GLY A 1 190 ? -23.828 6.453 -0.759 1 52.47 190 GLY A O 1
ATOM 1454 N N . HIS A 1 191 ? -23.031 5.781 1.11 1 47.5 191 HIS A N 1
ATOM 1455 C CA . HIS A 1 191 ? -22.578 4.664 0.297 1 47.5 191 HIS A CA 1
ATOM 1456 C C . HIS A 1 191 ? -23.75 3.963 -0.388 1 47.5 191 HIS A C 1
ATOM 1458 O O . HIS A 1 191 ? -24.797 3.777 0.217 1 47.5 191 HIS A O 1
ATOM 1464 N N . PRO A 1 192 ? -23.688 4.031 -1.719 1 41.47 192 PRO A N 1
ATOM 1465 C CA . PRO A 1 192 ? -24.844 3.449 -2.412 1 41.47 192 PRO A CA 1
ATOM 1466 C C . PRO A 1 192 ? -25.531 2.363 -1.593 1 41.47 192 PRO A C 1
ATOM 1468 O O . PRO A 1 192 ? -26.75 2.221 -1.662 1 41.47 192 PRO A O 1
ATOM 1471 N N . LEU A 1 193 ? -24.625 1.611 -1.024 1 36.62 193 LEU A N 1
ATOM 1472 C CA . LEU A 1 193 ? -25.281 0.51 -0.325 1 36.62 193 LEU A CA 1
ATOM 1473 C C . LEU A 1 193 ? -25.938 0.999 0.957 1 36.62 193 LEU A C 1
ATOM 1475 O O . LEU A 1 193 ? -26.734 0.279 1.559 1 36.62 193 LEU A O 1
ATOM 1479 N N . TYR A 1 194 ? -25.547 2.037 1.583 1 39 194 TYR A N 1
ATOM 1480 C CA . TYR A 1 194 ? -26.203 2.463 2.818 1 39 194 TYR A CA 1
ATOM 1481 C C . TYR A 1 194 ? -27.438 3.312 2.521 1 39 194 TYR A C 1
ATOM 1483 O O . TYR A 1 194 ? -28.141 3.729 3.439 1 39 194 TYR A O 1
ATOM 1491 N N . ALA A 1 195 ? -27.562 3.904 1.402 1 40.06 195 ALA A N 1
ATOM 1492 C CA . ALA A 1 195 ? -28.891 4.473 1.181 1 40.06 195 ALA A CA 1
ATOM 1493 C C . ALA A 1 195 ? -29.984 3.486 1.588 1 40.06 195 ALA A C 1
ATOM 1495 O O . ALA A 1 195 ? -29.922 2.305 1.238 1 40.06 195 ALA A O 1
ATOM 1496 N N . ALA A 1 196 ? -30.578 3.568 2.65 1 36.72 196 ALA A N 1
ATOM 1497 C CA . ALA A 1 196 ? -31.766 2.832 3.074 1 36.72 196 ALA A CA 1
ATOM 1498 C C . ALA A 1 196 ? -32.562 2.355 1.869 1 36.72 196 ALA A C 1
ATOM 1500 O O . ALA A 1 196 ? -33.656 1.823 2.023 1 36.72 196 ALA A O 1
ATOM 1501 N N . ASP A 1 197 ? -32.375 2.936 0.687 1 36.66 197 ASP A N 1
ATOM 1502 C CA . ASP A 1 197 ? -33.312 2.461 -0.339 1 36.66 197 ASP A CA 1
ATOM 1503 C C . ASP A 1 197 ? -32.938 1.048 -0.79 1 36.66 197 ASP A C 1
ATOM 1505 O O . ASP A 1 197 ? -31.766 0.734 -0.987 1 36.66 197 ASP A O 1
ATOM 1509 N N . ASP A 1 198 ? -33.812 0.056 -0.649 1 38.22 198 ASP A N 1
ATOM 1510 C CA . ASP A 1 198 ? -33.938 -1.351 -1.01 1 38.22 198 ASP A CA 1
ATOM 1511 C C . ASP A 1 198 ? -33.188 -1.676 -2.283 1 38.22 198 ASP A C 1
ATOM 1513 O O . ASP A 1 198 ? -32.969 -2.848 -2.609 1 38.22 198 ASP A O 1
ATOM 1517 N N . GLN A 1 199 ? -33.094 -0.79 -3.119 1 35.38 199 GLN A N 1
ATOM 1518 C CA . GLN A 1 199 ? -32.625 -1.116 -4.461 1 35.38 199 GLN A CA 1
ATOM 1519 C C . GLN A 1 199 ? -31.125 -1.365 -4.465 1 35.38 199 GLN A C 1
ATOM 1521 O O . GLN A 1 199 ? -30.609 -2.076 -5.332 1 35.38 199 GLN A O 1
ATOM 1526 N N . CYS A 1 200 ? -30.344 -0.669 -3.809 1 39.03 200 CYS A N 1
ATOM 1527 C CA . CYS A 1 200 ? -28.906 -0.904 -3.828 1 39.03 200 CYS A CA 1
ATOM 1528 C C . CYS A 1 200 ? -28.562 -2.25 -3.201 1 39.03 200 CYS A C 1
ATOM 1530 O O . CYS A 1 200 ? -27.594 -2.898 -3.602 1 39.03 200 CYS A O 1
ATOM 1532 N N . ALA A 1 201 ? -29.422 -2.711 -2.291 1 41.41 201 ALA A N 1
ATOM 1533 C CA . ALA A 1 201 ? -29.297 -4.059 -1.744 1 41.41 201 ALA A CA 1
ATOM 1534 C C . ALA A 1 201 ? -29.406 -5.109 -2.846 1 41.41 201 ALA A C 1
ATOM 1536 O O . ALA A 1 201 ? -28.734 -6.148 -2.785 1 41.41 201 ALA A O 1
ATOM 1537 N N . GLN A 1 202 ? -30.25 -4.863 -3.756 1 38.62 202 GLN A N 1
ATOM 1538 C CA . GLN A 1 202 ? -30.516 -5.898 -4.75 1 38.62 202 GLN A CA 1
ATOM 1539 C C . GLN A 1 202 ? -29.344 -6.043 -5.723 1 38.62 202 GLN A C 1
ATOM 1541 O O . GLN A 1 202 ? -29.047 -7.152 -6.168 1 38.62 202 GLN A O 1
ATOM 1546 N N . GLN A 1 203 ? -28.859 -4.938 -6.184 1 42.88 203 GLN A N 1
ATOM 1547 C CA . GLN A 1 203 ? -27.859 -5.023 -7.242 1 42.88 203 GLN A CA 1
ATOM 1548 C C . GLN A 1 203 ? -26.547 -5.582 -6.711 1 42.88 203 GLN A C 1
ATOM 1550 O O . GLN A 1 203 ? -25.797 -6.23 -7.449 1 42.88 203 GLN A O 1
ATOM 1555 N N . GLN A 1 204 ? -26.234 -5.25 -5.477 1 48.19 204 GLN A N 1
ATOM 1556 C CA . GLN A 1 204 ? -25 -5.742 -4.875 1 48.19 204 GLN A CA 1
ATOM 1557 C C . GLN A 1 204 ? -25.047 -7.258 -4.695 1 48.19 204 GLN A C 1
ATOM 1559 O O . GLN A 1 204 ? -24.016 -7.887 -4.414 1 48.19 204 GLN A O 1
ATOM 1564 N N . ARG A 1 205 ? -26.328 -7.777 -4.734 1 48.28 205 ARG A N 1
ATOM 1565 C CA . ARG A 1 205 ? -26.562 -9.195 -4.508 1 48.28 205 ARG A CA 1
ATOM 1566 C C . ARG A 1 205 ? -26.047 -10.031 -5.676 1 48.28 205 ARG A C 1
ATOM 1568 O O . ARG A 1 205 ? -25.875 -11.25 -5.547 1 48.28 205 ARG A O 1
ATOM 1575 N N . GLU A 1 206 ? -25.781 -9.336 -6.75 1 55.75 206 GLU A N 1
ATOM 1576 C CA . GLU A 1 206 ? -25.391 -10.336 -7.75 1 55.75 206 GLU A CA 1
ATOM 1577 C C . GLU A 1 206 ? -23.875 -10.461 -7.852 1 55.75 206 GLU A C 1
ATOM 1579 O O . GLU A 1 206 ? -23.25 -9.859 -8.727 1 55.75 206 GLU A O 1
ATOM 1584 N N . THR A 1 207 ? -23.219 -10.773 -6.73 1 70.19 207 THR A N 1
ATOM 1585 C CA . THR A 1 207 ? -21.781 -11.055 -6.746 1 70.19 207 THR A CA 1
ATOM 1586 C C . THR A 1 207 ? -21.531 -12.562 -6.715 1 70.19 207 THR A C 1
ATOM 1588 O O . THR A 1 207 ? -22.375 -13.328 -6.23 1 70.19 207 THR A O 1
ATOM 1591 N N . ALA A 1 208 ? -20.516 -12.891 -7.496 1 80.31 208 ALA A N 1
ATOM 1592 C CA . ALA A 1 208 ? -20.078 -14.281 -7.348 1 80.31 208 ALA A CA 1
ATOM 1593 C C . ALA A 1 208 ? -19.531 -14.531 -5.941 1 80.31 208 ALA A C 1
ATOM 1595 O O . ALA A 1 208 ? -19.281 -15.68 -5.57 1 80.31 208 ALA A O 1
ATOM 1596 N N . TYR A 1 209 ? -19.5 -13.492 -5.141 1 83.69 209 TYR A N 1
ATOM 1597 C CA . TYR A 1 209 ? -18.953 -13.562 -3.791 1 83.69 209 TYR A CA 1
ATOM 1598 C C . TYR A 1 209 ? -20.047 -13.398 -2.748 1 83.69 209 TYR A C 1
ATOM 1600 O O . TYR A 1 209 ? -20.094 -12.391 -2.031 1 83.69 209 TYR A O 1
ATOM 1608 N N . ALA A 1 210 ? -20.828 -14.398 -2.551 1 79.88 210 ALA A N 1
ATOM 1609 C CA . ALA A 1 210 ? -22.062 -14.328 -1.783 1 79.88 210 ALA A CA 1
ATOM 1610 C C . ALA A 1 210 ? -21.875 -14.836 -0.361 1 79.88 210 ALA A C 1
ATOM 1612 O O . ALA A 1 210 ? -22.734 -14.656 0.5 1 79.88 210 ALA A O 1
ATOM 1613 N N . ASP A 1 211 ? -20.688 -15.469 -0.124 1 84.69 211 ASP A N 1
ATOM 1614 C CA . ASP A 1 211 ? -20.375 -15.906 1.234 1 84.69 211 ASP A CA 1
ATOM 1615 C C . ASP A 1 211 ? -20.141 -14.711 2.156 1 84.69 211 ASP A C 1
ATOM 1617 O O . ASP A 1 211 ? -19.359 -13.812 1.842 1 84.69 211 ASP A O 1
ATOM 1621 N N . PRO A 1 212 ? -20.859 -14.695 3.266 1 79.5 212 PRO A N 1
ATOM 1622 C CA . PRO A 1 212 ? -20.703 -13.555 4.18 1 79.5 212 PRO A CA 1
ATOM 1623 C C . PRO A 1 212 ? -19.25 -13.305 4.562 1 79.5 212 PRO A C 1
ATOM 1625 O O . PRO A 1 212 ? -18.844 -12.156 4.773 1 79.5 212 PRO A O 1
ATOM 1628 N N . SER A 1 213 ? -18.469 -14.32 4.605 1 82.5 213 SER A N 1
ATOM 1629 C CA . SER A 1 213 ? -17.062 -14.164 4.953 1 82.5 213 SER A CA 1
ATOM 1630 C C . SER A 1 213 ? -16.297 -13.43 3.855 1 82.5 213 SER A C 1
ATOM 1632 O O . SER A 1 213 ? -15.188 -12.961 4.078 1 82.5 213 SER A O 1
ATOM 1634 N N . GLN A 1 214 ? -16.969 -13.297 2.684 1 84.56 214 GLN A N 1
ATOM 1635 C CA . GLN A 1 214 ? -16.328 -12.641 1.545 1 84.56 214 GLN A CA 1
ATOM 1636 C C . GLN A 1 214 ? -16.734 -11.172 1.455 1 84.56 214 GLN A C 1
ATOM 1638 O O . GLN A 1 214 ? -16.5 -10.516 0.439 1 84.56 214 GLN A O 1
ATOM 1643 N N . GLY A 1 215 ? -17.266 -10.75 2.561 1 79.12 215 GLY A N 1
ATOM 1644 C CA . GLY A 1 215 ? -17.516 -9.32 2.688 1 79.12 215 GLY A CA 1
ATOM 1645 C C . GLY A 1 215 ? -18.844 -8.891 2.076 1 79.12 215 GLY A C 1
ATOM 1646 O O . GLY A 1 215 ? -19.031 -7.715 1.756 1 79.12 215 GLY A O 1
ATOM 1647 N N . PHE A 1 216 ? -19.672 -10.039 2.008 1 77.31 216 PHE A N 1
ATOM 1648 C CA . PHE A 1 216 ? -21.016 -9.719 1.521 1 77.31 216 PHE A CA 1
ATOM 1649 C C . PHE A 1 216 ? -21.672 -8.664 2.4 1 77.31 216 PHE A C 1
ATOM 1651 O O . PHE A 1 216 ? -21.703 -8.805 3.623 1 77.31 216 PHE A O 1
ATOM 1658 N N . ASP A 1 217 ? -21.875 -7.457 1.859 1 75.25 217 ASP A N 1
ATOM 1659 C CA . ASP A 1 217 ? -22.578 -6.336 2.482 1 75.25 217 ASP A CA 1
ATOM 1660 C C . ASP A 1 217 ? -21.688 -5.633 3.508 1 75.25 217 ASP A C 1
ATOM 1662 O O . ASP A 1 217 ? -22.188 -5.113 4.508 1 75.25 217 ASP A O 1
ATOM 1666 N N . SER A 1 218 ? -20.422 -5.793 3.396 1 79.69 218 SER A N 1
ATOM 1667 C CA . SER A 1 218 ? -19.469 -5.254 4.359 1 79.69 218 SER A CA 1
ATOM 1668 C C . SER A 1 218 ? -19.641 -3.75 4.535 1 79.69 218 SER A C 1
ATOM 1670 O O . SER A 1 218 ? -19.406 -3.215 5.617 1 79.69 218 SER A O 1
ATOM 1672 N N . ILE A 1 219 ? -20.062 -3.064 3.631 1 76.19 219 ILE A N 1
ATOM 1673 C CA . ILE A 1 219 ? -20.25 -1.618 3.684 1 76.19 219 ILE A CA 1
ATOM 1674 C C . ILE A 1 219 ? -21.281 -1.266 4.754 1 76.19 219 ILE A C 1
ATOM 1676 O O . ILE A 1 219 ? -21.219 -0.191 5.355 1 76.19 219 ILE A O 1
ATOM 1680 N N . ASN A 1 220 ? -22.219 -2.232 4.996 1 75.88 220 ASN A N 1
ATOM 1681 C CA . ASN A 1 220 ? -23.234 -2.01 6.004 1 75.88 220 ASN A CA 1
ATOM 1682 C C . ASN A 1 220 ? -22.859 -2.65 7.34 1 75.88 220 ASN A C 1
ATOM 1684 O O . ASN A 1 220 ? -23.094 -2.07 8.398 1 75.88 220 ASN A O 1
ATOM 1688 N N . TRP A 1 221 ? -22.344 -3.773 7.195 1 77.62 221 TRP A N 1
ATOM 1689 C CA . TRP A 1 221 ? -22.125 -4.527 8.422 1 77.62 221 TRP A CA 1
ATOM 1690 C C . TRP A 1 221 ? -20.953 -3.959 9.219 1 77.62 221 TRP A C 1
ATOM 1692 O O . TRP A 1 221 ? -20.969 -3.984 10.453 1 77.62 221 TRP A O 1
ATOM 1702 N N . ILE A 1 222 ? -19.984 -3.371 8.562 1 80.56 222 ILE A N 1
ATOM 1703 C CA . ILE A 1 222 ? -18.812 -2.891 9.266 1 80.56 222 ILE A CA 1
ATOM 1704 C C . ILE A 1 222 ? -19.203 -1.754 10.211 1 80.56 222 ILE A C 1
ATOM 1706 O O . ILE A 1 222 ? -18.938 -1.819 11.414 1 80.56 222 ILE A O 1
ATOM 1710 N N . PRO A 1 223 ? -19.875 -0.743 9.734 1 77.38 223 PRO A N 1
ATOM 1711 C CA . PRO A 1 223 ? -20.281 0.312 10.672 1 77.38 223 PRO A CA 1
ATOM 1712 C C . PRO A 1 223 ? -21.172 -0.206 11.789 1 77.38 223 PRO A C 1
ATOM 1714 O O . PRO A 1 223 ? -21.047 0.222 12.938 1 77.38 223 PRO A O 1
ATOM 1717 N N . ARG A 1 224 ? -22.016 -1.141 11.453 1 77.19 224 ARG A N 1
ATOM 1718 C CA . ARG A 1 224 ? -22.906 -1.716 12.453 1 77.19 224 ARG A CA 1
ATOM 1719 C C . ARG A 1 224 ? -22.125 -2.469 13.523 1 77.19 224 ARG A C 1
ATOM 1721 O O . ARG A 1 224 ? -22.422 -2.355 14.711 1 77.19 224 ARG A O 1
ATOM 1728 N N . MET A 1 225 ? -21.188 -3.174 13.031 1 77.06 225 MET A N 1
ATOM 1729 C CA . MET A 1 225 ? -20.359 -3.947 13.945 1 77.06 225 MET A CA 1
ATOM 1730 C C . MET A 1 225 ? -19.578 -3.029 14.883 1 77.06 225 MET A C 1
ATOM 1732 O O . MET A 1 225 ? -19.516 -3.275 16.094 1 77.06 225 MET A O 1
ATOM 1736 N N . HIS A 1 226 ? -19.047 -1.982 14.391 1 79.75 226 HIS A N 1
ATOM 1737 C CA . HIS A 1 226 ? -18.281 -1.055 15.219 1 79.75 226 HIS A CA 1
ATOM 1738 C C . HIS A 1 226 ? -19.172 -0.363 16.234 1 79.75 226 HIS A C 1
ATOM 1740 O O . HIS A 1 226 ? -18.812 -0.25 17.406 1 79.75 226 HIS A O 1
ATOM 1746 N N . ALA A 1 227 ? -20.297 0.022 15.773 1 76.12 227 ALA A N 1
ATOM 1747 C CA . ALA A 1 227 ? -21.234 0.669 16.688 1 76.12 227 ALA A CA 1
ATOM 1748 C C . ALA A 1 227 ? -21.672 -0.279 17.797 1 76.12 227 ALA A C 1
ATOM 1750 O O . ALA A 1 227 ? -21.703 0.108 18.969 1 76.12 227 ALA A O 1
ATOM 1751 N N . SER A 1 228 ? -21.922 -1.503 17.438 1 80.62 228 SER A N 1
ATOM 1752 C CA . SER A 1 228 ? -22.391 -2.498 18.391 1 80.62 228 SER A CA 1
ATOM 1753 C C . SER A 1 228 ? -21.312 -2.814 19.422 1 80.62 228 SER A C 1
ATOM 1755 O O . SER A 1 228 ? -21.609 -3.105 20.578 1 80.62 228 SER A O 1
ATOM 1757 N N . ASN A 1 229 ? -20.078 -2.689 19.047 1 81.31 229 ASN A N 1
ATOM 1758 C CA . ASN A 1 229 ? -18.969 -3 19.938 1 81.31 229 ASN A CA 1
ATOM 1759 C C . ASN A 1 229 ? -18.531 -1.776 20.734 1 81.31 229 ASN A C 1
ATOM 1761 O O . ASN A 1 229 ? -17.562 -1.844 21.5 1 81.31 229 ASN A O 1
ATOM 1765 N N . GLY A 1 230 ? -19.188 -0.675 20.531 1 79.5 230 GLY A N 1
ATOM 1766 C CA . GLY A 1 230 ? -18.812 0.552 21.219 1 79.5 230 GLY A CA 1
ATOM 1767 C C . GLY A 1 230 ? -17.531 1.162 20.703 1 79.5 230 GLY A C 1
ATOM 1768 O O . GLY A 1 230 ? -16.859 1.915 21.422 1 79.5 230 GLY A O 1
ATOM 1769 N N . TRP A 1 231 ? -17.094 0.629 19.609 1 81.75 231 TRP A N 1
ATOM 1770 C CA . TRP A 1 231 ? -15.898 1.149 18.953 1 81.75 231 TRP A CA 1
ATOM 1771 C C . TRP A 1 231 ? -16.234 2.377 18.109 1 81.75 231 TRP A C 1
ATOM 1773 O O . TRP A 1 231 ? -16.312 2.291 16.891 1 81.75 231 TRP A O 1
ATOM 1783 N N . VAL A 1 232 ? -16.469 3.465 18.859 1 86.75 232 VAL A N 1
ATOM 1784 C CA . VAL A 1 232 ? -16.844 4.691 18.172 1 86.75 232 VAL A CA 1
ATOM 1785 C C . VAL A 1 232 ? -15.898 5.824 18.562 1 86.75 232 VAL A C 1
ATOM 1787 O O . VAL A 1 232 ? -15.719 6.102 19.75 1 86.75 232 VAL A O 1
ATOM 1790 N N . GLY A 1 233 ? -15.273 6.371 17.562 1 93.25 233 GLY A N 1
ATOM 1791 C CA . GLY A 1 233 ? -14.352 7.477 17.781 1 93.25 233 GLY A CA 1
ATOM 1792 C C . GLY A 1 233 ? -15.047 8.82 17.906 1 93.25 233 GLY A C 1
ATOM 1793 O O . GLY A 1 233 ? -16.203 8.961 17.484 1 93.25 233 GLY A O 1
ATOM 1794 N N . ASP A 1 234 ? -14.406 9.742 18.547 1 95.19 234 ASP A N 1
ATOM 1795 C CA . ASP A 1 234 ? -14.852 11.125 18.703 1 95.19 234 ASP A CA 1
ATOM 1796 C C . ASP A 1 234 ? -14.023 12.07 17.828 1 95.19 234 ASP A C 1
ATOM 1798 O O . ASP A 1 234 ? -12.859 12.344 18.141 1 95.19 234 ASP A O 1
ATOM 1802 N N . PRO A 1 235 ? -14.633 12.648 16.797 1 96 235 PRO A N 1
ATOM 1803 C CA . PRO A 1 235 ? -13.875 13.508 15.883 1 96 235 PRO A CA 1
ATOM 1804 C C . PRO A 1 235 ? -13.219 14.688 16.594 1 96 235 PRO A C 1
ATOM 1806 O O . PRO A 1 235 ? -12.109 15.086 16.234 1 96 235 PRO A O 1
ATOM 1809 N N . ASP A 1 236 ? -13.844 15.234 17.609 1 96.62 236 ASP A N 1
ATOM 1810 C CA . ASP A 1 236 ? -13.289 16.375 18.328 1 96.62 236 ASP A CA 1
ATOM 1811 C C . ASP A 1 236 ? -12.055 15.977 19.141 1 96.62 236 ASP A C 1
ATOM 1813 O O . ASP A 1 236 ? -11.078 16.734 19.219 1 96.62 236 ASP A O 1
ATOM 1817 N N . ARG A 1 237 ? -12.172 14.844 19.75 1 97.19 237 ARG A N 1
ATOM 1818 C CA . ARG A 1 237 ? -11.023 14.359 20.5 1 97.19 237 ARG A CA 1
ATOM 1819 C C . ARG A 1 237 ? -9.852 14.039 19.562 1 97.19 237 ARG A C 1
ATOM 1821 O O . ARG A 1 237 ? -8.695 14.289 19.906 1 97.19 237 ARG A O 1
ATOM 1828 N N . LEU A 1 238 ? -10.156 13.453 18.422 1 97.81 238 LEU A N 1
ATOM 1829 C CA . LEU A 1 238 ? -9.102 13.227 17.438 1 97.81 238 LEU A CA 1
ATOM 1830 C C . LEU A 1 238 ? -8.453 14.539 17.016 1 97.81 238 LEU A C 1
ATOM 1832 O O . LEU A 1 238 ? -7.223 14.641 16.969 1 97.81 238 LEU A O 1
ATOM 1836 N N . ALA A 1 239 ? -9.234 15.539 16.75 1 98.44 239 ALA A N 1
ATOM 1837 C CA . ALA A 1 239 ? -8.727 16.844 16.344 1 98.44 239 ALA A CA 1
ATOM 1838 C C . ALA A 1 239 ? -7.805 17.438 17.406 1 98.44 239 ALA A C 1
ATOM 1840 O O . ALA A 1 239 ? -6.762 18 17.094 1 98.44 239 ALA A O 1
ATOM 1841 N N . ALA A 1 240 ? -8.18 17.25 18.672 1 97.81 240 ALA A N 1
ATOM 1842 C CA . ALA A 1 240 ? -7.359 17.75 19.781 1 97.81 240 ALA A CA 1
ATOM 1843 C C . ALA A 1 240 ? -6.004 17.047 19.812 1 97.81 240 ALA A C 1
ATOM 1845 O O . ALA A 1 240 ? -4.973 17.688 20.016 1 97.81 240 ALA A O 1
ATOM 1846 N N . ARG A 1 241 ? -5.988 15.75 19.625 1 97.31 241 ARG A N 1
ATOM 1847 C CA . ARG A 1 241 ? -4.742 14.984 19.625 1 97.31 241 ARG A CA 1
ATOM 1848 C C . ARG A 1 241 ? -3.854 15.383 18.453 1 97.31 241 ARG A C 1
ATOM 1850 O O . ARG A 1 241 ? -2.629 15.43 18.578 1 97.31 241 ARG A O 1
ATOM 1857 N N . VAL A 1 242 ? -4.465 15.641 17.281 1 98 242 VAL A N 1
ATOM 1858 C CA . VAL A 1 242 ? -3.693 16.047 16.109 1 98 242 VAL A CA 1
ATOM 1859 C C . VAL A 1 242 ? -2.986 17.359 16.391 1 98 242 VAL A C 1
ATOM 1861 O O . VAL A 1 242 ? -1.805 17.516 16.062 1 98 242 VAL A O 1
ATOM 1864 N N . ARG A 1 243 ? -3.664 18.312 16.969 1 97.5 243 ARG A N 1
ATOM 1865 C CA . ARG A 1 243 ? -3.008 19.578 17.312 1 97.5 243 ARG A CA 1
ATOM 1866 C C . ARG A 1 243 ? -1.896 19.359 18.328 1 97.5 243 ARG A C 1
ATOM 1868 O O . ARG A 1 243 ? -0.834 19.984 18.234 1 97.5 243 ARG A O 1
ATOM 1875 N N . GLU A 1 244 ? -2.146 18.484 19.328 1 96.56 244 GLU A N 1
ATOM 1876 C CA . GLU A 1 244 ? -1.115 18.172 20.312 1 96.56 244 GLU A CA 1
ATOM 1877 C C . GLU A 1 244 ? 0.12 17.578 19.641 1 96.56 244 GLU A C 1
ATOM 1879 O O . GLU A 1 244 ? 1.249 17.844 20.062 1 96.56 244 GLU A O 1
ATOM 1884 N N . LEU A 1 245 ? -0.094 16.75 18.672 1 95.88 245 LEU A N 1
ATOM 1885 C CA . LEU A 1 245 ? 1.014 16.156 17.922 1 95.88 245 LEU A CA 1
ATOM 1886 C C . LEU A 1 245 ? 1.828 17.25 17.219 1 95.88 245 LEU A C 1
ATOM 1888 O O . LEU A 1 245 ? 3.061 17.188 17.203 1 95.88 245 LEU A O 1
ATOM 1892 N N . VAL A 1 246 ? 1.182 18.234 16.656 1 95.94 246 VAL A N 1
ATOM 1893 C CA . VAL A 1 246 ? 1.822 19.312 15.906 1 95.94 246 VAL A CA 1
ATOM 1894 C C . VAL A 1 246 ? 2.559 20.234 16.875 1 95.94 246 VAL A C 1
ATOM 1896 O O . VAL A 1 246 ? 3.664 20.703 16.578 1 95.94 246 VAL A O 1
ATOM 1899 N N . CYS A 1 247 ? 2.01 20.422 18.078 1 94.56 247 CYS A N 1
ATOM 1900 C CA . CYS A 1 247 ? 2.549 21.391 19.016 1 94.56 247 CYS A CA 1
ATOM 1901 C C . CYS A 1 247 ? 3.51 20.734 20 1 94.56 247 CYS A C 1
ATOM 1903 O O . CYS A 1 247 ? 4.27 21.406 20.688 1 94.56 247 CYS A O 1
ATOM 1905 N N . GLY A 1 248 ? 3.492 19.422 20.016 1 93.06 248 GLY A N 1
ATOM 1906 C CA . GLY A 1 248 ? 4.328 18.719 20.969 1 93.06 248 GLY A CA 1
ATOM 1907 C C . GLY A 1 248 ? 3.865 18.891 22.406 1 93.06 248 GLY A C 1
ATOM 1908 O O . GLY A 1 248 ? 4.68 19.094 23.297 1 93.06 248 GLY A O 1
ATOM 1909 N N . THR A 1 249 ? 2.539 18.812 22.547 1 93.88 249 THR A N 1
ATOM 1910 C CA . THR A 1 249 ? 1.953 19.047 23.859 1 93.88 249 THR A CA 1
ATOM 1911 C C . THR A 1 249 ? 1.006 17.906 24.234 1 93.88 249 THR A C 1
ATOM 1913 O O . THR A 1 249 ? 0.781 16.984 23.438 1 93.88 249 THR A O 1
ATOM 1916 N N . GLY A 1 250 ? 0.576 17.844 25.484 1 93.06 250 GLY A N 1
ATOM 1917 C CA . GLY A 1 250 ? -0.433 16.891 25.906 1 93.06 250 GLY A CA 1
ATOM 1918 C C . GLY A 1 250 ? 0.024 15.453 25.797 1 93.06 250 GLY A C 1
ATOM 1919 O O . GLY A 1 250 ? 1.156 15.125 26.156 1 93.06 250 GLY A O 1
ATOM 1920 N N . PHE A 1 251 ? -0.871 14.594 25.25 1 88.81 251 PHE A N 1
ATOM 1921 C CA . PHE A 1 251 ? -0.595 13.172 25.078 1 88.81 251 PHE A CA 1
ATOM 1922 C C . PHE A 1 251 ? 0.564 12.953 24.109 1 88.81 251 PHE A C 1
ATOM 1924 O O . PHE A 1 251 ? 1.264 11.945 24.203 1 88.81 251 PHE A O 1
ATOM 1931 N N . ALA A 1 252 ? 0.787 13.93 23.234 1 89.31 252 ALA A N 1
ATOM 1932 C CA . ALA A 1 252 ? 1.76 13.766 22.172 1 89.31 252 ALA A CA 1
ATOM 1933 C C . ALA A 1 252 ? 3.18 14 22.672 1 89.31 252 ALA A C 1
ATOM 1935 O O . ALA A 1 252 ? 4.145 13.516 22.078 1 89.31 252 ALA A O 1
ATOM 1936 N N . ALA A 1 253 ? 3.381 14.742 23.75 1 87.75 253 ALA A N 1
ATOM 1937 C CA . ALA A 1 253 ? 4.703 15.078 24.266 1 87.75 253 ALA A CA 1
ATOM 1938 C C . ALA A 1 253 ? 5.492 13.82 24.609 1 87.75 253 ALA A C 1
ATOM 1940 O O . ALA A 1 253 ? 6.652 13.68 24.219 1 87.75 253 ALA A O 1
ATOM 1941 N N . GLN A 1 254 ? 4.828 12.891 25.266 1 81.38 254 GLN A N 1
ATOM 1942 C CA . GLN A 1 254 ? 5.492 11.656 25.656 1 81.38 254 GLN A CA 1
ATOM 1943 C C . GLN A 1 254 ? 5.797 10.781 24.453 1 81.38 254 GLN A C 1
ATOM 1945 O O . GLN A 1 254 ? 6.852 10.148 24.391 1 81.38 254 GLN A O 1
ATOM 1950 N N . VAL A 1 255 ? 4.914 10.781 23.516 1 82 255 VAL A N 1
ATOM 1951 C CA . VAL A 1 255 ? 5.027 9.938 22.328 1 82 255 VAL A CA 1
ATOM 1952 C C . VAL A 1 255 ? 6.195 10.414 21.469 1 82 255 VAL A C 1
ATOM 1954 O O . VAL A 1 255 ? 6.965 9.602 20.953 1 82 255 VAL A O 1
ATOM 1957 N N . LEU A 1 256 ? 6.348 11.688 21.344 1 80.12 256 LEU A N 1
ATOM 1958 C CA . LEU A 1 256 ? 7.402 12.266 20.531 1 80.12 256 LEU A CA 1
ATOM 1959 C C . LEU A 1 256 ? 8.766 12.094 21.188 1 80.12 256 LEU A C 1
ATOM 1961 O O . LEU A 1 256 ? 9.781 11.969 20.5 1 80.12 256 LEU A O 1
ATOM 1965 N N . GLU A 1 257 ? 8.773 12.008 22.5 1 81.5 257 GLU A N 1
ATOM 1966 C CA . GLU A 1 257 ? 10.008 11.797 23.234 1 81.5 257 GLU A CA 1
ATOM 1967 C C . GLU A 1 257 ? 10.469 10.344 23.125 1 81.5 257 GLU A C 1
ATOM 1969 O O . GLU A 1 257 ? 11.672 10.078 23.016 1 81.5 257 GLU A O 1
ATOM 1974 N N . LYS A 1 258 ? 9.555 9.469 23.188 1 82.56 258 LYS A N 1
ATOM 1975 C CA . LYS A 1 258 ? 9.867 8.047 23.266 1 82.56 258 LYS A CA 1
ATOM 1976 C C . LYS A 1 258 ? 9.953 7.43 21.859 1 82.56 258 LYS A C 1
ATOM 1978 O O . LYS A 1 258 ? 10.508 6.344 21.688 1 82.56 258 LYS A O 1
ATOM 1983 N N . GLY A 1 259 ? 9.461 8.133 20.938 1 81.19 259 GLY A N 1
ATOM 1984 C CA . GLY A 1 259 ? 9.383 7.543 19.609 1 81.19 259 GLY A CA 1
ATOM 1985 C C . GLY A 1 259 ? 10.531 7.949 18.703 1 81.19 259 GLY A C 1
ATOM 1986 O O . GLY A 1 259 ? 11.523 8.516 19.172 1 81.19 259 GLY A O 1
ATOM 1987 N N . SER A 1 260 ? 10.438 7.434 17.469 1 85.06 260 SER A N 1
ATOM 1988 C CA . SER A 1 260 ? 11.406 7.734 16.422 1 85.06 260 SER A CA 1
ATOM 1989 C C . SER A 1 260 ? 10.805 8.664 15.367 1 85.06 260 SER A C 1
ATOM 1991 O O . SER A 1 260 ? 9.617 8.578 15.055 1 85.06 260 SER A O 1
ATOM 1993 N N . PRO A 1 261 ? 11.68 9.539 14.883 1 83.06 261 PRO A N 1
ATOM 1994 C CA . PRO A 1 261 ? 11.188 10.406 13.805 1 83.06 261 PRO A CA 1
ATOM 1995 C C . PRO A 1 261 ? 10.719 9.617 12.586 1 83.06 261 PRO A 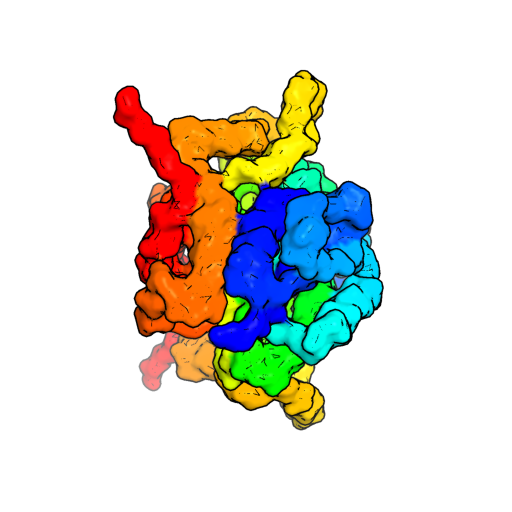C 1
ATOM 1997 O O . PRO A 1 261 ? 9.984 10.156 11.742 1 83.06 261 PRO A O 1
ATOM 2000 N N . ALA A 1 262 ? 11.078 8.391 12.562 1 84.12 262 ALA A N 1
ATOM 2001 C CA . ALA A 1 262 ? 10.719 7.57 11.406 1 84.12 262 ALA A CA 1
ATOM 2002 C C . ALA A 1 262 ? 9.375 6.879 11.617 1 84.12 262 ALA A C 1
ATOM 2004 O O . ALA A 1 262 ? 8.812 6.312 10.68 1 84.12 262 ALA A O 1
ATOM 2005 N N . TRP A 1 263 ? 8.875 6.961 12.828 1 92.31 263 TRP A N 1
ATOM 2006 C CA . TRP A 1 263 ? 7.586 6.328 13.109 1 92.31 263 TRP A CA 1
ATOM 2007 C C . TRP A 1 263 ? 6.434 7.215 12.656 1 92.31 263 TRP A C 1
ATOM 2009 O O . TRP A 1 263 ? 6.348 8.383 13.047 1 92.31 263 TRP A O 1
ATOM 2019 N N . THR A 1 264 ? 5.586 6.637 11.875 1 96.94 264 THR A N 1
ATOM 2020 C CA . THR A 1 264 ? 4.57 7.492 11.273 1 96.94 264 THR A CA 1
ATOM 2021 C C . THR A 1 264 ? 3.182 7.141 11.797 1 96.94 264 THR A C 1
ATOM 2023 O O . THR A 1 264 ? 2.262 7.957 11.734 1 96.94 264 THR A O 1
ATOM 2026 N N . ARG A 1 265 ? 2.918 5.977 12.406 1 97.44 265 ARG A N 1
ATOM 2027 C CA . ARG A 1 265 ? 1.567 5.496 12.688 1 97.44 265 ARG A CA 1
ATOM 2028 C C . ARG A 1 265 ? 1.002 6.152 13.945 1 97.44 265 ARG A C 1
ATOM 2030 O O . ARG A 1 265 ? 1.585 6.043 15.023 1 97.44 265 ARG A O 1
ATOM 2037 N N . ILE A 1 266 ? -0.131 6.781 13.797 1 97.31 266 ILE A N 1
ATOM 2038 C CA . ILE A 1 266 ? -0.898 7.344 14.906 1 97.31 266 ILE A CA 1
ATOM 2039 C C . ILE A 1 266 ? -2.32 6.789 14.875 1 97.31 266 ILE A C 1
ATOM 2041 O O . ILE A 1 266 ? -3.23 7.422 14.336 1 97.31 266 ILE A O 1
ATOM 2045 N N . PRO A 1 267 ? -2.504 5.629 15.469 1 97.75 267 PRO A N 1
ATOM 2046 C CA . PRO A 1 267 ? -3.879 5.133 15.555 1 97.75 267 PRO A CA 1
ATOM 2047 C C . PRO A 1 267 ? -4.801 6.078 16.328 1 97.75 267 PRO A C 1
ATOM 2049 O O . PRO A 1 267 ? -4.375 6.707 17.297 1 97.75 267 PRO A O 1
ATOM 2052 N N . CYS A 1 268 ? -6.004 6.199 15.859 1 97.31 268 CYS A N 1
ATOM 2053 C CA . CYS A 1 268 ? -7.035 7.004 16.5 1 97.31 268 CYS A CA 1
ATOM 2054 C C . CYS A 1 268 ? -8.25 6.152 16.859 1 97.31 268 CYS A C 1
ATOM 2056 O O . CYS A 1 268 ? -9.031 5.789 15.977 1 97.31 268 CYS A O 1
ATOM 2058 N N . GLY A 1 269 ? -8.445 5.883 18.109 1 95.75 269 GLY A N 1
ATOM 2059 C CA . GLY A 1 269 ? -9.477 4.992 18.625 1 95.75 269 GLY A CA 1
ATOM 2060 C C . GLY A 1 269 ? -8.922 3.709 19.219 1 95.75 269 GLY A C 1
ATOM 2061 O O . GLY A 1 269 ? -7.949 3.154 18.688 1 95.75 269 GLY A O 1
ATOM 2062 N N . THR A 1 270 ? -9.57 3.197 20.281 1 94.44 270 THR A N 1
ATOM 2063 C CA . THR A 1 270 ? -9.18 1.924 20.875 1 94.44 270 THR A CA 1
ATOM 2064 C C . THR A 1 270 ? -9.305 0.793 19.844 1 94.44 270 THR A C 1
ATOM 2066 O O . THR A 1 270 ? -8.484 -0.127 19.828 1 94.44 270 THR A O 1
ATOM 2069 N N . ASP A 1 271 ? -10.297 0.895 19.094 1 93.56 271 ASP A N 1
ATOM 2070 C CA . ASP A 1 271 ? -10.445 -0.1 18.031 1 93.56 271 ASP A CA 1
ATOM 2071 C C . ASP A 1 271 ? -9.258 -0.071 17.078 1 93.56 271 ASP A C 1
ATOM 2073 O O . ASP A 1 271 ? -8.703 -1.117 16.734 1 93.56 271 ASP A O 1
ATOM 2077 N N . ALA A 1 272 ? -8.82 1.115 16.719 1 96.31 272 ALA A N 1
ATOM 2078 C CA . ALA A 1 272 ? -7.715 1.258 15.781 1 96.31 272 ALA A CA 1
ATOM 2079 C C . ALA A 1 272 ? -6.422 0.692 16.359 1 96.31 272 ALA A C 1
ATOM 2081 O O . ALA A 1 272 ? -5.742 -0.113 15.727 1 96.31 272 ALA A O 1
ATOM 2082 N N . GLY A 1 273 ? -6.09 1.147 17.594 1 96.88 273 GLY A N 1
ATOM 2083 C CA . GLY A 1 273 ? -4.891 0.625 18.219 1 96.88 273 GLY A CA 1
ATOM 2084 C C . GLY A 1 273 ? -4.902 -0.885 18.375 1 96.88 273 GLY A C 1
ATOM 2085 O O . GLY A 1 273 ? -3.926 -1.557 18.031 1 96.88 273 GLY A O 1
ATOM 2086 N N . SER A 1 274 ? -6.016 -1.429 18.797 1 94.94 274 SER A N 1
ATOM 2087 C CA . SER A 1 274 ? -6.156 -2.865 19.016 1 94.94 274 SER A CA 1
ATOM 2088 C C . SER A 1 274 ? -6.062 -3.635 17.703 1 94.94 274 SER A C 1
ATOM 2090 O O . SER A 1 274 ? -5.395 -4.668 17.625 1 94.94 274 SER A O 1
ATOM 2092 N N . MET A 1 275 ? -6.699 -3.137 16.734 1 94.69 275 MET A N 1
ATOM 2093 C CA . MET A 1 275 ? -6.723 -3.834 15.453 1 94.69 275 MET A CA 1
ATOM 2094 C C . MET A 1 275 ? -5.355 -3.797 14.781 1 94.69 275 MET A C 1
ATOM 2096 O O . MET A 1 275 ? -4.945 -4.766 14.141 1 94.69 275 MET A O 1
ATOM 2100 N N . LEU A 1 276 ? -4.672 -2.662 14.906 1 97.69 276 LEU A N 1
ATOM 2101 C CA . LEU A 1 276 ? -3.324 -2.592 14.344 1 97.69 276 LEU A CA 1
ATOM 2102 C C . LEU A 1 276 ? -2.395 -3.578 15.047 1 97.69 276 LEU A C 1
ATOM 2104 O O . LEU A 1 276 ? -1.643 -4.301 14.383 1 97.69 276 LEU A O 1
ATOM 2108 N N . LEU A 1 277 ? -2.469 -3.623 16.375 1 97.75 277 LEU A N 1
ATOM 2109 C CA . LEU A 1 277 ? -1.62 -4.547 17.125 1 97.75 277 LEU A CA 1
ATOM 2110 C C . LEU A 1 277 ? -1.928 -5.992 16.75 1 97.75 277 LEU A C 1
ATOM 2112 O O . LEU A 1 277 ? -1.012 -6.793 16.547 1 97.75 277 LEU A O 1
ATOM 2116 N N . ARG A 1 278 ? -3.164 -6.289 16.609 1 96.06 278 ARG A N 1
ATOM 2117 C CA . ARG A 1 278 ? -3.551 -7.637 16.203 1 96.06 278 ARG A CA 1
ATOM 2118 C C . ARG A 1 278 ? -3.07 -7.945 14.789 1 96.06 278 ARG A C 1
ATOM 2120 O O . ARG A 1 278 ? -2.58 -9.047 14.523 1 96.06 278 ARG A O 1
ATOM 2127 N N . GLY A 1 279 ? -3.295 -7.016 13.914 1 96.06 279 GLY A N 1
ATOM 2128 C CA . GLY A 1 279 ? -2.861 -7.199 12.539 1 96.06 279 GLY A CA 1
ATOM 2129 C C . GLY A 1 279 ? -1.364 -7.414 12.406 1 96.06 279 GLY A C 1
ATOM 2130 O O . GLY A 1 279 ? -0.922 -8.305 11.68 1 96.06 279 GLY A O 1
ATOM 2131 N N . TYR A 1 280 ? -0.566 -6.629 13.117 1 96.69 280 TYR A N 1
ATOM 2132 C CA . TYR A 1 280 ? 0.886 -6.758 13.07 1 96.69 280 TYR A CA 1
ATOM 2133 C C . TYR A 1 280 ? 1.339 -8.062 13.711 1 96.69 280 TYR A C 1
ATOM 2135 O O . TYR A 1 280 ? 2.299 -8.688 13.25 1 96.69 280 TYR A O 1
ATOM 2143 N N . ALA A 1 281 ? 0.662 -8.461 14.758 1 96.12 281 ALA A N 1
ATOM 2144 C CA . ALA A 1 281 ? 0.979 -9.742 15.383 1 96.12 281 ALA A CA 1
ATOM 2145 C C . ALA A 1 281 ? 0.753 -10.891 14.406 1 96.12 281 ALA A C 1
ATOM 2147 O O . ALA A 1 281 ? 1.552 -11.836 14.352 1 96.12 281 ALA A O 1
ATOM 2148 N N . LYS A 1 282 ? -0.315 -10.812 13.703 1 95.31 282 LYS A N 1
ATOM 2149 C CA . LYS A 1 282 ? -0.604 -11.828 12.703 1 95.31 282 LYS A CA 1
ATOM 2150 C C . LYS A 1 282 ? 0.499 -11.891 11.648 1 95.31 282 LYS A C 1
ATOM 2152 O O . LYS A 1 282 ? 0.885 -12.977 11.211 1 95.31 282 LYS A O 1
ATOM 2157 N N . LEU A 1 283 ? 0.967 -10.773 11.234 1 96.56 283 LEU A N 1
ATOM 2158 C CA . LEU A 1 283 ? 2.031 -10.727 10.242 1 96.56 283 LEU A CA 1
ATOM 2159 C C . LEU A 1 283 ? 3.314 -11.344 10.789 1 96.56 283 LEU A C 1
ATOM 2161 O O . LEU A 1 283 ? 4.02 -12.055 10.07 1 96.56 283 LEU A O 1
ATOM 2165 N N . VAL A 1 284 ? 3.598 -11.023 12.031 1 96.75 284 VAL A N 1
ATOM 2166 C CA . VAL A 1 284 ? 4.77 -11.609 12.68 1 96.75 284 VAL A CA 1
ATOM 2167 C C . VAL A 1 284 ? 4.633 -13.125 12.719 1 96.75 284 VAL A C 1
ATOM 2169 O O . VAL A 1 284 ? 5.566 -13.852 12.359 1 96.75 284 VAL A O 1
ATOM 2172 N N . ASP A 1 285 ? 3.48 -13.609 13.117 1 96.12 285 ASP A N 1
ATOM 2173 C CA . ASP A 1 285 ? 3.234 -15.047 13.164 1 96.12 285 ASP A CA 1
ATOM 2174 C C . ASP A 1 285 ? 3.377 -15.68 11.781 1 96.12 285 ASP A C 1
ATOM 2176 O O . ASP A 1 285 ? 3.951 -16.766 11.641 1 96.12 285 ASP A O 1
ATOM 2180 N N . ASN A 1 286 ? 2.854 -15 10.789 1 96.31 286 ASN A N 1
ATOM 2181 C CA . ASN A 1 286 ? 2.969 -15.469 9.414 1 96.31 286 ASN A CA 1
ATOM 2182 C C . ASN A 1 286 ? 4.426 -15.648 9.008 1 96.31 286 ASN A C 1
ATOM 2184 O O . ASN A 1 286 ? 4.801 -16.703 8.477 1 96.31 286 ASN A O 1
ATOM 2188 N N . VAL A 1 287 ? 5.223 -14.656 9.273 1 96.88 287 VAL A N 1
ATOM 2189 C CA . VAL A 1 287 ? 6.625 -14.711 8.883 1 96.88 287 VAL A CA 1
ATOM 2190 C C . VAL A 1 287 ? 7.344 -15.805 9.664 1 96.88 287 VAL A C 1
ATOM 2192 O O . VAL A 1 287 ? 8.156 -16.547 9.102 1 96.88 287 VAL A O 1
ATOM 2195 N N . ARG A 1 288 ? 7.016 -15.953 10.906 1 96.12 288 ARG A N 1
ATOM 2196 C CA . ARG A 1 288 ? 7.68 -16.938 11.75 1 96.12 288 ARG A CA 1
ATOM 2197 C C . ARG A 1 288 ? 7.359 -18.359 11.289 1 96.12 288 ARG A C 1
ATOM 2199 O O . ARG A 1 288 ? 8.25 -19.219 11.227 1 96.12 288 ARG A O 1
ATOM 2206 N N . VAL A 1 289 ? 6.113 -18.594 10.914 1 95.06 289 VAL A N 1
ATOM 2207 C CA . VAL A 1 289 ? 5.703 -19.938 10.523 1 95.06 289 VAL A CA 1
ATOM 2208 C C . VAL A 1 289 ? 6.363 -20.328 9.195 1 95.06 289 VAL A C 1
ATOM 2210 O O . VAL A 1 289 ? 6.59 -21.5 8.922 1 95.06 289 VAL A O 1
ATOM 2213 N N . THR A 1 290 ? 6.762 -19.344 8.414 1 96.06 290 THR A N 1
ATOM 2214 C CA . THR A 1 290 ? 7.332 -19.609 7.098 1 96.06 290 THR A CA 1
ATOM 2215 C C . THR A 1 290 ? 8.859 -19.625 7.164 1 96.06 290 THR A C 1
ATOM 2217 O O . THR A 1 290 ? 9.531 -19.641 6.129 1 96.06 290 THR A O 1
ATOM 2220 N N . GLU A 1 291 ? 9.461 -19.625 8.32 1 95.5 291 GLU A N 1
ATOM 2221 C CA . GLU A 1 291 ? 10.906 -19.531 8.523 1 95.5 291 GLU A CA 1
ATOM 2222 C C . GLU A 1 291 ? 11.641 -20.641 7.773 1 95.5 291 GLU A C 1
ATOM 2224 O O . GLU A 1 291 ? 12.68 -20.406 7.164 1 95.5 291 GLU A O 1
ATOM 2229 N N . PRO A 1 292 ? 11.117 -21.906 7.77 1 94.56 292 PRO A N 1
ATOM 2230 C CA . PRO A 1 292 ? 11.836 -22.938 7.016 1 94.56 292 PRO A CA 1
ATOM 2231 C C . PRO A 1 292 ? 11.961 -22.594 5.531 1 94.56 292 PRO A C 1
ATOM 2233 O O . PRO A 1 292 ? 12.945 -22.969 4.891 1 94.56 292 PRO A O 1
ATOM 2236 N N . ILE A 1 293 ? 11.039 -21.828 5.02 1 95.62 293 ILE A N 1
ATOM 2237 C CA . ILE A 1 293 ? 11.055 -21.469 3.605 1 95.62 293 ILE A CA 1
ATOM 2238 C C . ILE A 1 293 ? 12.07 -20.359 3.371 1 95.62 293 ILE A C 1
ATOM 2240 O O . ILE A 1 293 ? 12.992 -20.5 2.568 1 95.62 293 ILE A O 1
ATOM 2244 N N . TRP A 1 294 ? 11.984 -19.266 4.121 1 95.19 294 TRP A N 1
ATOM 2245 C CA . TRP A 1 294 ? 12.82 -18.125 3.768 1 95.19 294 TRP A CA 1
ATOM 2246 C C . TRP A 1 294 ? 14.273 -18.375 4.168 1 95.19 294 TRP A C 1
ATOM 2248 O O . TRP A 1 294 ? 15.188 -17.812 3.57 1 95.19 294 TRP A O 1
ATOM 2258 N N . ARG A 1 295 ? 14.555 -19.281 5.039 1 94.19 295 ARG A N 1
ATOM 2259 C CA . ARG A 1 295 ? 15.93 -19.625 5.375 1 94.19 295 ARG A CA 1
ATOM 2260 C C . ARG A 1 295 ? 16.531 -20.562 4.336 1 94.19 295 ARG A C 1
ATOM 2262 O O . ARG A 1 295 ? 17.75 -20.781 4.301 1 94.19 295 ARG A O 1
ATOM 2269 N N . SER A 1 296 ? 15.711 -21.125 3.482 1 95.12 296 SER A N 1
ATOM 2270 C CA . SER A 1 296 ? 16.172 -22.141 2.547 1 95.12 296 SER A CA 1
ATOM 2271 C C . SER A 1 296 ? 16.375 -21.547 1.152 1 95.12 296 SER A C 1
ATOM 2273 O O . SER A 1 296 ? 16.672 -22.281 0.204 1 95.12 296 SER A O 1
ATOM 2275 N N . THR A 1 297 ? 16.266 -20.219 0.957 1 95.75 297 THR A N 1
ATOM 2276 C CA . THR A 1 297 ? 16.328 -19.656 -0.388 1 95.75 297 THR A CA 1
ATOM 2277 C C . THR A 1 297 ? 17.578 -18.812 -0.566 1 95.75 297 THR A C 1
ATOM 2279 O O . THR A 1 297 ? 17.719 -18.078 -1.553 1 95.75 297 THR A O 1
ATOM 2282 N N . ASP A 1 298 ? 18.531 -18.891 0.35 1 92.75 298 ASP A N 1
ATOM 2283 C CA . ASP A 1 298 ? 19.812 -18.203 0.234 1 92.75 298 ASP A CA 1
ATOM 2284 C C . ASP A 1 298 ? 20.797 -19.016 -0.608 1 92.75 298 ASP A C 1
ATOM 2286 O O . ASP A 1 298 ? 20.688 -20.234 -0.691 1 92.75 298 ASP A O 1
ATOM 2290 N N . VAL A 1 299 ? 21.734 -18.219 -1.263 1 90.56 299 VAL A N 1
ATOM 2291 C CA . VAL A 1 299 ? 22.859 -18.906 -1.887 1 90.56 299 VAL A CA 1
ATOM 2292 C C . VAL A 1 299 ? 23.688 -19.609 -0.819 1 90.56 299 VAL A C 1
ATOM 2294 O O . VAL A 1 299 ? 23.828 -19.109 0.299 1 90.56 299 VAL A O 1
ATOM 2297 N N . SER A 1 300 ? 24.031 -20.922 -1.119 1 77.5 300 SER A N 1
ATOM 2298 C CA . SER A 1 300 ? 24.859 -21.688 -0.189 1 77.5 300 SER A CA 1
ATOM 2299 C C . SER A 1 300 ? 26.188 -20.984 0.075 1 77.5 300 SER A C 1
ATOM 2301 O O . SER A 1 300 ? 26.75 -20.344 -0.82 1 77.5 300 SER A O 1
ATOM 2303 N N . ALA A 1 301 ? 26.469 -20.594 1.41 1 61.88 301 ALA A N 1
ATOM 2304 C CA . ALA A 1 301 ? 27.797 -20.062 1.736 1 61.88 301 ALA A CA 1
ATOM 2305 C C . ALA A 1 301 ? 28.891 -20.797 0.975 1 61.88 301 ALA A C 1
ATOM 2307 O O . ALA A 1 301 ? 28.766 -22 0.729 1 61.88 301 ALA A O 1
ATOM 2308 N N . PRO A 1 302 ? 29.672 -20.031 0.217 1 49.97 302 PRO A N 1
ATOM 2309 C CA . PRO A 1 302 ? 30.797 -20.812 -0.29 1 49.97 302 PRO A CA 1
ATOM 2310 C C . PRO A 1 302 ? 31.422 -21.719 0.78 1 49.97 302 PRO A C 1
ATOM 2312 O O . PRO A 1 302 ? 31.5 -21.328 1.946 1 49.97 302 PRO A O 1
ATOM 2315 N N . ILE A 1 303 ? 31.281 -23 0.686 1 35.59 303 ILE A N 1
ATOM 2316 C CA . ILE A 1 303 ? 32.094 -23.844 1.557 1 35.59 303 ILE A CA 1
ATOM 2317 C C . ILE A 1 303 ? 33.531 -23.359 1.548 1 35.59 303 ILE A C 1
ATOM 2319 O O . ILE A 1 303 ? 34.188 -23.312 0.495 1 35.59 303 ILE A O 1
ATOM 2323 N N . LYS A 1 304 ? 33.844 -22.516 2.357 1 40.38 304 LYS A N 1
ATOM 2324 C CA . LYS A 1 304 ? 35.281 -22.312 2.566 1 40.38 304 LYS A CA 1
ATOM 2325 C C . LYS A 1 304 ? 36.031 -23.641 2.604 1 40.38 304 LYS A C 1
ATOM 2327 O O . LYS A 1 304 ? 35.75 -24.484 3.455 1 40.38 304 LYS A O 1
ATOM 2332 N N . HIS A 1 305 ? 36.25 -24 1.452 1 25.81 305 HIS A N 1
ATOM 2333 C CA . HIS A 1 305 ? 37.312 -25 1.47 1 25.81 305 HIS A CA 1
ATOM 2334 C C . HIS A 1 305 ? 38.625 -24.406 1.98 1 25.81 305 HIS A C 1
ATOM 2336 O O . HIS A 1 305 ? 38.969 -23.25 1.669 1 25.81 305 HIS A O 1
ATOM 2342 N N . MET B 1 1 ? 1.079 -37.219 -10.914 1 51.06 1 MET B N 1
ATOM 2343 C CA . MET B 1 1 ? 0.076 -36.188 -10.688 1 51.06 1 MET B CA 1
ATOM 2344 C C . MET B 1 1 ? -0.118 -35.344 -11.93 1 51.06 1 MET B C 1
ATOM 2346 O O . MET B 1 1 ? 0.802 -35.188 -12.734 1 51.06 1 MET B O 1
ATOM 2350 N N . PRO B 1 2 ? -1.436 -34.969 -12.211 1 62.91 2 PRO B N 1
ATOM 2351 C CA . PRO B 1 2 ? -1.609 -34.25 -13.477 1 62.91 2 PRO B CA 1
ATOM 2352 C C . PRO B 1 2 ? -0.786 -32.969 -13.547 1 62.91 2 PRO B C 1
ATOM 2354 O O . PRO B 1 2 ? -0.512 -32.375 -12.516 1 62.91 2 PRO B O 1
ATOM 2357 N N . SER B 1 3 ? -0.251 -32.75 -14.609 1 89.69 3 SER B N 1
ATOM 2358 C CA . SER B 1 3 ? 0.552 -31.578 -14.93 1 89.69 3 SER B CA 1
ATOM 2359 C C . SER B 1 3 ? -0.207 -30.281 -14.633 1 89.69 3 SER B C 1
ATOM 2361 O O . SER B 1 3 ? -1.388 -30.172 -14.961 1 89.69 3 SER B O 1
ATOM 2363 N N . ARG B 1 4 ? 0.357 -29.531 -13.805 1 96.81 4 ARG B N 1
ATOM 2364 C CA . ARG B 1 4 ? -0.221 -28.234 -13.516 1 96.81 4 ARG B CA 1
ATOM 2365 C C . ARG B 1 4 ? 0.089 -27.234 -14.625 1 96.81 4 ARG B C 1
ATOM 2367 O O . ARG B 1 4 ? 1.098 -27.375 -15.328 1 96.81 4 ARG B O 1
ATOM 2374 N N . VAL B 1 5 ? -0.826 -26.328 -14.781 1 98.56 5 VAL B N 1
ATOM 2375 C CA . VAL B 1 5 ? -0.618 -25.266 -15.758 1 98.56 5 VAL B CA 1
ATOM 2376 C C . VAL B 1 5 ? -0.312 -23.953 -15.039 1 98.56 5 VAL B C 1
ATOM 2378 O O . VAL B 1 5 ? -1.16 -23.422 -14.312 1 98.56 5 VAL B O 1
ATOM 2381 N N . TRP B 1 6 ? 0.905 -23.438 -15.273 1 98.81 6 TRP B N 1
ATOM 2382 C CA . TRP B 1 6 ? 1.383 -22.188 -14.672 1 98.81 6 TRP B CA 1
ATOM 2383 C C . TRP B 1 6 ? 1.31 -21.031 -15.664 1 98.81 6 TRP B C 1
ATOM 2385 O O . TRP B 1 6 ? 1.679 -21.188 -16.828 1 98.81 6 TRP B O 1
ATOM 2395 N N . VAL B 1 7 ? 0.794 -19.938 -15.227 1 98.94 7 VAL B N 1
ATOM 2396 C CA . VAL B 1 7 ? 0.897 -18.672 -15.938 1 98.94 7 VAL B CA 1
ATOM 2397 C C . VAL B 1 7 ? 1.814 -17.719 -15.18 1 98.94 7 VAL B C 1
ATOM 2399 O O . VAL B 1 7 ? 1.56 -17.391 -14.016 1 98.94 7 VAL B O 1
ATOM 2402 N N . ILE B 1 8 ? 2.908 -17.281 -15.797 1 98.88 8 ILE B N 1
ATOM 2403 C CA . ILE B 1 8 ? 3.889 -16.438 -15.125 1 98.88 8 ILE B CA 1
ATOM 2404 C C . ILE B 1 8 ? 4.164 -15.195 -15.969 1 98.88 8 ILE B C 1
ATOM 2406 O O . ILE B 1 8 ? 4.477 -15.305 -17.156 1 98.88 8 ILE B O 1
ATOM 2410 N N . THR B 1 9 ? 3.996 -14.039 -15.359 1 98.75 9 THR B N 1
ATOM 2411 C CA . THR B 1 9 ? 4.312 -12.812 -16.078 1 98.75 9 THR B CA 1
ATOM 2412 C C . THR B 1 9 ? 5.773 -12.422 -15.867 1 98.75 9 THR B C 1
ATOM 2414 O O . THR B 1 9 ? 6.332 -12.648 -14.789 1 98.75 9 THR B O 1
ATOM 2417 N N . GLY B 1 10 ? 6.371 -11.773 -16.875 1 97.12 10 GLY B N 1
ATOM 2418 C CA . GLY B 1 10 ? 7.75 -11.328 -16.781 1 97.12 10 GLY B CA 1
ATOM 2419 C C . GLY B 1 10 ? 8.742 -12.469 -16.641 1 97.12 10 GLY B C 1
ATOM 2420 O O . GLY B 1 10 ? 9.414 -12.594 -15.609 1 97.12 10 GLY B O 1
ATOM 2421 N N . THR B 1 11 ? 9.008 -13.195 -17.75 1 97.69 11 THR B N 1
ATOM 2422 C CA . THR B 1 11 ? 9.805 -14.414 -17.625 1 97.69 11 THR B CA 1
ATOM 2423 C C . THR B 1 11 ? 11.117 -14.281 -18.391 1 97.69 11 THR B C 1
ATOM 2425 O O . THR B 1 11 ? 11.82 -15.273 -18.609 1 97.69 11 THR B O 1
ATOM 2428 N N . ASN B 1 12 ? 11.422 -13.07 -18.812 1 95.19 12 ASN B N 1
ATOM 2429 C CA . ASN B 1 12 ? 12.609 -12.883 -19.641 1 95.19 12 ASN B CA 1
ATOM 2430 C C . ASN B 1 12 ? 13.891 -13.055 -18.828 1 95.19 12 ASN B C 1
ATOM 2432 O O . ASN B 1 12 ? 14.953 -13.305 -19.391 1 95.19 12 ASN B O 1
ATOM 2436 N N . SER B 1 13 ? 13.836 -12.836 -17.516 1 92.06 13 SER B N 1
ATOM 2437 C CA . SER B 1 13 ? 15 -12.969 -16.656 1 92.06 13 SER B CA 1
ATOM 2438 C C . SER B 1 13 ? 14.586 -13.117 -15.195 1 92.06 13 SER B C 1
ATOM 2440 O O . SER B 1 13 ? 13.406 -13.281 -14.891 1 92.06 13 SER B O 1
ATOM 2442 N N . GLY B 1 14 ? 15.539 -13.328 -14.398 1 93.62 14 GLY B N 1
ATOM 2443 C CA . GLY B 1 14 ? 15.352 -13.211 -12.961 1 93.62 14 GLY B CA 1
ATOM 2444 C C . GLY B 1 14 ? 14.469 -14.305 -12.383 1 93.62 14 GLY B C 1
ATOM 2445 O O . GLY B 1 14 ? 14.594 -15.469 -12.75 1 93.62 14 GLY B O 1
ATOM 2446 N N . LEU B 1 15 ? 13.641 -13.922 -11.453 1 96.56 15 LEU B N 1
ATOM 2447 C CA . LEU B 1 15 ? 12.82 -14.859 -10.695 1 96.56 15 LEU B CA 1
ATOM 2448 C C . LEU B 1 15 ? 11.766 -15.508 -11.586 1 96.56 15 LEU B C 1
ATOM 2450 O O . LEU B 1 15 ? 11.477 -16.703 -11.445 1 96.56 15 LEU B O 1
ATOM 2454 N N . GLY B 1 16 ? 11.172 -14.719 -12.508 1 97.94 16 GLY B N 1
ATOM 2455 C CA . GLY B 1 16 ? 10.188 -15.273 -13.422 1 97.94 16 GLY B CA 1
ATOM 2456 C C . GLY B 1 16 ? 10.734 -16.406 -14.266 1 97.94 16 GLY B C 1
ATOM 2457 O O . GLY B 1 16 ? 10.078 -17.438 -14.43 1 97.94 16 GLY B O 1
ATOM 2458 N N . LEU B 1 17 ? 11.938 -16.172 -14.758 1 97.88 17 LEU B N 1
ATOM 2459 C CA . LEU B 1 17 ? 12.594 -17.203 -15.562 1 97.88 17 LEU B CA 1
ATOM 2460 C C . LEU B 1 17 ? 12.883 -18.453 -14.727 1 97.88 17 LEU B C 1
ATOM 2462 O O . LEU B 1 17 ? 12.617 -19.562 -15.164 1 97.88 17 LEU B O 1
ATOM 2466 N N . ALA B 1 18 ? 13.398 -18.25 -13.539 1 98 18 ALA B N 1
ATOM 2467 C CA . ALA B 1 18 ? 13.75 -19.359 -12.664 1 98 18 ALA B CA 1
ATOM 2468 C C . ALA B 1 18 ? 12.523 -20.203 -12.312 1 98 18 ALA B C 1
ATOM 2470 O O . ALA B 1 18 ? 12.562 -21.422 -12.359 1 98 18 ALA B O 1
ATOM 2471 N N . MET B 1 19 ? 11.414 -19.562 -12.008 1 98.69 19 MET B N 1
ATOM 2472 C CA . MET B 1 19 ? 10.188 -20.266 -11.641 1 98.69 19 MET B CA 1
ATOM 2473 C C . MET B 1 19 ? 9.609 -21.031 -12.828 1 98.69 19 MET B C 1
ATOM 2475 O O . MET B 1 19 ? 9.164 -22.172 -12.688 1 98.69 19 MET B O 1
ATOM 2479 N N . ALA B 1 20 ? 9.641 -20.391 -13.984 1 98.81 20 ALA B N 1
ATOM 2480 C CA . ALA B 1 20 ? 9.133 -21.047 -15.188 1 98.81 20 ALA B CA 1
ATOM 2481 C C . ALA B 1 20 ? 9.93 -22.297 -15.516 1 98.81 20 ALA B C 1
ATOM 2483 O O . ALA B 1 20 ? 9.352 -23.375 -15.742 1 98.81 20 ALA B O 1
ATOM 2484 N N . LEU B 1 21 ? 11.25 -22.172 -15.484 1 98.69 21 LEU B N 1
ATOM 2485 C CA . LEU B 1 21 ? 12.125 -23.297 -15.82 1 98.69 21 LEU B CA 1
ATOM 2486 C C . LEU B 1 21 ? 11.953 -24.438 -14.812 1 98.69 21 LEU B C 1
ATOM 2488 O O . LEU B 1 21 ? 11.945 -25.609 -15.188 1 98.69 21 LEU B O 1
ATOM 2492 N N . HIS B 1 22 ? 11.82 -24.062 -13.57 1 98.56 22 HIS B N 1
ATOM 2493 C CA . HIS B 1 22 ? 11.656 -25.078 -12.531 1 98.56 22 HIS B CA 1
ATOM 2494 C C . HIS B 1 22 ? 10.367 -25.859 -12.719 1 98.56 22 HIS B C 1
ATOM 2496 O O . HIS B 1 22 ? 10.352 -27.078 -12.594 1 98.56 22 HIS B O 1
ATOM 2502 N N . ALA B 1 23 ? 9.25 -25.203 -12.969 1 98.38 23 ALA B N 1
ATOM 2503 C CA . ALA B 1 23 ? 7.973 -25.859 -13.211 1 98.38 23 ALA B CA 1
ATOM 2504 C C . ALA B 1 23 ? 8.055 -26.812 -14.398 1 98.38 23 ALA B C 1
ATOM 2506 O O . ALA B 1 23 ? 7.602 -27.953 -14.32 1 98.38 23 ALA B O 1
ATOM 2507 N N . LEU B 1 24 ? 8.688 -26.375 -15.477 1 98.25 24 LEU B N 1
ATOM 2508 C CA . LEU B 1 24 ? 8.828 -27.188 -16.672 1 98.25 24 LEU B CA 1
ATOM 2509 C C . LEU B 1 24 ? 9.672 -28.422 -16.406 1 98.25 24 LEU B C 1
ATOM 2511 O O . LEU B 1 24 ? 9.344 -29.531 -16.859 1 98.25 24 LEU B O 1
ATOM 2515 N N . LYS B 1 25 ? 10.719 -28.203 -15.664 1 97.62 25 LYS B N 1
ATOM 2516 C CA . LYS B 1 25 ? 11.625 -29.297 -15.32 1 97.62 25 LYS B CA 1
ATOM 2517 C C . LYS B 1 25 ? 10.898 -30.406 -14.562 1 97.62 25 LYS B C 1
ATOM 2519 O O . LYS B 1 25 ? 11.273 -31.578 -14.648 1 97.62 25 LYS B O 1
ATOM 2524 N N . HIS B 1 26 ? 9.859 -30.078 -13.891 1 96.88 26 HIS B N 1
ATOM 2525 C CA . HIS B 1 26 ? 9.133 -31.047 -13.07 1 96.88 26 HIS B CA 1
ATOM 2526 C C . HIS B 1 26 ? 7.871 -31.531 -13.781 1 96.88 26 HIS B C 1
ATOM 2528 O O . HIS B 1 26 ? 6.973 -32.094 -13.141 1 96.88 26 HIS B O 1
ATOM 2534 N N . GLY B 1 27 ? 7.723 -31.219 -15.031 1 96.81 27 GLY B N 1
ATOM 2535 C CA . GLY B 1 27 ? 6.695 -31.828 -15.859 1 96.81 27 GLY B CA 1
ATOM 2536 C C . GLY B 1 27 ? 5.43 -30.984 -15.953 1 96.81 27 GLY B C 1
ATOM 2537 O O . GLY B 1 27 ? 4.438 -31.422 -16.547 1 96.81 27 GLY B O 1
ATOM 2538 N N . ASP B 1 28 ? 5.387 -29.812 -15.359 1 97.94 28 ASP B N 1
ATOM 2539 C CA . ASP B 1 28 ? 4.238 -28.906 -15.461 1 97.94 28 ASP B CA 1
ATOM 2540 C C . ASP B 1 28 ? 4.25 -28.156 -16.797 1 97.94 28 ASP B C 1
ATOM 2542 O O . ASP B 1 28 ? 5.238 -28.203 -17.531 1 97.94 28 ASP B O 1
ATOM 2546 N N . ARG B 1 29 ? 3.166 -27.609 -17.156 1 98.31 29 ARG B N 1
ATOM 2547 C CA . ARG B 1 29 ? 3.053 -26.734 -18.312 1 98.31 29 ARG B CA 1
ATOM 2548 C C . ARG B 1 29 ? 3.141 -25.266 -17.906 1 98.31 29 ARG B C 1
ATOM 2550 O O . ARG B 1 29 ? 2.639 -24.875 -16.859 1 98.31 29 ARG B O 1
ATOM 2557 N N . VAL B 1 30 ? 3.822 -24.484 -18.781 1 98.75 30 VAL B N 1
ATOM 2558 C CA . VAL B 1 30 ? 4.027 -23.078 -18.422 1 98.75 30 VAL B CA 1
ATOM 2559 C C . VAL B 1 30 ? 3.629 -22.172 -19.594 1 98.75 30 VAL B C 1
ATOM 2561 O O . VAL B 1 30 ? 4.082 -22.375 -20.719 1 98.75 30 VAL B O 1
ATOM 2564 N N . ILE B 1 31 ? 2.711 -21.312 -19.344 1 98.81 31 ILE B N 1
ATOM 2565 C CA . ILE B 1 31 ? 2.508 -20.141 -20.188 1 98.81 31 ILE B CA 1
ATOM 2566 C C . ILE B 1 31 ? 3.354 -18.984 -19.672 1 98.81 31 ILE B C 1
ATOM 2568 O O . ILE B 1 31 ? 3.068 -18.422 -18.609 1 98.81 31 ILE B O 1
ATOM 2572 N N . ALA B 1 32 ? 4.418 -18.641 -20.406 1 98.81 32 ALA B N 1
ATOM 2573 C CA . ALA B 1 32 ? 5.395 -17.625 -20.016 1 98.81 32 ALA B CA 1
ATOM 2574 C C . ALA B 1 32 ? 5.211 -16.344 -20.828 1 98.81 32 ALA B C 1
ATOM 2576 O O . ALA B 1 32 ? 5.113 -16.391 -22.047 1 98.81 32 ALA B O 1
ATOM 2577 N N . THR B 1 33 ? 5.145 -15.227 -20.125 1 98.62 33 THR B N 1
ATOM 2578 C CA . THR B 1 33 ? 4.895 -13.992 -20.875 1 98.62 33 THR B CA 1
ATOM 2579 C C . THR B 1 33 ? 6.152 -13.125 -20.922 1 98.62 33 THR B C 1
ATOM 2581 O O . THR B 1 33 ? 6.961 -13.148 -19.984 1 98.62 33 THR B O 1
ATOM 2584 N N . VAL B 1 34 ? 6.336 -12.438 -21.984 1 97.88 34 VAL B N 1
ATOM 2585 C CA . VAL B 1 34 ? 7.348 -11.406 -22.219 1 97.88 34 VAL B CA 1
ATOM 2586 C C . VAL B 1 34 ? 6.727 -10.234 -22.969 1 97.88 34 VAL B C 1
ATOM 2588 O O . VAL B 1 34 ? 5.652 -10.359 -23.562 1 97.88 34 VAL B O 1
ATOM 2591 N N . ARG B 1 35 ? 7.383 -9.102 -22.922 1 94.25 35 ARG B N 1
ATOM 2592 C CA . ARG B 1 35 ? 6.859 -7.914 -23.594 1 94.25 35 ARG B CA 1
ATOM 2593 C C . ARG B 1 35 ? 7.078 -8 -25.109 1 94.25 35 ARG B C 1
ATOM 2595 O O . ARG B 1 35 ? 6.309 -7.43 -25.875 1 94.25 35 ARG B O 1
ATOM 2602 N N . SER B 1 36 ? 8.164 -8.656 -25.453 1 96.25 36 SER B N 1
ATOM 2603 C CA . SER B 1 36 ? 8.477 -8.836 -26.859 1 96.25 36 SER B CA 1
ATOM 2604 C C . SER B 1 36 ? 9.109 -10.195 -27.125 1 96.25 36 SER B C 1
ATOM 2606 O O . SER B 1 36 ? 9.766 -10.758 -26.234 1 96.25 36 SER B O 1
ATOM 2608 N N . ALA B 1 37 ? 8.914 -10.625 -28.344 1 96.94 37 ALA B N 1
ATOM 2609 C CA . ALA B 1 37 ? 9.312 -11.984 -28.688 1 96.94 37 ALA B CA 1
ATOM 2610 C C . ALA B 1 37 ? 10.828 -12.148 -28.609 1 96.94 37 ALA B C 1
ATOM 2612 O O . ALA B 1 37 ? 11.336 -13.211 -28.25 1 96.94 37 ALA B O 1
ATOM 2613 N N . ASP B 1 38 ? 11.531 -11.094 -28.906 1 96.62 38 ASP B N 1
ATOM 2614 C CA . ASP B 1 38 ? 12.992 -11.148 -28.938 1 96.62 38 ASP B CA 1
ATOM 2615 C C . ASP B 1 38 ? 13.562 -11.312 -27.531 1 96.62 38 ASP B C 1
ATOM 2617 O O . ASP B 1 38 ? 14.719 -11.68 -27.359 1 96.62 38 ASP B O 1
ATOM 2621 N N . ARG B 1 39 ? 12.758 -11.086 -26.547 1 94.5 39 ARG B N 1
ATOM 2622 C CA . ARG B 1 39 ? 13.195 -11.172 -25.156 1 94.5 39 ARG B CA 1
ATOM 2623 C C . ARG B 1 39 ? 12.836 -12.523 -24.562 1 94.5 39 ARG B C 1
ATOM 2625 O O . ARG B 1 39 ? 13.117 -12.781 -23.391 1 94.5 39 ARG B O 1
ATOM 2632 N N . PHE B 1 40 ? 12.203 -13.375 -25.359 1 97.88 40 PHE B N 1
ATOM 2633 C CA . PHE B 1 40 ? 11.836 -14.695 -24.859 1 97.88 40 PHE B CA 1
ATOM 2634 C C . PHE B 1 40 ? 13.062 -15.594 -24.766 1 97.88 40 PHE B C 1
ATOM 2636 O O . PHE B 1 40 ? 13.734 -15.852 -25.766 1 97.88 40 PHE B O 1
ATOM 2643 N N . PRO B 1 41 ? 13.375 -16.109 -23.609 1 97.69 41 PRO B N 1
ATOM 2644 C CA . PRO B 1 41 ? 14.617 -16.859 -23.422 1 97.69 41 PRO B CA 1
ATOM 2645 C C . PRO B 1 41 ? 14.633 -18.172 -24.203 1 97.69 41 PRO B C 1
ATOM 2647 O O . PRO B 1 41 ? 13.633 -18.891 -24.219 1 97.69 41 PRO B O 1
ATOM 2650 N N . ASP B 1 42 ? 15.742 -18.531 -24.734 1 97.94 42 ASP B N 1
ATOM 2651 C CA . ASP B 1 42 ? 15.93 -19.781 -25.469 1 97.94 42 ASP B CA 1
ATOM 2652 C C . ASP B 1 42 ? 15.688 -20.984 -24.562 1 97.94 42 ASP B C 1
ATOM 2654 O O . ASP B 1 42 ? 15.148 -22 -25.016 1 97.94 42 ASP B O 1
ATOM 2658 N N . ALA B 1 43 ? 16.094 -20.828 -23.344 1 98.12 43 ALA B N 1
ATOM 2659 C CA . ALA B 1 43 ? 15.93 -21.922 -22.375 1 98.12 43 ALA B CA 1
ATOM 2660 C C . ALA B 1 43 ? 14.461 -22.297 -22.219 1 98.12 43 ALA B C 1
ATOM 2662 O O . ALA B 1 43 ? 14.125 -23.469 -22.078 1 98.12 43 ALA B O 1
ATOM 2663 N N . LEU B 1 44 ? 13.594 -21.328 -22.266 1 98.56 44 LEU B N 1
ATOM 2664 C CA . LEU B 1 44 ? 12.156 -21.562 -22.125 1 98.56 44 LEU B CA 1
ATOM 2665 C C . LEU B 1 44 ? 11.594 -22.203 -23.391 1 98.56 44 LEU B C 1
ATOM 2667 O O . LEU B 1 44 ? 10.758 -23.109 -23.312 1 98.56 44 LEU B O 1
ATOM 2671 N N . ARG B 1 45 ? 12.062 -21.656 -24.453 1 98 45 ARG B N 1
ATOM 2672 C CA . ARG B 1 45 ? 11.633 -22.234 -25.734 1 98 45 ARG B CA 1
ATOM 2673 C C . ARG B 1 45 ? 11.984 -23.719 -25.812 1 98 45 ARG B C 1
ATOM 2675 O O . ARG B 1 45 ? 11.133 -24.547 -26.141 1 98 45 ARG B O 1
ATOM 2682 N N . LYS B 1 46 ? 13.172 -24.016 -25.469 1 98.25 46 LYS B N 1
ATOM 2683 C CA . LYS B 1 46 ? 13.672 -25.391 -25.547 1 98.25 46 LYS B CA 1
ATOM 2684 C C . LYS B 1 46 ? 12.938 -26.297 -24.547 1 98.25 46 LYS B C 1
ATOM 2686 O O . LYS B 1 46 ? 12.727 -27.469 -24.828 1 98.25 46 LYS B O 1
ATOM 2691 N N . ALA B 1 47 ? 12.547 -25.703 -23.438 1 98.19 47 ALA B N 1
ATOM 2692 C CA . ALA B 1 47 ? 11.898 -26.484 -22.391 1 98.19 47 ALA B CA 1
ATOM 2693 C C . ALA B 1 47 ? 10.414 -26.688 -22.688 1 98.19 47 ALA B C 1
ATOM 2695 O O . ALA B 1 47 ? 9.734 -27.453 -22 1 98.19 47 ALA B O 1
ATOM 2696 N N . GLY B 1 48 ? 9.906 -25.984 -23.688 1 97.88 48 GLY B N 1
ATOM 2697 C CA . GLY B 1 48 ? 8.547 -26.234 -24.141 1 97.88 48 GLY B CA 1
ATOM 2698 C C . GLY B 1 48 ? 7.531 -25.266 -23.578 1 97.88 48 GLY B C 1
ATOM 2699 O O . GLY B 1 48 ? 6.328 -25.547 -23.578 1 97.88 48 GLY B O 1
ATOM 2700 N N . ALA B 1 49 ? 7.941 -24.141 -23.047 1 98.62 49 ALA B N 1
ATOM 2701 C CA . ALA B 1 49 ? 7.016 -23.141 -22.547 1 98.62 49 ALA B CA 1
ATOM 2702 C C . ALA B 1 49 ? 6.199 -22.531 -23.688 1 98.62 49 ALA B C 1
ATOM 2704 O O . ALA B 1 49 ? 6.703 -22.359 -24.797 1 98.62 49 ALA B O 1
ATOM 2705 N N . HIS B 1 50 ? 4.953 -22.25 -23.422 1 98.62 50 HIS B N 1
ATOM 2706 C CA . HIS B 1 50 ? 4.152 -21.469 -24.344 1 98.62 50 HIS B CA 1
ATOM 2707 C C . HIS B 1 50 ? 4.391 -19.969 -24.156 1 98.62 50 HIS B C 1
ATOM 2709 O O . HIS B 1 50 ? 4.176 -19.438 -23.078 1 98.62 50 HIS B O 1
ATOM 2715 N N . MET B 1 51 ? 4.816 -19.312 -25.219 1 98.69 51 MET B N 1
ATOM 2716 C CA . MET B 1 51 ? 5.105 -17.875 -25.156 1 98.69 51 MET B CA 1
ATOM 2717 C C . MET B 1 51 ? 3.844 -17.062 -25.406 1 98.69 51 MET B C 1
ATOM 2719 O O . MET B 1 51 ? 3.102 -17.328 -26.344 1 98.69 51 MET B O 1
ATOM 2723 N N . LEU B 1 52 ? 3.596 -16.094 -24.609 1 98.5 52 LEU B N 1
ATOM 2724 C CA . LEU B 1 52 ? 2.578 -15.07 -24.859 1 98.5 52 LEU B CA 1
ATOM 2725 C C . LEU B 1 52 ? 3.148 -13.672 -24.656 1 98.5 52 LEU B C 1
ATOM 2727 O O . LEU B 1 52 ? 3.928 -13.438 -23.734 1 98.5 52 LEU B O 1
ATOM 2731 N N . LEU B 1 53 ? 2.805 -12.797 -25.562 1 98.5 53 LEU B N 1
ATOM 2732 C CA . LEU B 1 53 ? 3.219 -11.406 -25.438 1 98.5 53 LEU B CA 1
ATOM 2733 C C . LEU B 1 53 ? 2.264 -10.633 -24.547 1 98.5 53 LEU B C 1
ATOM 2735 O O . LEU B 1 53 ? 1.049 -10.656 -24.75 1 98.5 53 LEU B O 1
ATOM 2739 N N . LEU B 1 54 ? 2.799 -10.039 -23.5 1 98.62 54 LEU B N 1
ATOM 2740 C CA . LEU B 1 54 ? 2.014 -9.266 -22.547 1 98.62 54 LEU B CA 1
ATOM 2741 C C . LEU B 1 54 ? 2.734 -7.977 -22.172 1 98.62 54 LEU B C 1
ATOM 2743 O O . LEU B 1 54 ? 3.885 -8.008 -21.719 1 98.62 54 LEU B O 1
ATOM 2747 N N . ASP B 1 55 ? 2.121 -6.859 -22.453 1 98.19 55 ASP B N 1
ATOM 2748 C CA . ASP B 1 55 ? 2.572 -5.551 -21.984 1 98.19 55 ASP B CA 1
ATOM 2749 C C . ASP B 1 55 ? 1.586 -4.965 -20.984 1 98.19 55 ASP B C 1
ATOM 2751 O O . ASP B 1 55 ? 0.503 -4.512 -21.359 1 98.19 55 ASP B O 1
ATOM 2755 N N . LEU B 1 56 ? 2.033 -4.918 -19.766 1 98.12 56 LEU B N 1
ATOM 2756 C CA . LEU B 1 56 ? 1.145 -4.484 -18.703 1 98.12 56 LEU B CA 1
ATOM 2757 C C . LEU B 1 56 ? 0.972 -2.969 -18.703 1 98.12 56 LEU B C 1
ATOM 2759 O O . LEU B 1 56 ? 0.221 -2.42 -17.906 1 98.12 56 LEU B O 1
ATOM 2763 N N . TYR B 1 57 ? 1.631 -2.311 -19.609 1 97.31 57 TYR B N 1
ATOM 2764 C CA . TYR B 1 57 ? 1.416 -0.882 -19.812 1 97.31 57 TYR B CA 1
ATOM 2765 C C . TYR B 1 57 ? 0.361 -0.633 -20.875 1 97.31 57 TYR B C 1
ATOM 2767 O O . TYR B 1 57 ? -0.031 0.511 -21.125 1 97.31 57 TYR B O 1
ATOM 2775 N N . ASP B 1 58 ? -0.094 -1.656 -21.531 1 98.19 58 ASP B N 1
ATOM 2776 C CA . ASP B 1 58 ? -1.088 -1.521 -22.594 1 98.19 58 ASP B CA 1
ATOM 2777 C C . ASP B 1 58 ? -2.453 -1.143 -22.016 1 98.19 58 ASP B C 1
ATOM 2779 O O . ASP B 1 58 ? -2.607 -1.006 -20.812 1 98.19 58 ASP B O 1
ATOM 2783 N N . THR B 1 59 ? -3.451 -1.006 -22.922 1 98.31 59 THR B N 1
ATOM 2784 C CA . THR B 1 59 ? -4.816 -0.728 -22.484 1 98.31 59 THR B CA 1
ATOM 2785 C C . THR B 1 59 ? -5.41 -1.937 -21.766 1 98.31 59 THR B C 1
ATOM 2787 O O . THR B 1 59 ? -5.004 -3.074 -22.016 1 98.31 59 THR B O 1
ATOM 2790 N N . ASP B 1 60 ? -6.363 -1.644 -20.938 1 98.5 60 ASP B N 1
ATOM 2791 C CA . ASP B 1 60 ? -7.023 -2.709 -20.188 1 98.5 60 ASP B CA 1
ATOM 2792 C C . ASP B 1 60 ? -7.582 -3.777 -21.125 1 98.5 60 ASP B C 1
ATOM 2794 O O . ASP B 1 60 ? -7.43 -4.973 -20.875 1 98.5 60 ASP B O 1
ATOM 2798 N N . ASP B 1 61 ? -8.172 -3.348 -22.156 1 98.44 61 ASP B N 1
ATOM 2799 C CA . ASP B 1 61 ? -8.797 -4.277 -23.078 1 98.44 61 ASP B CA 1
ATOM 2800 C C . ASP B 1 61 ? -7.766 -5.207 -23.719 1 98.44 61 ASP B C 1
ATOM 2802 O O . ASP B 1 61 ? -8.016 -6.406 -23.875 1 98.44 61 ASP B O 1
ATOM 2806 N N . LYS B 1 62 ? -6.668 -4.707 -24.094 1 98.69 62 LYS B N 1
ATOM 2807 C CA . LYS B 1 62 ? -5.617 -5.52 -24.688 1 98.69 62 LYS B CA 1
ATOM 2808 C C . LYS B 1 62 ? -5.047 -6.516 -23.688 1 98.69 62 LYS B C 1
ATOM 2810 O O . LYS B 1 62 ? -4.789 -7.672 -24.031 1 98.69 62 LYS B O 1
ATOM 2815 N N . ILE B 1 63 ? -4.871 -6.066 -22.469 1 98.81 63 ILE B N 1
ATOM 2816 C CA . ILE B 1 63 ?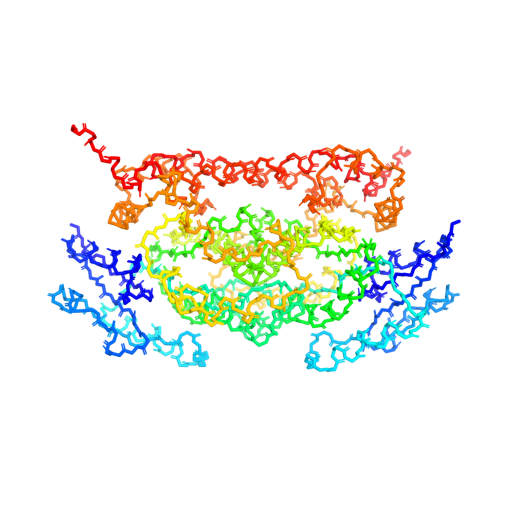 -4.348 -6.938 -21.438 1 98.81 63 ILE B CA 1
ATOM 2817 C C . ILE B 1 63 ? -5.352 -8.055 -21.141 1 98.81 63 ILE B C 1
ATOM 2819 O O . ILE B 1 63 ? -4.977 -9.227 -21.047 1 98.81 63 ILE B O 1
ATOM 2823 N N . LYS B 1 64 ? -6.617 -7.703 -21.047 1 98.56 64 LYS B N 1
ATOM 2824 C CA . LYS B 1 64 ? -7.668 -8.688 -20.797 1 98.56 64 LYS B CA 1
ATOM 2825 C C . LYS B 1 64 ? -7.746 -9.711 -21.922 1 98.56 64 LYS B C 1
ATOM 2827 O O . LYS B 1 64 ? -8 -10.891 -21.688 1 98.56 64 LYS B O 1
ATOM 2832 N N . ALA B 1 65 ? -7.555 -9.242 -23.109 1 98.56 65 ALA B N 1
ATOM 2833 C CA . ALA B 1 65 ? -7.57 -10.148 -24.25 1 98.56 65 ALA B CA 1
ATOM 2834 C C . ALA B 1 65 ? -6.469 -11.195 -24.125 1 98.56 65 ALA B C 1
ATOM 2836 O O . ALA B 1 65 ? -6.672 -12.359 -24.484 1 98.56 65 ALA B O 1
ATOM 2837 N N . VAL B 1 66 ? -5.344 -10.789 -23.656 1 98.75 66 VAL B N 1
ATOM 2838 C CA . VAL B 1 66 ? -4.25 -11.734 -23.438 1 98.75 66 VAL B CA 1
ATOM 2839 C C . VAL B 1 66 ? -4.633 -12.734 -22.359 1 98.75 66 VAL B C 1
ATOM 2841 O O . VAL B 1 66 ? -4.34 -13.93 -22.469 1 98.75 66 VAL B O 1
ATOM 2844 N N . ALA B 1 67 ? -5.266 -12.266 -21.281 1 98.75 67 ALA B N 1
ATOM 2845 C CA . ALA B 1 67 ? -5.727 -13.156 -20.219 1 98.75 67 ALA B CA 1
ATOM 2846 C C . ALA B 1 67 ? -6.703 -14.195 -20.766 1 98.75 67 ALA B C 1
ATOM 2848 O O . ALA B 1 67 ? -6.66 -15.367 -20.375 1 98.75 67 ALA B O 1
ATOM 2849 N N . GLU B 1 68 ? -7.527 -13.758 -21.609 1 98.06 68 GLU B N 1
ATOM 2850 C CA . GLU B 1 68 ? -8.469 -14.68 -22.234 1 98.06 68 GLU B CA 1
ATOM 2851 C C . GLU B 1 68 ? -7.742 -15.695 -23.109 1 98.06 68 GLU B C 1
ATOM 2853 O O . GLU B 1 68 ? -8.133 -16.859 -23.172 1 98.06 68 GLU B O 1
ATOM 2858 N N . GLU B 1 69 ? -6.789 -15.242 -23.797 1 98.5 69 GLU B N 1
ATOM 2859 C CA . GLU B 1 69 ? -5.973 -16.156 -24.594 1 98.5 69 GLU B CA 1
ATOM 2860 C C . GLU B 1 69 ? -5.301 -17.203 -23.719 1 98.5 69 GLU B C 1
ATOM 2862 O O . GLU B 1 69 ? -5.188 -18.375 -24.109 1 98.5 69 GLU B O 1
ATOM 2867 N N . VAL B 1 70 ? -4.836 -16.797 -22.547 1 98.69 70 VAL B N 1
ATOM 2868 C CA . VAL B 1 70 ? -4.223 -17.719 -21.594 1 98.69 70 VAL B CA 1
ATOM 2869 C C . VAL B 1 70 ? -5.156 -18.891 -21.328 1 98.69 70 VAL B C 1
ATOM 2871 O O . VAL B 1 70 ? -4.715 -20.047 -21.328 1 98.69 70 VAL B O 1
ATOM 2874 N N . LEU B 1 71 ? -6.414 -18.656 -21.188 1 97.88 71 LEU B N 1
ATOM 2875 C CA . LEU B 1 71 ? -7.391 -19.672 -20.828 1 97.88 71 LEU B CA 1
ATOM 2876 C C . LEU B 1 71 ? -7.645 -20.641 -21.984 1 97.88 71 LEU B C 1
ATOM 2878 O O . LEU B 1 71 ? -8.109 -21.766 -21.766 1 97.88 71 LEU B O 1
ATOM 2882 N N . ARG B 1 72 ? -7.27 -20.219 -23.156 1 97.75 72 ARG B N 1
ATOM 2883 C CA . ARG B 1 72 ? -7.523 -21.047 -24.344 1 97.75 72 ARG B CA 1
ATOM 2884 C C . ARG B 1 72 ? -6.336 -21.953 -24.641 1 97.75 72 ARG B C 1
ATOM 2886 O O . ARG B 1 72 ? -6.477 -22.953 -25.344 1 97.75 72 ARG B O 1
ATOM 2893 N N . VAL B 1 73 ? -5.188 -21.625 -24.141 1 97.81 73 VAL B N 1
ATOM 2894 C CA . VAL B 1 73 ? -3.967 -22.344 -24.516 1 97.81 73 VAL B CA 1
ATOM 2895 C C . VAL B 1 73 ? -4.078 -23.812 -24.109 1 97.81 73 VAL B C 1
ATOM 2897 O O . VAL B 1 73 ? -3.922 -24.703 -24.953 1 97.81 73 VAL B O 1
ATOM 2900 N N . TYR B 1 74 ? -4.387 -24.078 -22.844 1 97.06 74 TYR B N 1
ATOM 2901 C CA . TYR B 1 74 ? -4.484 -25.453 -22.359 1 97.06 74 TYR B CA 1
ATOM 2902 C C . TYR B 1 74 ? -5.879 -25.75 -21.828 1 97.06 74 TYR B C 1
ATOM 2904 O O . TYR B 1 74 ? -6.156 -26.859 -21.375 1 97.06 74 TYR B O 1
ATOM 2912 N N . GLY B 1 75 ? -6.793 -24.734 -21.781 1 96.38 75 GLY B N 1
ATOM 2913 C CA . GLY B 1 75 ? -8.18 -24.906 -21.375 1 96.38 75 GLY B CA 1
ATOM 2914 C C . GLY B 1 75 ? -8.414 -24.594 -19.906 1 96.38 75 GLY B C 1
ATOM 2915 O O . GLY B 1 75 ? -9.555 -24.406 -19.484 1 96.38 75 GLY B O 1
ATOM 2916 N N . TYR B 1 76 ? -7.375 -24.562 -19.109 1 96.5 76 TYR B N 1
ATOM 2917 C CA . TYR B 1 76 ? -7.457 -24.203 -17.703 1 96.5 76 TYR B CA 1
ATOM 2918 C C . TYR B 1 76 ? -6.102 -23.734 -17.188 1 96.5 76 TYR B C 1
ATOM 2920 O O . TYR B 1 76 ? -5.086 -23.875 -17.875 1 96.5 76 TYR B O 1
ATOM 2928 N N . ILE B 1 77 ? -6.102 -23.141 -16.031 1 98.31 77 ILE B N 1
ATOM 2929 C CA . ILE B 1 77 ? -4.859 -22.812 -15.344 1 98.31 77 ILE B CA 1
ATOM 2930 C C . ILE B 1 77 ? -4.953 -23.25 -13.883 1 98.31 77 ILE B C 1
ATOM 2932 O O . ILE B 1 77 ? -6.051 -23.359 -13.336 1 98.31 77 ILE B O 1
ATOM 2936 N N . ASP B 1 78 ? -3.795 -23.5 -13.281 1 98.31 78 ASP B N 1
ATOM 2937 C CA . ASP B 1 78 ? -3.719 -23.891 -11.883 1 98.31 78 ASP B CA 1
ATOM 2938 C C . ASP B 1 78 ? -3.027 -22.828 -11.039 1 98.31 78 ASP B C 1
ATOM 2940 O O . ASP B 1 78 ? -3.328 -22.672 -9.859 1 98.31 78 ASP B O 1
ATOM 2944 N N . VAL B 1 79 ? -2.084 -22.156 -11.625 1 98.75 79 VAL B N 1
ATOM 2945 C CA . VAL B 1 79 ? -1.23 -21.234 -10.883 1 98.75 79 VAL B CA 1
ATOM 2946 C C . VAL B 1 79 ? -1.023 -19.953 -11.688 1 98.75 79 VAL B C 1
ATOM 2948 O O . VAL B 1 79 ? -0.645 -20 -12.859 1 98.75 79 VAL B O 1
ATOM 2951 N N . LEU B 1 80 ? -1.349 -18.844 -11.141 1 98.88 80 LEU B N 1
ATOM 2952 C CA . LEU B 1 80 ? -1.028 -17.531 -11.688 1 98.88 80 LEU B CA 1
ATOM 2953 C C . LEU B 1 80 ? 0.027 -16.844 -10.836 1 98.88 80 LEU B C 1
ATOM 2955 O O . LEU B 1 80 ? -0.159 -16.656 -9.633 1 98.88 80 LEU B O 1
ATOM 2959 N N . ILE B 1 81 ? 1.161 -16.484 -11.43 1 98.81 81 ILE B N 1
ATOM 2960 C CA . ILE B 1 81 ? 2.191 -15.719 -10.734 1 98.81 81 ILE B CA 1
ATOM 2961 C C . ILE B 1 81 ? 2.354 -14.352 -11.391 1 98.81 81 ILE B C 1
ATOM 2963 O O . ILE B 1 81 ? 2.869 -14.25 -12.508 1 98.81 81 ILE B O 1
ATOM 2967 N N . ASN B 1 82 ? 1.897 -13.367 -10.711 1 98.44 82 ASN B N 1
ATOM 2968 C CA . ASN B 1 82 ? 2.174 -11.984 -11.094 1 98.44 82 ASN B CA 1
ATOM 2969 C C . ASN B 1 82 ? 3.586 -11.562 -10.695 1 98.44 82 ASN B C 1
ATOM 2971 O O . ASN B 1 82 ? 3.789 -10.992 -9.625 1 98.44 82 ASN B O 1
ATOM 2975 N N . ASN B 1 83 ? 4.516 -11.727 -11.57 1 97.44 83 ASN B N 1
ATOM 2976 C CA . ASN B 1 83 ? 5.934 -11.539 -11.281 1 97.44 83 ASN B CA 1
ATOM 2977 C C . ASN B 1 83 ? 6.488 -10.297 -11.969 1 97.44 83 ASN B C 1
ATOM 2979 O O . ASN B 1 83 ? 7.469 -9.711 -11.508 1 97.44 83 ASN B O 1
ATOM 2983 N N . ALA B 1 84 ? 5.852 -9.898 -13.062 1 89.88 84 ALA B N 1
ATOM 2984 C CA . ALA B 1 84 ? 6.355 -8.742 -13.805 1 89.88 84 ALA B CA 1
ATOM 2985 C C . ALA B 1 84 ? 6.477 -7.523 -12.898 1 89.88 84 ALA B C 1
ATOM 2987 O O . ALA B 1 84 ? 5.57 -7.23 -12.117 1 89.88 84 ALA B O 1
ATOM 2988 N N . GLY B 1 85 ? 7.617 -6.895 -12.93 1 86.5 85 GLY B N 1
ATOM 2989 C CA . GLY B 1 85 ? 7.879 -5.715 -12.125 1 86.5 85 GLY B CA 1
ATOM 2990 C C . GLY B 1 85 ? 9.156 -4.992 -12.508 1 86.5 85 GLY B C 1
ATOM 2991 O O . GLY B 1 85 ? 9.945 -5.504 -13.305 1 86.5 85 GLY B O 1
ATOM 2992 N N . THR B 1 86 ? 9.25 -3.771 -12.125 1 78.25 86 THR B N 1
ATOM 2993 C CA . THR B 1 86 ? 10.438 -2.975 -12.391 1 78.25 86 THR B CA 1
ATOM 2994 C C . THR B 1 86 ? 10.711 -2.01 -11.242 1 78.25 86 THR B C 1
ATOM 2996 O O . THR B 1 86 ? 9.789 -1.632 -10.508 1 78.25 86 THR B O 1
ATOM 2999 N N . ASN B 1 87 ? 11.984 -1.781 -11.078 1 71.56 87 ASN B N 1
ATOM 3000 C CA . ASN B 1 87 ? 12.398 -0.737 -10.148 1 71.56 87 ASN B CA 1
ATOM 3001 C C . ASN B 1 87 ? 12.93 0.489 -10.883 1 71.56 87 ASN B C 1
ATOM 3003 O O . ASN B 1 87 ? 13.438 1.422 -10.258 1 71.56 87 ASN B O 1
ATOM 3007 N N . HIS B 1 88 ? 12.75 0.562 -12.102 1 70.56 88 HIS B N 1
ATOM 3008 C CA . HIS B 1 88 ? 13.453 1.566 -12.891 1 70.56 88 HIS B CA 1
ATOM 3009 C C . HIS B 1 88 ? 12.562 2.781 -13.156 1 70.56 88 HIS B C 1
ATOM 3011 O O . HIS B 1 88 ? 13.016 3.766 -13.742 1 70.56 88 HIS B O 1
ATOM 3017 N N . ILE B 1 89 ? 11.492 2.715 -12.695 1 78.25 89 ILE B N 1
ATOM 3018 C CA . ILE B 1 89 ? 10.562 3.812 -12.93 1 78.25 89 ILE B CA 1
ATOM 3019 C C . ILE B 1 89 ? 10.18 4.461 -11.602 1 78.25 89 ILE B C 1
ATOM 3021 O O . ILE B 1 89 ? 9.859 3.768 -10.633 1 78.25 89 ILE B O 1
ATOM 3025 N N . GLY B 1 90 ? 10.352 5.766 -11.617 1 78.06 90 GLY B N 1
ATOM 3026 C CA . GLY B 1 90 ? 9.898 6.512 -10.461 1 78.06 90 GLY B CA 1
ATOM 3027 C C . GLY B 1 90 ? 10.883 6.48 -9.305 1 78.06 90 GLY B C 1
ATOM 3028 O O . GLY B 1 90 ? 10.484 6.531 -8.141 1 78.06 90 GLY B O 1
ATOM 3029 N N . TYR B 1 91 ? 12.102 6.27 -9.695 1 83.62 91 TYR B N 1
ATOM 3030 C CA . TYR B 1 91 ? 13.164 6.332 -8.695 1 83.62 91 TYR B CA 1
ATOM 3031 C C . TYR B 1 91 ? 13.531 7.777 -8.375 1 83.62 91 TYR B C 1
ATOM 3033 O O . TYR B 1 91 ? 13.688 8.602 -9.281 1 83.62 91 TYR B O 1
ATOM 3041 N N . GLY B 1 92 ? 13.555 8.086 -7.051 1 87.69 92 GLY B N 1
ATOM 3042 C CA . GLY B 1 92 ? 13.867 9.422 -6.566 1 87.69 92 GLY B CA 1
ATOM 3043 C C . GLY B 1 92 ? 13.031 9.828 -5.367 1 87.69 92 GLY B C 1
ATOM 3044 O O . GLY B 1 92 ? 12.078 9.141 -5 1 87.69 92 GLY B O 1
ATOM 3045 N N . PRO B 1 93 ? 13.516 10.93 -4.754 1 93.06 93 PRO B N 1
ATOM 3046 C CA . PRO B 1 93 ? 12.711 11.438 -3.639 1 93.06 93 PRO B CA 1
ATOM 3047 C C . PRO B 1 93 ? 11.266 11.711 -4.027 1 93.06 93 PRO B C 1
ATOM 3049 O O . PRO B 1 93 ? 10.992 12.125 -5.156 1 93.06 93 PRO B O 1
ATOM 3052 N N . VAL B 1 94 ? 10.344 11.5 -3.102 1 95.06 94 VAL B N 1
ATOM 3053 C CA . VAL B 1 94 ? 8.914 11.648 -3.328 1 95.06 94 VAL B CA 1
ATOM 3054 C C . VAL B 1 94 ? 8.609 13.031 -3.904 1 95.06 94 VAL B C 1
ATOM 3056 O O . VAL B 1 94 ? 7.844 13.156 -4.859 1 95.06 94 VAL B O 1
ATOM 3059 N N . GLU B 1 95 ? 9.258 14.031 -3.404 1 95.5 95 GLU B N 1
ATOM 3060 C CA . GLU B 1 95 ? 9.047 15.414 -3.814 1 95.5 95 GLU B CA 1
ATOM 3061 C C . GLU B 1 95 ? 9.398 15.617 -5.285 1 95.5 95 GLU B C 1
ATOM 3063 O O . GLU B 1 95 ? 8.773 16.422 -5.973 1 95.5 95 GLU B O 1
ATOM 3068 N N . GLU B 1 96 ? 10.344 14.828 -5.793 1 93.5 96 GLU B N 1
ATOM 3069 C CA . GLU B 1 96 ? 10.938 15.141 -7.086 1 93.5 96 GLU B CA 1
ATOM 3070 C C . GLU B 1 96 ? 10.531 14.117 -8.148 1 93.5 96 GLU B C 1
ATOM 3072 O O . GLU B 1 96 ? 10.797 14.312 -9.336 1 93.5 96 GLU B O 1
ATOM 3077 N N . THR B 1 97 ? 9.938 13.039 -7.719 1 93.62 97 THR B N 1
ATOM 3078 C CA . THR B 1 97 ? 9.492 12.031 -8.68 1 93.62 97 THR B CA 1
ATOM 3079 C C . THR B 1 97 ? 8.297 12.539 -9.477 1 93.62 97 THR B C 1
ATOM 3081 O O . THR B 1 97 ? 7.32 13.031 -8.906 1 93.62 97 THR B O 1
ATOM 3084 N N . SER B 1 98 ? 8.406 12.445 -10.812 1 96 98 SER B N 1
ATOM 3085 C CA . SER B 1 98 ? 7.293 12.922 -11.625 1 96 98 SER B CA 1
ATOM 3086 C C . SER B 1 98 ? 6.047 12.062 -11.414 1 96 98 SER B C 1
ATOM 3088 O O . SER B 1 98 ? 6.148 10.852 -11.227 1 96 98 SER B O 1
ATOM 3090 N N . LEU B 1 99 ? 4.906 12.703 -11.531 1 97.56 99 LEU B N 1
ATOM 3091 C CA . LEU B 1 99 ? 3.652 11.977 -11.336 1 97.56 99 LEU B CA 1
ATOM 3092 C C . LEU B 1 99 ? 3.424 10.969 -12.453 1 97.56 99 LEU B C 1
ATOM 3094 O O . LEU B 1 99 ? 2.807 9.922 -12.242 1 97.56 99 LEU B O 1
ATOM 3098 N N . SER B 1 100 ? 3.91 11.336 -13.609 1 97.25 100 SER B N 1
ATOM 3099 C CA . SER B 1 100 ? 3.836 10.383 -14.719 1 97.25 100 SER B CA 1
ATOM 3100 C C . SER B 1 100 ? 4.586 9.102 -14.391 1 97.25 100 SER B C 1
ATOM 3102 O O . SER B 1 100 ? 4.094 8 -14.672 1 97.25 100 SER B O 1
ATOM 3104 N N . GLU B 1 101 ? 5.758 9.172 -13.789 1 95.75 101 GLU B N 1
ATOM 3105 C CA . GLU B 1 101 ? 6.531 7.996 -13.398 1 95.75 101 GLU B CA 1
ATOM 3106 C C . GLU B 1 101 ? 5.836 7.223 -12.281 1 95.75 101 GLU B C 1
ATOM 3108 O O . GLU B 1 101 ? 5.848 5.992 -12.273 1 95.75 101 GLU B O 1
ATOM 3113 N N . VAL B 1 102 ? 5.27 7.984 -11.344 1 97.5 102 VAL B N 1
ATOM 3114 C CA . VAL B 1 102 ? 4.512 7.336 -10.281 1 97.5 102 VAL B CA 1
ATOM 3115 C C . VAL B 1 102 ? 3.369 6.52 -10.875 1 97.5 102 VAL B C 1
ATOM 3117 O O . VAL B 1 102 ? 3.188 5.352 -10.531 1 97.5 102 VAL B O 1
ATOM 3120 N N . ARG B 1 103 ? 2.633 7.125 -11.789 1 97.94 103 ARG B N 1
ATOM 3121 C CA . ARG B 1 103 ? 1.51 6.445 -12.422 1 97.94 103 ARG B CA 1
ATOM 3122 C C . ARG B 1 103 ? 1.98 5.223 -13.203 1 97.94 103 ARG B C 1
ATOM 3124 O O . ARG B 1 103 ? 1.3 4.195 -13.227 1 97.94 103 ARG B O 1
ATOM 3131 N N . GLN B 1 104 ? 3.127 5.316 -13.828 1 96.69 104 GLN B N 1
ATOM 3132 C CA . GLN B 1 104 ? 3.668 4.184 -14.57 1 96.69 104 GLN B CA 1
ATOM 3133 C C . GLN B 1 104 ? 4.004 3.025 -13.633 1 96.69 104 GLN B C 1
ATOM 3135 O O . GLN B 1 104 ? 3.781 1.862 -13.977 1 96.69 104 GLN B O 1
ATOM 3140 N N . GLN B 1 105 ? 4.562 3.383 -12.5 1 96.56 105 GLN B N 1
ATOM 3141 C CA . GLN B 1 105 ? 4.855 2.355 -11.5 1 96.56 105 GLN B CA 1
ATOM 3142 C C . GLN B 1 105 ? 3.588 1.622 -11.078 1 96.56 105 GLN B C 1
ATOM 3144 O O . GLN B 1 105 ? 3.572 0.393 -10.992 1 96.56 105 GLN B O 1
ATOM 3149 N N . PHE B 1 106 ? 2.525 2.367 -10.844 1 97.94 106 PHE B N 1
ATOM 3150 C CA . PHE B 1 106 ? 1.27 1.777 -10.398 1 97.94 106 PHE B CA 1
ATOM 3151 C C . PHE B 1 106 ? 0.576 1.053 -11.547 1 97.94 106 PHE B C 1
ATOM 3153 O O . PHE B 1 106 ? -0.12 0.059 -11.328 1 97.94 106 PHE B O 1
ATOM 3160 N N . GLN B 1 107 ? 0.783 1.551 -12.75 1 98.06 107 GLN B N 1
ATOM 3161 C CA . GLN B 1 107 ? 0.239 0.848 -13.906 1 98.06 107 GLN B CA 1
ATOM 3162 C C . GLN B 1 107 ? 0.773 -0.579 -13.984 1 98.06 107 GLN B C 1
ATOM 3164 O O . GLN B 1 107 ? 0.005 -1.525 -14.172 1 98.06 107 GLN B O 1
ATOM 3169 N N . LEU B 1 108 ? 1.967 -0.731 -13.828 1 97.12 108 LEU B N 1
ATOM 3170 C CA . LEU B 1 108 ? 2.6 -2.039 -13.953 1 97.12 108 LEU B CA 1
ATOM 3171 C C . LEU B 1 108 ? 2.215 -2.943 -12.789 1 97.12 108 LEU B C 1
ATOM 3173 O O . LEU B 1 108 ? 1.753 -4.066 -12.992 1 97.12 108 LEU B O 1
ATOM 3177 N N . HIS B 1 109 ? 2.318 -2.418 -11.594 1 96.81 109 HIS B N 1
ATOM 3178 C CA . HIS B 1 109 ? 2.236 -3.266 -10.414 1 96.81 109 HIS B CA 1
ATOM 3179 C C . HIS B 1 109 ? 0.789 -3.465 -9.977 1 96.81 109 HIS B C 1
ATOM 3181 O O . HIS B 1 109 ? 0.47 -4.438 -9.289 1 96.81 109 HIS B O 1
ATOM 3187 N N . ILE B 1 110 ? -0.075 -2.535 -10.383 1 98.19 110 ILE B N 1
ATOM 3188 C CA . ILE B 1 110 ? -1.43 -2.6 -9.844 1 98.19 110 ILE B CA 1
ATOM 3189 C C . ILE B 1 110 ? -2.434 -2.723 -10.984 1 98.19 110 ILE B C 1
ATOM 3191 O O . ILE B 1 110 ? -2.973 -3.803 -11.234 1 98.19 110 ILE B O 1
ATOM 3195 N N . PHE B 1 111 ? -2.529 -1.749 -11.852 1 98.56 111 PHE B N 1
ATOM 3196 C CA . PHE B 1 111 ? -3.633 -1.682 -12.797 1 98.56 111 PHE B CA 1
ATOM 3197 C C . PHE B 1 111 ? -3.467 -2.725 -13.898 1 98.56 111 PHE B C 1
ATOM 3199 O O . PHE B 1 111 ? -4.406 -3.457 -14.211 1 98.56 111 PHE B O 1
ATOM 3206 N N . GLY B 1 112 ? -2.285 -2.768 -14.477 1 98.62 112 GLY B N 1
ATOM 3207 C CA . GLY B 1 112 ? -2.021 -3.791 -15.477 1 98.62 112 GLY B CA 1
ATOM 3208 C C . GLY B 1 112 ? -2.119 -5.203 -14.922 1 98.62 112 GLY B C 1
ATOM 3209 O O . GLY B 1 112 ? -2.678 -6.09 -15.57 1 98.62 112 GLY B O 1
ATOM 3210 N N . ALA B 1 113 ? -1.577 -5.375 -13.766 1 98.19 113 ALA B N 1
ATOM 3211 C CA . ALA B 1 113 ? -1.647 -6.68 -13.109 1 98.19 113 ALA B CA 1
ATOM 3212 C C . ALA B 1 113 ? -3.096 -7.086 -12.844 1 98.19 113 ALA B C 1
ATOM 3214 O O . ALA B 1 113 ? -3.467 -8.242 -13.047 1 98.19 113 ALA B O 1
ATOM 3215 N N . LEU B 1 114 ? -3.932 -6.145 -12.375 1 98.5 114 LEU B N 1
ATOM 3216 C CA . LEU B 1 114 ? -5.336 -6.434 -12.117 1 98.5 114 LEU B CA 1
ATOM 3217 C C . LEU B 1 114 ? -6.07 -6.758 -13.414 1 98.5 114 LEU B C 1
ATOM 3219 O O . LEU B 1 114 ? -6.891 -7.676 -13.453 1 98.5 114 LEU B O 1
ATOM 3223 N N . ALA B 1 115 ? -5.805 -5.996 -14.453 1 98.75 115 ALA B N 1
ATOM 3224 C CA . ALA B 1 115 ? -6.441 -6.242 -15.75 1 98.75 115 ALA B CA 1
ATOM 3225 C C . ALA B 1 115 ? -6.164 -7.664 -16.234 1 98.75 115 ALA B C 1
ATOM 3227 O O . ALA B 1 115 ? -7.047 -8.312 -16.797 1 98.75 115 ALA B O 1
ATOM 3228 N N . PHE B 1 116 ? -4.977 -8.133 -15.992 1 98.81 116 PHE B N 1
ATOM 3229 C CA . PHE B 1 116 ? -4.57 -9.469 -16.406 1 98.81 116 PHE B CA 1
ATOM 3230 C C . PHE B 1 116 ? -5.156 -10.523 -15.469 1 98.81 116 PHE B C 1
ATOM 3232 O O . PHE B 1 116 ? -5.555 -11.602 -15.914 1 98.81 116 PHE B O 1
ATOM 3239 N N . THR B 1 117 ? -5.293 -10.227 -14.242 1 98.56 117 THR B N 1
ATOM 3240 C CA . THR B 1 117 ? -5.594 -11.188 -13.188 1 98.56 117 THR B CA 1
ATOM 3241 C C . THR B 1 117 ? -7.102 -11.422 -13.086 1 98.56 117 THR B C 1
ATOM 3243 O O . THR B 1 117 ? -7.543 -12.547 -12.828 1 98.56 117 THR B O 1
ATOM 3246 N N . GLN B 1 118 ? -7.934 -10.414 -13.25 1 98.06 118 GLN B N 1
ATOM 3247 C CA . GLN B 1 118 ? -9.359 -10.477 -12.961 1 98.06 118 GLN B CA 1
ATOM 3248 C C . GLN B 1 118 ? -10.047 -11.578 -13.773 1 98.06 118 GLN B C 1
ATOM 3250 O O . GLN B 1 118 ? -10.75 -12.422 -13.211 1 98.06 118 GLN B O 1
ATOM 3255 N N . PRO B 1 119 ? -9.789 -11.664 -15.109 1 97.81 119 PRO B N 1
ATOM 3256 C CA . PRO B 1 119 ? -10.406 -12.758 -15.859 1 97.81 119 PRO B CA 1
ATOM 3257 C C . PRO B 1 119 ? -9.938 -14.133 -15.391 1 97.81 119 PRO B C 1
ATOM 3259 O O . PRO B 1 119 ? -10.703 -15.102 -15.43 1 97.81 119 PRO B O 1
ATOM 3262 N N . LEU B 1 120 ? -8.766 -14.234 -14.945 1 98.62 120 LEU B N 1
ATOM 3263 C CA . LEU B 1 120 ? -8.203 -15.5 -14.5 1 98.62 120 LEU B CA 1
ATOM 3264 C C . LEU B 1 120 ? -8.742 -15.883 -13.125 1 98.62 120 LEU B C 1
ATOM 3266 O O . LEU B 1 120 ? -8.875 -17.062 -12.82 1 98.62 120 LEU B O 1
ATOM 3270 N N . LEU B 1 121 ? -9.062 -14.852 -12.32 1 97.94 121 LEU B N 1
ATOM 3271 C CA . LEU B 1 121 ? -9.672 -15.109 -11.023 1 97.94 121 LEU B CA 1
ATOM 3272 C C . LEU B 1 121 ? -11.031 -15.789 -11.188 1 97.94 121 LEU B C 1
ATOM 3274 O O . LEU B 1 121 ? -11.375 -16.703 -10.43 1 97.94 121 LEU B O 1
ATOM 3278 N N . ALA B 1 122 ? -11.781 -15.305 -12.125 1 96.12 122 ALA B N 1
ATOM 3279 C CA . ALA B 1 122 ? -13.094 -15.898 -12.391 1 96.12 122 ALA B CA 1
ATOM 3280 C C . ALA B 1 122 ? -12.969 -17.391 -12.703 1 96.12 122 ALA B C 1
ATOM 3282 O O . ALA B 1 122 ? -13.773 -18.188 -12.234 1 96.12 122 ALA B O 1
ATOM 3283 N N . HIS B 1 123 ? -11.992 -17.688 -13.445 1 97.56 123 HIS B N 1
ATOM 3284 C CA . HIS B 1 123 ? -11.734 -19.062 -13.828 1 97.56 123 HIS B CA 1
ATOM 3285 C C . HIS B 1 123 ? -11.344 -19.906 -12.609 1 97.56 123 HIS B C 1
ATOM 3287 O O . HIS B 1 123 ? -11.914 -20.984 -12.391 1 97.56 123 HIS B O 1
ATOM 3293 N N . LEU B 1 124 ? -10.445 -19.422 -11.82 1 97.88 124 LEU B N 1
ATOM 3294 C CA . LEU B 1 124 ? -9.969 -20.141 -10.648 1 97.88 124 LEU B CA 1
ATOM 3295 C C . LEU B 1 124 ? -11.094 -20.312 -9.625 1 97.88 124 LEU B C 1
ATOM 3297 O O . LEU B 1 124 ? -11.242 -21.375 -9.023 1 97.88 124 LEU B O 1
ATOM 3301 N N . ARG B 1 125 ? -11.82 -19.219 -9.445 1 95.69 125 ARG B N 1
ATOM 3302 C CA . ARG B 1 125 ? -12.945 -19.25 -8.516 1 95.69 125 ARG B CA 1
ATOM 3303 C C . ARG B 1 125 ? -13.953 -20.312 -8.914 1 95.69 125 ARG B C 1
ATOM 3305 O O . ARG B 1 125 ? -14.43 -21.078 -8.07 1 95.69 125 ARG B O 1
ATOM 3312 N N . THR B 1 126 ? -14.266 -20.453 -10.18 1 95.62 126 THR B N 1
ATOM 3313 C CA . THR B 1 126 ? -15.234 -21.406 -10.695 1 95.62 126 THR B CA 1
ATOM 3314 C C . THR B 1 126 ? -14.719 -22.828 -10.539 1 95.62 126 THR B C 1
ATOM 3316 O O . THR B 1 126 ? -15.484 -23.734 -10.203 1 95.62 126 THR B O 1
ATOM 3319 N N . ARG B 1 127 ? -13.484 -23.047 -10.734 1 96.19 127 ARG B N 1
ATOM 3320 C CA . ARG B 1 127 ? -12.875 -24.375 -10.602 1 96.19 127 ARG B CA 1
ATOM 3321 C C . ARG B 1 127 ? -12.695 -24.75 -9.141 1 96.19 127 ARG B C 1
ATOM 3323 O O . ARG B 1 127 ? -12.461 -25.906 -8.812 1 96.19 127 ARG B O 1
ATOM 3330 N N . ARG B 1 128 ? -12.711 -23.797 -8.289 1 96.44 128 ARG B N 1
ATOM 3331 C CA . ARG B 1 128 ? -12.602 -23.938 -6.84 1 96.44 128 ARG B CA 1
ATOM 3332 C C . ARG B 1 128 ? -11.281 -24.578 -6.449 1 96.44 128 ARG B C 1
ATOM 3334 O O . ARG B 1 128 ? -11.242 -25.438 -5.562 1 96.44 128 ARG B O 1
ATOM 3341 N N . THR B 1 129 ? -10.258 -24.266 -7.168 1 96.56 129 THR B N 1
ATOM 3342 C CA . THR B 1 129 ? -8.891 -24.703 -6.895 1 96.56 129 THR B CA 1
ATOM 3343 C C . THR B 1 129 ? -7.883 -23.797 -7.598 1 96.56 129 THR B C 1
ATOM 3345 O O . THR B 1 129 ? -8.203 -23.172 -8.609 1 96.56 129 THR B O 1
ATOM 3348 N N . GLY B 1 130 ? -6.703 -23.672 -7.016 1 97.25 130 GLY B N 1
ATOM 3349 C CA . GLY B 1 130 ? -5.645 -22.938 -7.68 1 97.25 130 GLY B CA 1
ATOM 3350 C C . GLY B 1 130 ? -4.895 -22 -6.75 1 97.25 130 GLY B C 1
ATOM 3351 O O . GLY B 1 130 ? -5.152 -21.984 -5.543 1 97.25 130 GLY B O 1
ATOM 3352 N N . HIS B 1 131 ? -3.875 -21.391 -7.324 1 97.88 131 HIS B N 1
ATOM 3353 C CA . HIS B 1 131 ? -3.004 -20.469 -6.605 1 97.88 131 HIS B CA 1
ATOM 3354 C C . HIS B 1 131 ? -2.812 -19.172 -7.383 1 97.88 131 HIS B C 1
ATOM 3356 O O . HIS B 1 131 ? -2.68 -19.203 -8.609 1 97.88 131 HIS B O 1
ATOM 3362 N N . VAL B 1 132 ? -2.943 -18.109 -6.672 1 98.56 132 VAL B N 1
ATOM 3363 C CA . VAL B 1 132 ? -2.543 -16.812 -7.191 1 98.56 132 VAL B CA 1
ATOM 3364 C C . VAL B 1 132 ? -1.385 -16.266 -6.363 1 98.56 132 VAL B C 1
ATOM 3366 O O . VAL B 1 132 ? -1.517 -16.062 -5.152 1 98.56 132 VAL B O 1
ATOM 3369 N N . LEU B 1 133 ? -0.245 -16.062 -6.988 1 98.5 133 LEU B N 1
ATOM 3370 C CA . LEU B 1 133 ? 0.91 -15.508 -6.301 1 98.5 133 LEU B CA 1
ATOM 3371 C C . LEU B 1 133 ? 1.246 -14.125 -6.844 1 98.5 133 LEU B C 1
ATOM 3373 O O . LEU B 1 133 ? 1.195 -13.898 -8.055 1 98.5 133 LEU B O 1
ATOM 3377 N N . LEU B 1 134 ? 1.481 -13.219 -5.953 1 98.12 134 LEU B N 1
ATOM 3378 C CA . LEU B 1 134 ? 2.012 -11.891 -6.258 1 98.12 134 LEU B CA 1
ATOM 3379 C C . LEU B 1 134 ? 3.434 -11.742 -5.727 1 98.12 134 LEU B C 1
ATOM 3381 O O . LEU B 1 134 ? 3.779 -12.32 -4.695 1 98.12 134 LEU B O 1
ATOM 3385 N N . VAL B 1 135 ? 4.254 -10.969 -6.43 1 97.88 135 VAL B N 1
ATOM 3386 C CA . VAL B 1 135 ? 5.637 -10.781 -6.004 1 97.88 135 VAL B CA 1
ATOM 3387 C C . VAL B 1 135 ? 5.824 -9.375 -5.453 1 97.88 135 VAL B C 1
ATOM 3389 O O . VAL B 1 135 ? 5.863 -8.398 -6.211 1 97.88 135 VAL B O 1
ATOM 3392 N N . SER B 1 136 ? 5.93 -9.328 -4.184 1 97.25 136 SER B N 1
ATOM 3393 C CA . SER B 1 136 ? 6.188 -8.07 -3.49 1 97.25 136 SER B CA 1
ATOM 3394 C C . SER B 1 136 ? 7.68 -7.867 -3.248 1 97.25 136 SER B C 1
ATOM 3396 O O . SER B 1 136 ? 8.508 -8.211 -4.098 1 97.25 136 SER B O 1
ATOM 3398 N N . SER B 1 137 ? 8.031 -7.227 -2.162 1 95.06 137 SER B N 1
ATOM 3399 C CA . SER B 1 137 ? 9.414 -6.867 -1.864 1 95.06 137 SER B CA 1
ATOM 3400 C C . SER B 1 137 ? 9.602 -6.578 -0.379 1 95.06 137 SER B C 1
ATOM 3402 O O . SER B 1 137 ? 8.664 -6.164 0.302 1 95.06 137 SER B O 1
ATOM 3404 N N . VAL B 1 138 ? 10.828 -6.781 0.035 1 93.56 138 VAL B N 1
ATOM 3405 C CA . VAL B 1 138 ? 11.188 -6.395 1.395 1 93.56 138 VAL B CA 1
ATOM 3406 C C . VAL B 1 138 ? 11.109 -4.875 1.538 1 93.56 138 VAL B C 1
ATOM 3408 O O . VAL B 1 138 ? 11.078 -4.352 2.654 1 93.56 138 VAL B O 1
ATOM 3411 N N . ALA B 1 139 ? 11.047 -4.207 0.457 1 91.75 139 ALA B N 1
ATOM 3412 C CA . ALA B 1 139 ? 10.922 -2.75 0.456 1 91.75 139 ALA B CA 1
ATOM 3413 C C . ALA B 1 139 ? 9.695 -2.301 1.242 1 91.75 139 ALA B C 1
ATOM 3415 O O . ALA B 1 139 ? 9.672 -1.198 1.793 1 91.75 139 ALA B O 1
ATOM 3416 N N . THR B 1 140 ? 8.664 -3.113 1.36 1 94.25 140 THR B N 1
ATOM 3417 C CA . THR B 1 140 ? 7.438 -2.742 2.059 1 94.25 140 THR B CA 1
ATOM 3418 C C . THR B 1 140 ? 7.668 -2.689 3.564 1 94.25 140 THR B C 1
ATOM 3420 O O . THR B 1 140 ? 6.902 -2.051 4.293 1 94.25 140 THR B O 1
ATOM 3423 N N . ALA B 1 141 ? 8.672 -3.414 3.998 1 90.06 141 ALA B N 1
ATOM 3424 C CA . ALA B 1 141 ? 9.016 -3.383 5.418 1 90.06 141 ALA B CA 1
ATOM 3425 C C . ALA B 1 141 ? 10.039 -2.287 5.707 1 90.06 141 ALA B C 1
ATOM 3427 O O . ALA B 1 141 ? 10.016 -1.677 6.777 1 90.06 141 ALA B O 1
ATOM 3428 N N . LEU B 1 142 ? 10.883 -2.023 4.766 1 87 142 LEU B N 1
ATOM 3429 C CA . LEU B 1 142 ? 11.992 -1.089 4.945 1 87 142 LEU B CA 1
ATOM 3430 C C . LEU B 1 142 ? 11.57 0.33 4.582 1 87 142 LEU B C 1
ATOM 3432 O O . LEU B 1 142 ? 12.039 1.297 5.188 1 87 142 LEU B O 1
ATOM 3436 N N . ALA B 1 143 ? 10.812 0.454 3.598 1 92.06 143 ALA B N 1
ATOM 3437 C CA . ALA B 1 143 ? 10.398 1.719 2.998 1 92.06 143 ALA B CA 1
ATOM 3438 C C . ALA B 1 143 ? 11.594 2.637 2.766 1 92.06 143 ALA B C 1
ATOM 3440 O O . ALA B 1 143 ? 11.578 3.799 3.182 1 92.06 143 ALA B O 1
ATOM 3441 N N . PRO B 1 144 ? 12.586 2.182 2.064 1 90.06 144 PRO B N 1
ATOM 3442 C CA . PRO B 1 144 ? 13.773 3.018 1.901 1 90.06 144 PRO B CA 1
ATOM 3443 C C . PRO B 1 144 ? 13.477 4.344 1.205 1 90.06 144 PRO B C 1
ATOM 3445 O O . PRO B 1 144 ? 12.648 4.391 0.291 1 90.06 144 PRO B O 1
ATOM 3448 N N . PRO B 1 145 ? 14.219 5.398 1.623 1 92.25 145 PRO B N 1
ATOM 3449 C CA . PRO B 1 145 ? 14.086 6.672 0.907 1 92.25 145 PRO B CA 1
ATOM 3450 C C . PRO B 1 145 ? 14.461 6.559 -0.568 1 92.25 145 PRO B C 1
ATOM 3452 O O . PRO B 1 145 ? 15.25 5.688 -0.943 1 92.25 145 PRO B O 1
ATOM 3455 N N . ALA B 1 146 ? 13.891 7.383 -1.386 1 90.5 146 ALA B N 1
ATOM 3456 C CA . ALA B 1 146 ? 14.133 7.508 -2.82 1 90.5 146 ALA B CA 1
ATOM 3457 C C . ALA B 1 146 ? 13.461 6.375 -3.594 1 90.5 146 ALA B C 1
ATOM 3459 O O . ALA B 1 146 ? 13.688 6.215 -4.793 1 90.5 146 ALA B O 1
ATOM 3460 N N . TRP B 1 147 ? 12.672 5.602 -2.906 1 92.25 147 TRP B N 1
ATOM 3461 C CA . TRP B 1 147 ? 11.977 4.488 -3.547 1 92.25 147 TRP B CA 1
ATOM 3462 C C . TRP B 1 147 ? 10.477 4.586 -3.324 1 92.25 147 TRP B C 1
ATOM 3464 O O . TRP B 1 147 ? 9.773 3.57 -3.307 1 92.25 147 TRP B O 1
ATOM 3474 N N . GLY B 1 148 ? 10.023 5.789 -3.129 1 95 148 GLY B N 1
ATOM 3475 C CA . GLY B 1 148 ? 8.656 6.016 -2.682 1 95 148 GLY B CA 1
ATOM 3476 C C . GLY B 1 148 ? 7.617 5.344 -3.564 1 95 148 GLY B C 1
ATOM 3477 O O . GLY B 1 148 ? 6.738 4.637 -3.068 1 95 148 GLY B O 1
ATOM 3478 N N . ALA B 1 149 ? 7.68 5.547 -4.895 1 95.56 149 ALA B N 1
ATOM 3479 C CA . ALA B 1 149 ? 6.695 4.984 -5.816 1 95.56 149 ALA B CA 1
ATOM 3480 C C . ALA B 1 149 ? 6.734 3.461 -5.797 1 95.56 149 ALA B C 1
ATOM 3482 O O . ALA B 1 149 ? 5.688 2.807 -5.781 1 95.56 149 ALA B O 1
ATOM 3483 N N . TYR B 1 150 ? 7.895 2.883 -5.758 1 94.81 150 TYR B N 1
ATOM 3484 C CA . TYR B 1 150 ? 8.062 1.435 -5.711 1 94.81 150 TYR B CA 1
ATOM 3485 C C . TYR B 1 150 ? 7.531 0.864 -4.402 1 94.81 150 TYR B C 1
ATOM 3487 O O . TYR B 1 150 ? 6.73 -0.075 -4.41 1 94.81 150 TYR B O 1
ATOM 3495 N N . ASN B 1 151 ? 7.977 1.489 -3.268 1 96.62 151 ASN B N 1
ATOM 3496 C CA . ASN B 1 151 ? 7.516 1.046 -1.957 1 96.62 151 ASN B CA 1
ATOM 3497 C C . ASN B 1 151 ? 5.992 1.052 -1.868 1 96.62 151 ASN B C 1
ATOM 3499 O O . ASN B 1 151 ? 5.387 0.067 -1.441 1 96.62 151 ASN B O 1
ATOM 3503 N N . ALA B 1 152 ? 5.445 2.111 -2.271 1 97.88 152 ALA B N 1
ATOM 3504 C CA . ALA B 1 152 ? 3.998 2.301 -2.178 1 97.88 152 ALA B CA 1
ATOM 3505 C C . ALA B 1 152 ? 3.256 1.31 -3.068 1 97.88 152 ALA B C 1
ATOM 3507 O O . ALA B 1 152 ? 2.244 0.733 -2.66 1 97.88 152 ALA B O 1
ATOM 3508 N N . SER B 1 153 ? 3.707 1.102 -4.258 1 97.56 153 SER B N 1
ATOM 3509 C CA . SER B 1 153 ? 3.043 0.18 -5.172 1 97.56 153 SER B CA 1
ATOM 3510 C C . SER B 1 153 ? 3.105 -1.254 -4.656 1 97.56 153 SER B C 1
ATOM 3512 O O . SER B 1 153 ? 2.137 -2.006 -4.777 1 97.56 153 SER B O 1
ATOM 3514 N N . LYS B 1 154 ? 4.215 -1.624 -4.09 1 97.75 154 LYS B N 1
ATOM 3515 C CA . LYS B 1 154 ? 4.348 -2.977 -3.559 1 97.75 154 LYS B CA 1
ATOM 3516 C C . LYS B 1 154 ? 3.5 -3.158 -2.303 1 97.75 154 LYS B C 1
ATOM 3518 O O . LYS B 1 154 ? 2.971 -4.242 -2.057 1 97.75 154 LYS B O 1
ATOM 3523 N N . ALA B 1 155 ? 3.381 -2.094 -1.529 1 98 155 ALA B N 1
ATOM 3524 C CA . ALA B 1 155 ? 2.475 -2.154 -0.386 1 98 155 ALA B CA 1
ATOM 3525 C C . ALA B 1 155 ? 1.031 -2.357 -0.839 1 98 155 ALA B C 1
ATOM 3527 O O . ALA B 1 155 ? 0.294 -3.148 -0.248 1 98 155 ALA B O 1
ATOM 3528 N N . ALA B 1 156 ? 0.669 -1.595 -1.812 1 98.31 156 ALA B N 1
ATOM 3529 C CA . ALA B 1 156 ? -0.67 -1.762 -2.371 1 98.31 156 ALA B CA 1
ATOM 3530 C C . ALA B 1 156 ? -0.889 -3.193 -2.85 1 98.31 156 ALA B C 1
ATOM 3532 O O . ALA B 1 156 ? -1.947 -3.781 -2.611 1 98.31 156 ALA B O 1
ATOM 3533 N N . LEU B 1 157 ? 0.094 -3.73 -3.477 1 98.06 157 LEU B N 1
ATOM 3534 C CA . LEU B 1 157 ? 0.045 -5.098 -3.982 1 98.06 157 LEU B CA 1
ATOM 3535 C C . LEU B 1 157 ? -0.169 -6.09 -2.846 1 98.06 157 LEU B C 1
ATOM 3537 O O . LEU B 1 157 ? -0.964 -7.027 -2.973 1 98.06 157 LEU B O 1
ATOM 3541 N N . GLU B 1 158 ? 0.514 -5.906 -1.789 1 98.06 158 GLU B N 1
ATOM 3542 C CA . GLU B 1 158 ? 0.383 -6.793 -0.638 1 98.06 158 GLU B CA 1
ATOM 3543 C C . GLU B 1 158 ? -1.029 -6.742 -0.061 1 98.06 158 GLU B C 1
ATOM 3545 O O . GLU B 1 158 ? -1.587 -7.777 0.318 1 98.06 158 GLU B O 1
ATOM 3550 N N . LEU B 1 159 ? -1.564 -5.574 0.005 1 97.81 159 LEU B N 1
ATOM 3551 C CA . LEU B 1 159 ? -2.896 -5.484 0.595 1 97.81 159 LEU B CA 1
ATOM 3552 C C . LEU B 1 159 ? -3.949 -6.047 -0.353 1 97.81 159 LEU B C 1
ATOM 3554 O O . LEU B 1 159 ? -4.953 -6.605 0.092 1 97.81 159 LEU B O 1
ATOM 3558 N N . TYR B 1 160 ? -3.736 -5.922 -1.625 1 97.31 160 TYR B N 1
ATOM 3559 C CA . TYR B 1 160 ? -4.602 -6.625 -2.568 1 97.31 160 TYR B CA 1
ATOM 3560 C C . TYR B 1 160 ? -4.531 -8.133 -2.355 1 97.31 160 TYR B C 1
ATOM 3562 O O . TYR B 1 160 ? -5.555 -8.82 -2.408 1 97.31 160 TYR B O 1
ATOM 3570 N N . ALA B 1 161 ? -3.328 -8.625 -2.115 1 97.69 161 ALA B N 1
ATOM 3571 C CA . ALA B 1 161 ? -3.174 -10.055 -1.849 1 97.69 161 ALA B CA 1
ATOM 3572 C C . ALA B 1 161 ? -3.965 -10.469 -0.613 1 97.69 161 ALA B C 1
ATOM 3574 O O . ALA B 1 161 ? -4.672 -11.484 -0.632 1 97.69 161 ALA B O 1
ATOM 3575 N N . ASP B 1 162 ? -3.865 -9.688 0.426 1 97 162 ASP B N 1
ATOM 3576 C CA . ASP B 1 162 ? -4.562 -9.992 1.67 1 97 162 ASP B CA 1
ATOM 3577 C C . ASP B 1 162 ? -6.078 -10 1.465 1 97 162 ASP B C 1
ATOM 3579 O O . ASP B 1 162 ? -6.773 -10.883 1.972 1 97 162 ASP B O 1
ATOM 3583 N N . THR B 1 163 ? -6.551 -8.984 0.751 1 96.31 163 THR B N 1
ATOM 3584 C CA . THR B 1 163 ? -7.98 -8.898 0.465 1 96.31 163 THR B CA 1
ATOM 3585 C C . THR B 1 163 ? -8.43 -10.086 -0.389 1 96.31 163 THR B C 1
ATOM 3587 O O . THR B 1 163 ? -9.422 -10.742 -0.069 1 96.31 163 THR B O 1
ATOM 3590 N N . LEU B 1 164 ? -7.684 -10.359 -1.377 1 96.62 164 LEU B N 1
ATOM 3591 C CA . LEU B 1 164 ? -8.008 -11.43 -2.316 1 96.62 164 LEU B CA 1
ATOM 3592 C C . LEU B 1 164 ? -7.996 -12.781 -1.617 1 96.62 164 LEU B C 1
ATOM 3594 O O . LEU B 1 164 ? -8.82 -13.648 -1.926 1 96.62 164 LEU B O 1
ATOM 3598 N N . ALA B 1 165 ? -7.047 -13.008 -0.721 1 96.69 165 ALA B N 1
ATOM 3599 C CA . ALA B 1 165 ? -6.953 -14.273 0.015 1 96.69 165 ALA B CA 1
ATOM 3600 C C . ALA B 1 165 ? -8.242 -14.555 0.78 1 96.69 165 ALA B C 1
ATOM 3602 O O . ALA B 1 165 ? -8.727 -15.688 0.785 1 96.69 165 ALA B O 1
ATOM 3603 N N . GLN B 1 166 ? -8.75 -13.523 1.375 1 94.31 166 GLN B N 1
ATOM 3604 C CA . GLN B 1 166 ? -10 -13.688 2.117 1 94.31 166 GLN B CA 1
ATOM 3605 C C . GLN B 1 166 ? -11.172 -13.93 1.175 1 94.31 166 GLN B C 1
ATOM 3607 O O . GLN B 1 166 ? -12.047 -14.75 1.463 1 94.31 166 GLN B O 1
ATOM 3612 N N . GLU B 1 167 ? -11.188 -13.297 0.08 1 94.56 167 GLU B N 1
ATOM 3613 C CA . GLU B 1 167 ? -12.289 -13.406 -0.874 1 94.56 167 GLU B CA 1
ATOM 3614 C C . GLU B 1 167 ? -12.312 -14.781 -1.536 1 94.56 167 GLU B C 1
ATOM 3616 O O . GLU B 1 167 ? -13.383 -15.32 -1.822 1 94.56 167 GLU B O 1
ATOM 3621 N N . LEU B 1 168 ? -11.117 -15.352 -1.73 1 95.62 168 LEU B N 1
ATOM 3622 C CA . LEU B 1 168 ? -11.039 -16.562 -2.547 1 95.62 168 LEU B CA 1
ATOM 3623 C C . LEU B 1 168 ? -10.945 -17.812 -1.668 1 95.62 168 LEU B C 1
ATOM 3625 O O . LEU B 1 168 ? -11.141 -18.922 -2.148 1 95.62 168 LEU B O 1
ATOM 3629 N N . ALA B 1 169 ? -10.688 -17.609 -0.364 1 93.56 169 ALA B N 1
ATOM 3630 C CA . ALA B 1 169 ? -10.5 -18.75 0.53 1 93.56 169 ALA B CA 1
ATOM 3631 C C . ALA B 1 169 ? -11.719 -19.672 0.495 1 93.56 169 ALA B C 1
ATOM 3633 O O . ALA B 1 169 ? -11.57 -20.891 0.361 1 93.56 169 ALA B O 1
ATOM 3634 N N . PRO B 1 170 ? -12.938 -19.094 0.503 1 92.38 170 PRO B N 1
ATOM 3635 C CA . PRO B 1 170 ? -14.109 -19.969 0.473 1 92.38 170 PRO B CA 1
ATOM 3636 C C . PRO B 1 170 ? -14.242 -20.734 -0.849 1 92.38 170 PRO B C 1
ATOM 3638 O O . PRO B 1 170 ? -15.023 -21.672 -0.945 1 92.38 170 PRO B O 1
ATOM 3641 N N . CYS B 1 171 ? -13.492 -20.297 -1.856 1 92.62 171 CYS B N 1
ATOM 3642 C CA . CYS B 1 171 ? -13.562 -20.922 -3.176 1 92.62 171 CYS B CA 1
ATOM 3643 C C . CYS B 1 171 ? -12.406 -21.906 -3.379 1 92.62 171 CYS B C 1
ATOM 3645 O O . CYS B 1 171 ? -12.188 -22.375 -4.492 1 92.62 171 CYS B O 1
ATOM 3647 N N . GLY B 1 172 ? -11.625 -22.125 -2.375 1 93.56 172 GLY B N 1
ATOM 3648 C CA . GLY B 1 172 ? -10.555 -23.109 -2.459 1 93.56 172 GLY B CA 1
ATOM 3649 C C . GLY B 1 172 ? -9.344 -22.609 -3.215 1 93.56 172 GLY B C 1
ATOM 3650 O O . GLY B 1 172 ? -8.5 -23.406 -3.643 1 93.56 172 GLY B O 1
ATOM 3651 N N . VAL B 1 173 ? -9.258 -21.344 -3.473 1 96.38 173 VAL B N 1
ATOM 3652 C CA . VAL B 1 173 ? -8.125 -20.75 -4.164 1 96.38 173 VAL B CA 1
ATOM 3653 C C . VAL B 1 173 ? -7.191 -20.094 -3.152 1 96.38 173 VAL B C 1
ATOM 3655 O O . VAL B 1 173 ? -7.637 -19.328 -2.293 1 96.38 173 VAL B O 1
ATOM 3658 N N . ARG B 1 174 ? -5.91 -20.438 -3.191 1 96.38 174 ARG B N 1
ATOM 3659 C CA . ARG B 1 174 ? -4.922 -19.891 -2.27 1 96.38 174 ARG B CA 1
ATOM 3660 C C . ARG B 1 174 ? -4.223 -18.688 -2.875 1 96.38 174 ARG B C 1
ATOM 3662 O O . ARG B 1 174 ? -3.852 -18.703 -4.051 1 96.38 174 ARG B O 1
ATOM 3669 N N . VAL B 1 175 ? -4.125 -17.594 -2.104 1 97.44 175 VAL B N 1
ATOM 3670 C CA . VAL B 1 175 ? -3.41 -16.406 -2.518 1 97.44 175 VAL B CA 1
ATOM 3671 C C . VAL B 1 175 ? -2.164 -16.219 -1.652 1 97.44 175 VAL B C 1
ATOM 3673 O O . VAL B 1 175 ? -2.242 -16.281 -0.423 1 97.44 175 VAL B O 1
ATOM 3676 N N . LEU B 1 176 ? -1.035 -16.062 -2.295 1 97.25 176 LEU B N 1
ATOM 3677 C CA . LEU B 1 176 ? 0.22 -15.852 -1.58 1 97.25 176 LEU B CA 1
ATOM 3678 C C . LEU B 1 176 ? 0.959 -14.633 -2.121 1 97.25 176 LEU B C 1
ATOM 3680 O O . LEU B 1 176 ? 0.769 -14.25 -3.277 1 97.25 176 LEU B O 1
ATOM 3684 N N . CYS B 1 177 ? 1.713 -14.062 -1.287 1 97.75 177 CYS B N 1
ATOM 3685 C CA . CYS B 1 177 ? 2.586 -12.945 -1.644 1 97.75 177 CYS B CA 1
ATOM 3686 C C . CYS B 1 177 ? 4.047 -13.297 -1.395 1 97.75 177 CYS B C 1
ATOM 3688 O O . CYS B 1 177 ? 4.484 -13.383 -0.245 1 97.75 177 CYS B O 1
ATOM 3690 N N . LEU B 1 178 ? 4.82 -13.555 -2.477 1 98.19 178 LEU B N 1
ATOM 3691 C CA . LEU B 1 178 ? 6.262 -13.734 -2.346 1 98.19 178 LEU B CA 1
ATOM 3692 C C . LEU B 1 178 ? 6.941 -12.414 -2.006 1 98.19 178 LEU B C 1
ATOM 3694 O O . LEU B 1 178 ? 6.68 -11.391 -2.645 1 98.19 178 LEU B O 1
ATOM 3698 N N . VAL B 1 179 ? 7.762 -12.453 -0.976 1 98.12 179 VAL B N 1
ATOM 3699 C CA . VAL B 1 179 ? 8.484 -11.258 -0.558 1 98.12 179 VAL B CA 1
ATOM 3700 C C . VAL B 1 179 ? 9.984 -11.508 -0.644 1 98.12 179 VAL B C 1
ATOM 3702 O O . VAL B 1 179 ? 10.625 -11.828 0.36 1 98.12 179 VAL B O 1
ATOM 3705 N N . PRO B 1 180 ? 10.562 -11.234 -1.807 1 96.5 180 PRO B N 1
ATOM 3706 C CA . PRO B 1 180 ? 12 -11.461 -1.97 1 96.5 180 PRO B CA 1
ATOM 3707 C C . PRO B 1 180 ? 12.852 -10.391 -1.281 1 96.5 180 PRO B C 1
ATOM 3709 O O . PRO B 1 180 ? 12.477 -9.219 -1.272 1 96.5 180 PRO B O 1
ATOM 3712 N N . GLY B 1 181 ? 13.922 -10.844 -0.696 1 93.94 181 GLY B N 1
ATOM 3713 C CA . GLY B 1 181 ? 15.008 -9.93 -0.371 1 93.94 181 GLY B CA 1
ATOM 3714 C C . GLY B 1 181 ? 15.891 -9.602 -1.56 1 93.94 181 GLY B C 1
ATOM 3715 O O . GLY B 1 181 ? 15.391 -9.266 -2.637 1 93.94 181 GLY B O 1
ATOM 3716 N N . HIS B 1 182 ? 17.156 -9.617 -1.339 1 90.38 182 HIS B N 1
ATOM 3717 C CA . HIS B 1 182 ? 18.078 -9.344 -2.438 1 90.38 182 HIS B CA 1
ATOM 3718 C C . HIS B 1 182 ? 18.391 -10.617 -3.213 1 90.38 182 HIS B C 1
ATOM 3720 O O . HIS B 1 182 ? 18.922 -11.578 -2.645 1 90.38 182 HIS B O 1
ATOM 3726 N N . PHE B 1 183 ? 18.109 -10.609 -4.477 1 89.69 183 PHE B N 1
ATOM 3727 C CA . PHE B 1 183 ? 18.469 -11.68 -5.398 1 89.69 183 PHE B CA 1
ATOM 3728 C C . PHE B 1 183 ? 19.328 -11.148 -6.539 1 89.69 183 PHE B C 1
ATOM 3730 O O . PHE B 1 183 ? 19.141 -10.016 -6.988 1 89.69 183 PHE B O 1
ATOM 3737 N N . PRO B 1 184 ? 20.25 -11.914 -6.871 1 81.19 184 PRO B N 1
ATOM 3738 C CA . PRO B 1 184 ? 21.141 -11.477 -7.949 1 81.19 184 PRO B CA 1
ATOM 3739 C C . PRO B 1 184 ? 20.469 -11.508 -9.32 1 81.19 184 PRO B C 1
ATOM 3741 O O . PRO B 1 184 ? 20.75 -12.398 -10.125 1 81.19 184 PRO B O 1
ATOM 3744 N N . THR B 1 185 ? 19.578 -10.586 -9.547 1 75.75 185 THR B N 1
ATOM 3745 C CA . THR B 1 185 ? 18.844 -10.438 -10.797 1 75.75 185 THR B CA 1
ATOM 3746 C C . THR B 1 185 ? 19.172 -9.102 -11.461 1 75.75 185 THR B C 1
ATOM 3748 O O . THR B 1 185 ? 19.922 -8.297 -10.914 1 75.75 185 THR B O 1
ATOM 3751 N N . ARG B 1 186 ? 18.734 -8.977 -12.625 1 71.38 186 ARG B N 1
ATOM 3752 C CA . ARG B 1 186 ? 18.953 -7.73 -13.352 1 71.38 186 ARG B CA 1
ATOM 3753 C C . ARG B 1 186 ? 18.062 -6.617 -12.789 1 71.38 186 ARG B C 1
ATOM 3755 O O . ARG B 1 186 ? 18 -5.523 -13.359 1 71.38 186 ARG B O 1
ATOM 3762 N N . PHE B 1 187 ? 17.469 -6.93 -11.703 1 72.81 187 PHE B N 1
ATOM 3763 C CA . PHE B 1 187 ? 16.547 -5.977 -11.102 1 72.81 187 PHE B CA 1
ATOM 3764 C C . PHE B 1 187 ? 17.266 -4.688 -10.727 1 72.81 187 PHE B C 1
ATOM 3766 O O . PHE B 1 187 ? 16.703 -3.596 -10.875 1 72.81 187 PHE B O 1
ATOM 3773 N N . PHE B 1 188 ? 18.438 -4.891 -10.305 1 66.38 188 PHE B N 1
ATOM 3774 C CA . PHE B 1 188 ? 19.188 -3.705 -9.898 1 66.38 188 PHE B CA 1
ATOM 3775 C C . PHE B 1 188 ? 20.156 -3.275 -11 1 66.38 188 PHE B C 1
ATOM 3777 O O . PHE B 1 188 ? 20.75 -2.199 -10.922 1 66.38 188 PHE B O 1
ATOM 3784 N N . VAL B 1 189 ? 20.312 -4.344 -12.055 1 57.53 189 VAL B N 1
ATOM 3785 C CA . VAL B 1 189 ? 21.266 -4.094 -13.125 1 57.53 189 VAL B CA 1
ATOM 3786 C C . VAL B 1 189 ? 20.625 -3.217 -14.195 1 57.53 189 VAL B C 1
ATOM 3788 O O . VAL B 1 189 ? 19.5 -3.475 -14.625 1 57.53 189 VAL B O 1
ATOM 3791 N N . GLY B 1 190 ? 21.266 -1.945 -14.602 1 53.03 190 GLY B N 1
ATOM 3792 C CA . GLY B 1 190 ? 20.734 -1.048 -15.617 1 53.03 190 GLY B CA 1
ATOM 3793 C C . GLY B 1 190 ? 19.984 0.134 -15.039 1 53.03 190 GLY B C 1
ATOM 3794 O O . GLY B 1 190 ? 19.406 0.935 -15.773 1 53.03 190 GLY B O 1
ATOM 3795 N N . HIS B 1 191 ? 19.688 -0.12 -13.922 1 49 191 HIS B N 1
ATOM 3796 C CA . HIS B 1 191 ? 19.094 1.081 -13.344 1 49 191 HIS B CA 1
ATOM 3797 C C . HIS B 1 191 ? 19.906 2.32 -13.688 1 49 191 HIS B C 1
ATOM 3799 O O . HIS B 1 191 ? 21.141 2.271 -13.703 1 49 191 HIS B O 1
ATOM 3805 N N . PRO B 1 192 ? 19.203 3.203 -14.391 1 42.81 192 PRO B N 1
ATOM 3806 C CA . PRO B 1 192 ? 19.969 4.379 -14.82 1 42.81 192 PRO B CA 1
ATOM 3807 C C . PRO B 1 192 ? 21.141 4.688 -13.898 1 42.81 192 PRO B C 1
ATOM 3809 O O . PRO B 1 192 ? 22.188 5.133 -14.359 1 42.81 192 PRO B O 1
ATOM 3812 N N . LEU B 1 193 ? 20.75 4.516 -12.695 1 37.69 193 LEU B N 1
ATOM 3813 C CA . LEU B 1 193 ? 21.828 4.902 -11.797 1 37.69 193 LEU B CA 1
ATOM 3814 C C . LEU B 1 193 ? 22.938 3.848 -11.781 1 37.69 193 LEU B C 1
ATOM 3816 O O . LEU B 1 193 ? 24.031 4.102 -11.297 1 37.69 193 LEU B O 1
ATOM 3820 N N . TYR B 1 194 ? 22.719 2.605 -12.047 1 39.41 194 TYR B N 1
ATOM 3821 C CA . TYR B 1 194 ? 23.781 1.6 -12.016 1 39.41 194 TYR B CA 1
ATOM 3822 C C . TYR B 1 194 ? 24.562 1.586 -13.328 1 39.41 194 TYR B C 1
ATOM 3824 O O . TYR B 1 194 ? 25.516 0.834 -13.477 1 39.41 194 TYR B O 1
ATOM 3832 N N . ALA B 1 195 ? 24.078 2.082 -14.414 1 40.62 195 ALA B N 1
ATOM 3833 C CA . ALA B 1 195 ? 25.047 2.205 -15.5 1 40.62 195 ALA B CA 1
ATOM 3834 C C . ALA B 1 195 ? 26.375 2.746 -14.977 1 40.62 195 ALA B C 1
ATOM 3836 O O . ALA B 1 195 ? 26.406 3.734 -14.242 1 40.62 195 ALA B O 1
ATOM 3837 N N . ALA B 1 196 ? 27.297 1.998 -14.75 1 37.16 196 ALA B N 1
ATOM 3838 C CA . ALA B 1 196 ? 28.672 2.369 -14.43 1 37.16 196 ALA B CA 1
ATOM 3839 C C . ALA B 1 196 ? 28.984 3.775 -14.93 1 37.16 196 ALA B C 1
ATOM 3841 O O . ALA B 1 196 ? 30.141 4.227 -14.836 1 37.16 196 ALA B O 1
ATOM 3842 N N . ASP B 1 197 ? 28.234 4.312 -15.867 1 37.28 197 ASP B N 1
ATOM 3843 C CA . ASP B 1 197 ? 28.719 5.594 -16.375 1 37.28 197 ASP B CA 1
ATOM 3844 C C . ASP B 1 197 ? 28.5 6.707 -15.359 1 37.28 197 ASP B C 1
ATOM 3846 O O . ASP B 1 197 ? 27.438 6.777 -14.727 1 37.28 197 ASP B O 1
ATOM 3850 N N . ASP B 1 198 ? 29.516 7.434 -14.922 1 38.84 198 ASP B N 1
ATOM 3851 C CA . ASP B 1 198 ? 29.766 8.633 -14.133 1 38.84 198 ASP B CA 1
ATOM 3852 C C . ASP B 1 198 ? 28.562 9.586 -14.195 1 38.84 198 ASP B C 1
ATOM 3854 O O . ASP B 1 198 ? 28.469 10.531 -13.406 1 38.84 198 ASP B O 1
ATOM 3858 N N . GLN B 1 199 ? 27.938 9.547 -15.211 1 36.88 199 GLN B N 1
ATOM 3859 C CA . GLN B 1 199 ? 26.953 10.602 -15.445 1 36.88 199 GLN B CA 1
ATOM 3860 C C . GLN B 1 199 ? 25.734 10.422 -14.547 1 36.88 199 GLN B C 1
ATOM 3862 O O . GLN B 1 199 ? 25.047 11.398 -14.219 1 36.88 199 GLN B O 1
ATOM 3867 N N . CYS B 1 200 ? 25.25 9.32 -14.32 1 40.47 200 CYS B N 1
ATOM 3868 C CA . CYS B 1 200 ? 24.094 9.164 -13.453 1 40.47 200 CYS B CA 1
ATOM 3869 C C . CYS B 1 200 ? 24.422 9.57 -12.023 1 40.47 200 CYS B C 1
ATOM 3871 O O . CYS B 1 200 ? 23.578 10.133 -11.328 1 40.47 200 CYS B O 1
ATOM 3873 N N . ALA B 1 201 ? 25.672 9.398 -11.633 1 42.62 201 ALA B N 1
ATOM 3874 C CA . ALA B 1 201 ? 26.141 9.938 -10.359 1 42.62 201 ALA B CA 1
ATOM 3875 C C . ALA B 1 201 ? 25.953 11.453 -10.305 1 42.62 201 ALA B C 1
ATOM 3877 O O . ALA B 1 201 ? 25.656 12.016 -9.258 1 42.62 201 ALA B O 1
ATOM 3878 N N . GLN B 1 202 ? 26.234 12.078 -11.398 1 39.97 202 GLN B N 1
ATOM 3879 C CA . GLN B 1 202 ? 26.203 13.539 -11.391 1 39.97 202 GLN B CA 1
ATOM 3880 C C . GLN B 1 202 ? 24.781 14.07 -11.289 1 39.97 202 GLN B C 1
ATOM 3882 O O . GLN B 1 202 ? 24.531 15.094 -10.648 1 39.97 202 GLN B O 1
ATOM 3887 N N . GLN B 1 203 ? 23.891 13.492 -12.047 1 44.25 203 GLN B N 1
ATOM 3888 C CA . GLN B 1 203 ? 22.531 14.031 -12.07 1 44.25 203 GLN B CA 1
ATOM 3889 C C . GLN B 1 203 ? 21.828 13.797 -10.742 1 44.25 203 GLN B C 1
ATOM 3891 O O . GLN B 1 203 ? 21 14.602 -10.32 1 44.25 203 GLN B O 1
ATOM 3896 N N . GLN B 1 204 ? 22.109 12.695 -10.086 1 48.84 204 GLN B N 1
ATOM 3897 C CA . GLN B 1 204 ? 21.531 12.297 -8.812 1 48.84 204 GLN B CA 1
ATOM 3898 C C . GLN B 1 204 ? 21.969 13.234 -7.691 1 48.84 204 GLN B C 1
ATOM 3900 O O . GLN B 1 204 ? 21.297 13.344 -6.664 1 48.84 204 GLN B O 1
ATOM 3905 N N . ARG B 1 205 ? 23.156 13.906 -8.008 1 48.38 205 ARG B N 1
ATOM 3906 C CA . ARG B 1 205 ? 23.688 14.898 -7.082 1 48.38 205 ARG B CA 1
ATOM 3907 C C . ARG B 1 205 ? 22.812 16.156 -7.078 1 48.38 205 ARG B C 1
ATOM 3909 O O . ARG B 1 205 ? 22.797 16.906 -6.102 1 48.38 205 ARG B O 1
ATOM 3916 N N . GLU B 1 206 ? 22.047 16.25 -8.109 1 53.25 206 GLU B N 1
ATOM 3917 C CA . GLU B 1 206 ? 21.359 17.531 -8.031 1 53.25 206 GLU B CA 1
ATOM 3918 C C . GLU B 1 206 ? 19.969 17.375 -7.414 1 53.25 206 GLU B C 1
ATOM 3920 O O . GLU B 1 206 ? 18.953 17.453 -8.117 1 53.25 206 GLU B O 1
ATOM 3925 N N . THR B 1 207 ? 19.859 16.656 -6.285 1 68.12 207 THR B N 1
ATOM 3926 C CA . THR B 1 207 ? 18.609 16.578 -5.531 1 68.12 207 THR B CA 1
ATOM 3927 C C . THR B 1 207 ? 18.656 17.484 -4.305 1 68.12 207 THR B C 1
ATOM 3929 O O . THR B 1 207 ? 19.75 17.844 -3.838 1 68.12 207 THR B O 1
ATOM 3932 N N . ALA B 1 208 ? 17.469 18.031 -4.039 1 78.94 208 ALA B N 1
ATOM 3933 C CA . ALA B 1 208 ? 17.391 18.75 -2.762 1 78.94 208 ALA B CA 1
ATOM 3934 C C . ALA B 1 208 ? 17.609 17.797 -1.59 1 78.94 208 ALA B C 1
ATOM 3936 O O . ALA B 1 208 ? 17.766 18.234 -0.449 1 78.94 208 ALA B O 1
ATOM 3937 N N . TYR B 1 209 ? 17.75 16.5 -1.9 1 82.56 209 TYR B N 1
ATOM 3938 C CA . TYR B 1 209 ? 17.891 15.469 -0.887 1 82.56 209 TYR B CA 1
ATOM 3939 C C . TYR B 1 209 ? 19.297 14.875 -0.911 1 82.56 209 TYR B C 1
ATOM 3941 O O . TYR B 1 209 ? 19.484 13.703 -1.26 1 82.56 209 TYR B O 1
ATOM 3949 N N . ALA B 1 210 ? 20.219 15.586 -0.413 1 78.75 210 ALA B N 1
ATOM 3950 C CA . ALA B 1 210 ? 21.641 15.281 -0.597 1 78.75 210 ALA B CA 1
ATOM 3951 C C . ALA B 1 210 ? 22.203 14.547 0.614 1 78.75 210 ALA B C 1
ATOM 3953 O O . ALA B 1 210 ? 23.312 14.008 0.559 1 78.75 210 ALA B O 1
ATOM 3954 N N . ASP B 1 211 ? 21.422 14.516 1.709 1 83.81 211 ASP B N 1
ATOM 3955 C CA . ASP B 1 211 ? 21.844 13.758 2.877 1 83.81 211 ASP B CA 1
ATOM 3956 C C . ASP B 1 211 ? 21.844 12.258 2.586 1 83.81 211 ASP B C 1
ATOM 3958 O O . ASP B 1 211 ? 20.859 11.711 2.109 1 83.81 211 ASP B O 1
ATOM 3962 N N . PRO B 1 212 ? 22.969 11.609 2.844 1 78.94 212 PRO B N 1
ATOM 3963 C CA . PRO B 1 212 ? 23.031 10.172 2.57 1 78.94 212 PRO B CA 1
ATOM 3964 C C . PRO B 1 212 ? 21.906 9.391 3.246 1 78.94 212 PRO B C 1
ATOM 3966 O O . PRO B 1 212 ? 21.453 8.383 2.715 1 78.94 212 PRO B O 1
ATOM 3969 N N . SER B 1 213 ? 21.453 9.844 4.34 1 81.69 213 SER B N 1
ATOM 3970 C CA . SER B 1 213 ? 20.375 9.164 5.047 1 81.69 213 SER B CA 1
ATOM 3971 C C . SER B 1 213 ? 19.062 9.266 4.273 1 81.69 213 SER B C 1
ATOM 3973 O O . SER B 1 213 ? 18.109 8.531 4.559 1 81.69 213 SER B O 1
ATOM 3975 N N . GLN B 1 214 ? 19.078 10.133 3.248 1 83.75 214 GLN B N 1
ATOM 3976 C CA . GLN B 1 214 ? 17.859 10.336 2.455 1 83.75 214 GLN B CA 1
ATOM 3977 C C . GLN B 1 214 ? 17.891 9.484 1.186 1 83.75 214 GLN B C 1
ATOM 3979 O O . GLN B 1 214 ? 17.094 9.711 0.269 1 83.75 214 GLN B O 1
ATOM 3984 N N . GLY B 1 215 ? 18.781 8.531 1.249 1 78.31 215 GLY B N 1
ATOM 3985 C CA . GLY B 1 215 ? 18.75 7.504 0.216 1 78.31 215 GLY B CA 1
ATOM 3986 C C . GLY B 1 215 ? 19.547 7.891 -1.024 1 78.31 215 GLY B C 1
ATOM 3987 O O . GLY B 1 215 ? 19.297 7.355 -2.107 1 78.31 215 GLY B O 1
ATOM 3988 N N . PHE B 1 216 ? 20.422 8.891 -0.699 1 77.12 216 PHE B N 1
ATOM 3989 C CA . PHE B 1 216 ? 21.312 9.25 -1.799 1 77.12 216 PHE B CA 1
ATOM 3990 C C . PHE B 1 216 ? 22.062 8.023 -2.314 1 77.12 216 PHE B C 1
ATOM 3992 O O . PHE B 1 216 ? 22.641 7.273 -1.532 1 77.12 216 PHE B O 1
ATOM 3999 N N . ASP B 1 217 ? 21.844 7.621 -3.568 1 74.69 217 ASP B N 1
ATOM 4000 C CA . ASP B 1 217 ? 22.562 6.551 -4.25 1 74.69 217 ASP B CA 1
ATOM 4001 C C . ASP B 1 217 ? 22.062 5.18 -3.801 1 74.69 217 ASP B C 1
ATOM 4003 O O . ASP B 1 217 ? 22.812 4.195 -3.854 1 74.69 217 ASP B O 1
ATOM 4007 N N . SER B 1 218 ? 20.922 5.168 -3.213 1 79.12 218 SER B N 1
ATOM 4008 C CA . SER B 1 218 ? 20.375 3.938 -2.65 1 79.12 218 SER B CA 1
ATOM 4009 C C . SER B 1 218 ? 20.266 2.844 -3.707 1 79.12 218 SER B C 1
ATOM 4011 O O . SER B 1 218 ? 20.406 1.658 -3.395 1 79.12 218 SER B O 1
ATOM 4013 N N . ILE B 1 219 ? 20.109 3.141 -4.859 1 75.5 219 ILE B N 1
ATOM 4014 C CA . ILE B 1 219 ? 19.984 2.176 -5.945 1 75.5 219 ILE B CA 1
ATOM 4015 C C . ILE B 1 219 ? 21.266 1.358 -6.074 1 75.5 219 ILE B C 1
ATOM 4017 O O . ILE B 1 219 ? 21.219 0.195 -6.48 1 75.5 219 ILE B O 1
ATOM 4021 N N . ASN B 1 220 ? 22.391 2.006 -5.691 1 75.19 220 ASN B N 1
ATOM 4022 C CA . ASN B 1 220 ? 23.688 1.32 -5.754 1 75.19 220 ASN B CA 1
ATOM 4023 C C . ASN B 1 220 ? 24.062 0.71 -4.406 1 75.19 220 ASN B C 1
ATOM 4025 O O . ASN B 1 220 ? 24.594 -0.395 -4.348 1 75.19 220 ASN B O 1
ATOM 4029 N N . TRP B 1 221 ? 23.766 1.471 -3.463 1 78.06 221 TRP B N 1
ATOM 4030 C CA . TRP B 1 221 ? 24.266 1.046 -2.156 1 78.06 221 TRP B CA 1
ATOM 4031 C C . TRP B 1 221 ? 23.469 -0.145 -1.635 1 78.06 221 TRP B C 1
ATOM 4033 O O . TRP B 1 221 ? 24.016 -1.019 -0.958 1 78.06 221 TRP B O 1
ATOM 4043 N N . ILE B 1 222 ? 22.234 -0.238 -2.004 1 80.31 222 ILE B N 1
ATOM 4044 C CA . ILE B 1 222 ? 21.391 -1.303 -1.457 1 80.31 222 ILE B CA 1
ATOM 4045 C C . ILE B 1 222 ? 21.906 -2.658 -1.939 1 80.31 222 ILE B C 1
ATOM 4047 O O . ILE B 1 222 ? 22.203 -3.537 -1.13 1 80.31 222 ILE B O 1
ATOM 4051 N N . PRO B 1 223 ? 22.094 -2.848 -3.213 1 77.25 223 PRO B N 1
ATOM 4052 C CA . PRO B 1 223 ? 22.641 -4.141 -3.648 1 77.25 223 PRO B CA 1
ATOM 4053 C C . PRO B 1 223 ? 24.016 -4.434 -3.062 1 77.25 223 PRO B C 1
ATOM 4055 O O . PRO B 1 223 ? 24.297 -5.574 -2.701 1 77.25 223 PRO B O 1
ATOM 4058 N N . ARG B 1 224 ? 24.797 -3.406 -2.932 1 77.44 224 ARG B N 1
ATOM 4059 C CA . ARG B 1 224 ? 26.125 -3.574 -2.369 1 77.44 224 ARG B CA 1
ATOM 4060 C C . ARG B 1 224 ? 26.062 -4.008 -0.908 1 77.44 224 ARG B C 1
ATOM 4062 O O . ARG B 1 224 ? 26.812 -4.887 -0.477 1 77.44 224 ARG B O 1
ATOM 4069 N N . MET B 1 225 ? 25.188 -3.369 -0.259 1 77.44 225 MET B N 1
ATOM 4070 C CA . MET B 1 225 ? 25 -3.689 1.154 1 77.44 225 MET B CA 1
ATOM 4071 C C . MET B 1 225 ? 24.547 -5.133 1.333 1 77.44 225 MET B C 1
ATOM 4073 O O . MET B 1 225 ? 25.047 -5.852 2.193 1 77.44 225 MET B O 1
ATOM 4077 N N . HIS B 1 226 ? 23.641 -5.566 0.546 1 79.81 226 HIS B N 1
ATOM 4078 C CA . HIS B 1 226 ? 23.141 -6.934 0.65 1 79.81 226 HIS B CA 1
ATOM 4079 C C . HIS B 1 226 ? 24.234 -7.945 0.31 1 79.81 226 HIS B C 1
ATOM 4081 O O . HIS B 1 226 ? 24.406 -8.938 1.022 1 79.81 226 HIS B O 1
ATOM 4087 N N . ALA B 1 227 ? 24.922 -7.641 -0.712 1 76.31 227 ALA B N 1
ATOM 4088 C CA . ALA B 1 227 ? 26.016 -8.531 -1.108 1 76.31 227 ALA B CA 1
ATOM 4089 C C . ALA B 1 227 ? 27.078 -8.625 -0.011 1 76.31 227 ALA B C 1
ATOM 4091 O O . ALA B 1 227 ? 27.531 -9.719 0.316 1 76.31 227 ALA B O 1
ATOM 4092 N N . SER B 1 228 ? 27.391 -7.504 0.57 1 80.69 228 SER B N 1
ATOM 4093 C CA . SER B 1 228 ? 28.406 -7.449 1.603 1 80.69 228 SER B CA 1
ATOM 4094 C C . SER B 1 228 ? 27.984 -8.211 2.854 1 80.69 228 SER B C 1
ATOM 4096 O O . SER B 1 228 ? 28.812 -8.789 3.553 1 80.69 228 SER B O 1
ATOM 4098 N N . ASN B 1 229 ? 26.719 -8.273 3.084 1 81.44 229 ASN B N 1
ATOM 4099 C CA . ASN B 1 229 ? 26.188 -8.945 4.266 1 81.44 229 ASN B CA 1
ATOM 4100 C C . ASN B 1 229 ? 25.906 -10.414 3.996 1 81.44 229 ASN B C 1
ATOM 4102 O O . ASN B 1 229 ? 25.422 -11.133 4.871 1 81.44 229 ASN B O 1
ATOM 4106 N N . GLY B 1 230 ? 26.188 -10.859 2.799 1 79.31 230 GLY B N 1
ATOM 4107 C CA . GLY B 1 230 ? 25.922 -12.242 2.436 1 79.31 230 GLY B CA 1
ATOM 4108 C C . GLY B 1 230 ? 24.438 -12.531 2.248 1 79.31 230 GLY B C 1
ATOM 4109 O O . GLY B 1 230 ? 24.016 -13.68 2.348 1 79.31 230 GLY B O 1
ATOM 4110 N N . TRP B 1 231 ? 23.703 -11.453 2.227 1 81.75 231 TRP B N 1
ATOM 4111 C CA . TRP B 1 231 ? 22.266 -11.562 2.004 1 81.75 231 TRP B CA 1
ATOM 4112 C C . TRP B 1 231 ? 21.953 -11.68 0.515 1 81.75 231 TRP B C 1
ATOM 4114 O O . TRP B 1 231 ? 21.516 -10.703 -0.11 1 81.75 231 TRP B O 1
ATOM 4124 N N . VAL B 1 232 ? 22.25 -12.867 0.009 1 86.62 232 VAL B N 1
ATOM 4125 C CA . VAL B 1 232 ? 22.031 -13.086 -1.417 1 86.62 232 VAL B CA 1
ATOM 4126 C C . VAL B 1 232 ? 21.141 -14.312 -1.616 1 86.62 232 VAL B C 1
ATOM 4128 O O . VAL B 1 232 ? 21.438 -15.398 -1.122 1 86.62 232 VAL B O 1
ATOM 4131 N N . GLY B 1 233 ? 20.031 -14.055 -2.264 1 93.12 233 GLY B N 1
ATOM 4132 C CA . GLY B 1 233 ? 19.094 -15.133 -2.543 1 93.12 233 GLY B CA 1
ATOM 4133 C C . GLY B 1 233 ? 19.469 -15.961 -3.754 1 93.12 233 GLY B C 1
ATOM 4134 O O . GLY B 1 233 ? 20.25 -15.516 -4.594 1 93.12 233 GLY B O 1
ATOM 4135 N N . ASP B 1 234 ? 19.016 -17.172 -3.795 1 95.12 234 ASP B N 1
ATOM 4136 C CA . ASP B 1 234 ? 19.188 -18.109 -4.91 1 95.12 234 ASP B CA 1
ATOM 4137 C C . ASP B 1 234 ? 17.875 -18.281 -5.68 1 95.12 234 ASP B C 1
ATOM 4139 O O . ASP B 1 234 ? 16.938 -18.922 -5.195 1 95.12 234 ASP B O 1
ATOM 4143 N N . PRO B 1 235 ? 17.828 -17.781 -6.914 1 95.94 235 PRO B N 1
ATOM 4144 C CA . PRO B 1 235 ? 16.578 -17.844 -7.684 1 95.94 235 PRO B CA 1
ATOM 4145 C C . PRO B 1 235 ? 16.078 -19.281 -7.863 1 95.94 235 PRO B C 1
ATOM 4147 O O . PRO B 1 235 ? 14.859 -19.516 -7.848 1 95.94 235 PRO B O 1
ATOM 4150 N N . ASP B 1 236 ? 16.969 -20.25 -7.988 1 96.5 236 ASP B N 1
ATOM 4151 C CA . ASP B 1 236 ? 16.547 -21.641 -8.18 1 96.5 236 ASP B CA 1
ATOM 4152 C C . ASP B 1 236 ? 15.922 -22.203 -6.914 1 96.5 236 ASP B C 1
ATOM 4154 O O . ASP B 1 236 ? 14.953 -22.953 -6.98 1 96.5 236 ASP B O 1
ATOM 4158 N N . ARG B 1 237 ? 16.531 -21.859 -5.82 1 97.12 237 ARG B N 1
ATOM 4159 C CA . ARG B 1 237 ? 15.969 -22.312 -4.559 1 97.12 237 ARG B CA 1
ATOM 4160 C C . ARG B 1 237 ? 14.609 -21.688 -4.305 1 97.12 237 ARG B C 1
ATOM 4162 O O . ARG B 1 237 ? 13.695 -22.328 -3.785 1 97.12 237 ARG B O 1
ATOM 4169 N N . LEU B 1 238 ? 14.484 -20.406 -4.625 1 97.75 238 LEU B N 1
ATOM 4170 C CA . LEU B 1 238 ? 13.18 -19.766 -4.516 1 97.75 238 LEU B CA 1
ATOM 4171 C C . LEU B 1 238 ? 12.148 -20.469 -5.395 1 97.75 238 LEU B C 1
ATOM 4173 O O . LEU B 1 238 ? 11.039 -20.75 -4.945 1 97.75 238 LEU B O 1
ATOM 4177 N N . ALA B 1 239 ? 12.508 -20.766 -6.605 1 98.44 239 ALA B N 1
ATOM 4178 C CA . ALA B 1 239 ? 11.609 -21.453 -7.535 1 98.44 239 ALA B CA 1
ATOM 4179 C C . ALA B 1 239 ? 11.148 -22.797 -6.973 1 98.44 239 ALA B C 1
ATOM 4181 O O . ALA B 1 239 ? 9.977 -23.156 -7.094 1 98.44 239 ALA B O 1
ATOM 4182 N N . ALA B 1 240 ? 12.078 -23.516 -6.352 1 97.81 240 ALA B N 1
ATOM 4183 C CA . ALA B 1 240 ? 11.75 -24.797 -5.75 1 97.81 240 ALA B CA 1
ATOM 4184 C C . ALA B 1 240 ? 10.727 -24.641 -4.629 1 97.81 240 ALA B C 1
ATOM 4186 O O . ALA B 1 240 ? 9.789 -25.422 -4.52 1 97.81 240 ALA B O 1
ATOM 4187 N N . ARG B 1 241 ? 10.898 -23.641 -3.789 1 97.31 241 ARG B N 1
ATOM 4188 C CA . ARG B 1 241 ? 9.984 -23.406 -2.682 1 97.31 241 ARG B CA 1
ATOM 4189 C C . ARG B 1 241 ? 8.602 -23 -3.193 1 97.31 241 ARG B C 1
ATOM 4191 O O . ARG B 1 241 ? 7.586 -23.375 -2.615 1 97.31 241 ARG B O 1
ATOM 4198 N N . VAL B 1 242 ? 8.562 -22.203 -4.27 1 97.94 242 VAL B N 1
ATOM 4199 C CA . VAL B 1 242 ? 7.285 -21.781 -4.844 1 97.94 242 VAL B CA 1
ATOM 4200 C C . VAL B 1 242 ? 6.508 -23 -5.332 1 97.94 242 VAL B C 1
ATOM 4202 O O . VAL B 1 242 ? 5.305 -23.125 -5.086 1 97.94 242 VAL B O 1
ATOM 4205 N N . ARG B 1 243 ? 7.164 -23.906 -6.012 1 97.5 243 ARG B N 1
ATOM 4206 C CA . ARG B 1 243 ? 6.473 -25.125 -6.449 1 97.5 243 ARG B CA 1
ATOM 4207 C C . ARG B 1 243 ? 6.004 -25.953 -5.254 1 97.5 243 ARG B C 1
ATOM 4209 O O . ARG B 1 243 ? 4.91 -26.516 -5.277 1 97.5 243 ARG B O 1
ATOM 4216 N N . GLU B 1 244 ? 6.852 -26.031 -4.199 1 96.56 244 GLU B N 1
ATOM 4217 C CA . GLU B 1 244 ? 6.457 -26.75 -2.992 1 96.56 244 GLU B CA 1
ATOM 4218 C C . GLU B 1 244 ? 5.215 -26.125 -2.359 1 96.56 244 GLU B C 1
ATOM 4220 O O . GLU B 1 244 ? 4.355 -26.844 -1.833 1 96.56 244 GLU B O 1
ATOM 4225 N N . LEU B 1 245 ? 5.133 -24.844 -2.393 1 95.94 245 LEU B N 1
ATOM 4226 C CA . LEU B 1 245 ? 3.961 -24.141 -1.873 1 95.94 245 LEU B CA 1
ATOM 4227 C C . LEU B 1 245 ? 2.711 -24.516 -2.662 1 95.94 245 LEU B C 1
ATOM 4229 O O . LEU B 1 245 ? 1.643 -24.719 -2.08 1 95.94 245 LEU B O 1
ATOM 4233 N N . VAL B 1 246 ? 2.82 -24.625 -3.963 1 96 246 VAL B N 1
ATOM 4234 C CA . VAL B 1 246 ? 1.704 -24.938 -4.852 1 96 246 VAL B CA 1
ATOM 4235 C C . VAL B 1 246 ? 1.293 -26.391 -4.676 1 96 246 VAL B C 1
ATOM 4237 O O . VAL B 1 246 ? 0.102 -26.719 -4.672 1 96 246 VAL B O 1
ATOM 4240 N N . CYS B 1 247 ? 2.264 -27.281 -4.414 1 94.56 247 CYS B N 1
ATOM 4241 C CA . CYS B 1 247 ? 2.01 -28.719 -4.371 1 94.56 247 CYS B CA 1
ATOM 4242 C C . CYS B 1 247 ? 1.748 -29.188 -2.941 1 94.56 247 CYS B C 1
ATOM 4244 O O . CYS B 1 247 ? 1.25 -30.281 -2.727 1 94.56 247 CYS B O 1
ATOM 4246 N N . GLY B 1 248 ? 2.039 -28.312 -1.993 1 93.06 248 GLY B N 1
ATOM 4247 C CA . GLY B 1 248 ? 1.886 -28.703 -0.603 1 93.06 248 GLY B CA 1
ATOM 4248 C C . GLY B 1 248 ? 2.891 -29.75 -0.166 1 93.06 248 GLY B C 1
ATOM 4249 O O . GLY B 1 248 ? 2.539 -30.703 0.532 1 93.06 248 GLY B O 1
ATOM 4250 N N . THR B 1 249 ? 4.121 -29.547 -0.634 1 94 249 THR B N 1
ATOM 4251 C CA . THR B 1 249 ? 5.168 -30.516 -0.353 1 94 249 THR B CA 1
ATOM 4252 C C . THR B 1 249 ? 6.398 -29.844 0.241 1 94 249 THR B C 1
ATOM 4254 O O . THR B 1 249 ? 6.43 -28.609 0.37 1 94 249 THR B O 1
ATOM 4257 N N . GLY B 1 250 ? 7.328 -30.625 0.75 1 93.06 250 GLY B N 1
ATOM 4258 C CA . GLY B 1 250 ? 8.602 -30.094 1.219 1 93.06 250 GLY B CA 1
ATOM 4259 C C . GLY B 1 250 ? 8.461 -29.156 2.402 1 93.06 250 GLY B C 1
ATOM 4260 O O . GLY B 1 250 ? 7.703 -29.438 3.338 1 93.06 250 GLY B O 1
ATOM 4261 N N . PHE B 1 251 ? 9.18 -28.016 2.326 1 89 251 PHE B N 1
ATOM 4262 C CA . PHE B 1 251 ? 9.164 -27.016 3.387 1 89 251 PHE B CA 1
ATOM 4263 C C . PHE B 1 251 ? 7.773 -26.406 3.545 1 89 251 PHE B C 1
ATOM 4265 O O . PHE B 1 251 ? 7.41 -25.938 4.629 1 89 251 PHE B O 1
ATOM 4272 N N . ALA B 1 252 ? 6.984 -26.453 2.465 1 89.56 252 ALA B N 1
ATOM 4273 C CA . ALA B 1 252 ? 5.695 -25.766 2.443 1 89.56 252 ALA B CA 1
ATOM 4274 C C . ALA B 1 252 ? 4.625 -26.578 3.168 1 89.56 252 ALA B C 1
ATOM 4276 O O . ALA B 1 252 ? 3.625 -26.031 3.635 1 89.56 252 ALA B O 1
ATOM 4277 N N . ALA B 1 253 ? 4.781 -27.891 3.289 1 88.06 253 ALA B N 1
ATOM 4278 C CA . ALA B 1 253 ? 3.787 -28.766 3.914 1 88.06 253 ALA B CA 1
ATOM 4279 C C . ALA B 1 253 ? 3.521 -28.344 5.359 1 88.06 253 ALA B C 1
ATOM 4281 O O . ALA B 1 253 ? 2.367 -28.219 5.77 1 88.06 253 ALA B O 1
ATOM 4282 N N . GLN B 1 254 ? 4.574 -28.078 6.082 1 81.88 254 GLN B N 1
ATOM 4283 C CA . GLN B 1 254 ? 4.438 -27.688 7.48 1 81.88 254 GLN B CA 1
ATOM 4284 C C . GLN B 1 254 ? 3.822 -26.281 7.602 1 81.88 254 GLN B C 1
ATOM 4286 O O . GLN B 1 254 ? 3.006 -26.047 8.492 1 81.88 254 GLN B O 1
ATOM 4291 N N . VAL B 1 255 ? 4.176 -25.438 6.711 1 82.12 255 VAL B N 1
ATOM 4292 C CA . VAL B 1 255 ? 3.734 -24.047 6.734 1 82.12 255 VAL B CA 1
ATOM 4293 C C . VAL B 1 255 ? 2.234 -23.969 6.461 1 82.12 255 VAL B C 1
ATOM 4295 O O . VAL B 1 255 ? 1.51 -23.219 7.117 1 82.12 255 VAL B O 1
ATOM 4298 N N . LEU B 1 256 ? 1.78 -24.75 5.543 1 80.44 256 LEU B N 1
ATOM 4299 C CA . LEU B 1 256 ? 0.373 -24.75 5.16 1 80.44 256 LEU B CA 1
ATOM 4300 C C . LEU B 1 256 ? -0.485 -25.406 6.246 1 80.44 256 LEU B C 1
ATOM 4302 O O . LEU B 1 256 ? -1.649 -25.031 6.418 1 80.44 256 LEU B O 1
ATOM 4306 N N . GLU B 1 257 ? 0.111 -26.297 7 1 81.75 257 GLU B N 1
ATOM 4307 C CA . GLU B 1 257 ? -0.596 -26.953 8.102 1 81.75 257 GLU B CA 1
ATOM 4308 C C . GLU B 1 257 ? -0.741 -26.016 9.297 1 81.75 257 GLU B C 1
ATOM 4310 O O . GLU B 1 257 ? -1.777 -26 9.961 1 81.75 257 GLU B O 1
ATOM 4315 N N . LYS B 1 258 ? 0.264 -25.281 9.555 1 83 258 LYS B N 1
ATOM 4316 C CA . LYS B 1 258 ? 0.321 -24.453 10.758 1 83 258 LYS B CA 1
ATOM 4317 C C . LYS B 1 258 ? -0.234 -23.062 10.492 1 83 258 LYS B C 1
ATOM 4319 O O . LYS B 1 258 ? -0.562 -22.328 11.43 1 83 258 LYS B O 1
ATOM 4324 N N . GLY B 1 259 ? -0.371 -22.766 9.258 1 81.5 259 GLY B N 1
ATOM 4325 C CA . GLY B 1 259 ? -0.765 -21.391 8.938 1 81.5 259 GLY B CA 1
ATOM 4326 C C . GLY B 1 259 ? -2.252 -21.25 8.68 1 81.5 259 GLY B C 1
ATOM 4327 O O . GLY B 1 259 ? -3.029 -22.156 8.961 1 81.5 259 GLY B O 1
ATOM 4328 N N . SER B 1 260 ? -2.609 -20 8.344 1 85.44 260 SER B N 1
ATOM 4329 C CA . SER B 1 260 ? -3.979 -19.641 7.996 1 85.44 260 SER B CA 1
ATOM 4330 C C . SER B 1 260 ? -4.117 -19.375 6.5 1 85.44 260 SER B C 1
ATOM 4332 O O . SER B 1 260 ? -3.199 -18.844 5.871 1 85.44 260 SER B O 1
ATOM 4334 N N . PRO B 1 261 ? -5.273 -19.781 5.992 1 83.5 261 PRO B N 1
ATOM 4335 C CA . PRO B 1 261 ? -5.504 -19.484 4.578 1 83.5 261 PRO B CA 1
ATOM 4336 C C . PRO B 1 261 ? -5.469 -17.984 4.285 1 83.5 261 PRO B C 1
ATOM 4338 O O . PRO B 1 261 ? -5.312 -17.578 3.131 1 83.5 261 PRO B O 1
ATOM 4341 N N . ALA B 1 262 ? -5.527 -17.234 5.328 1 84.38 262 ALA B N 1
ATOM 4342 C CA . ALA B 1 262 ? -5.562 -15.781 5.148 1 84.38 262 ALA B CA 1
ATOM 4343 C C . ALA B 1 262 ? -4.152 -15.195 5.172 1 84.38 262 ALA B C 1
ATOM 4345 O O . ALA B 1 262 ? -3.957 -14.023 4.828 1 84.38 262 ALA B O 1
ATOM 4346 N N . TRP B 1 263 ? -3.188 -16.016 5.531 1 92.31 263 TRP B N 1
ATOM 4347 C CA . TRP B 1 263 ? -1.814 -15.523 5.57 1 92.31 263 TRP B CA 1
ATOM 4348 C C . TRP B 1 263 ? -1.188 -15.547 4.18 1 92.31 263 TRP B C 1
ATOM 4350 O O . TRP B 1 263 ? -1.165 -16.594 3.52 1 92.31 263 TRP B O 1
ATOM 4360 N N . THR B 1 264 ? -0.688 -14.422 3.803 1 96.94 264 THR B N 1
ATOM 4361 C CA . THR B 1 264 ? -0.252 -14.344 2.414 1 96.94 264 THR B CA 1
ATOM 4362 C C . THR B 1 264 ? 1.265 -14.195 2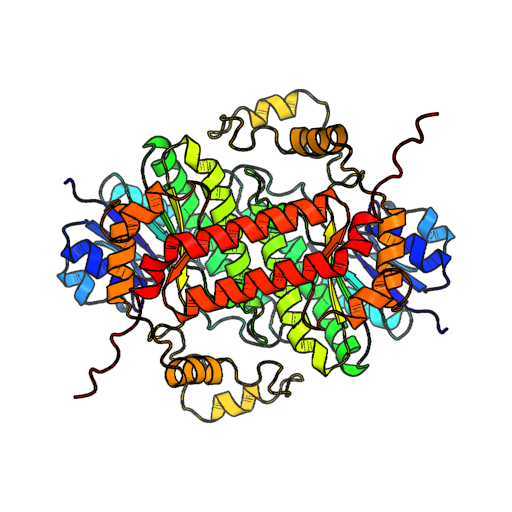.33 1 96.94 264 THR B C 1
ATOM 4364 O O . THR B 1 264 ? 1.865 -14.492 1.294 1 96.94 264 THR B O 1
ATOM 4367 N N . ARG B 1 265 ? 2.01 -13.82 3.369 1 97.44 265 ARG B N 1
ATOM 4368 C CA . ARG B 1 265 ? 3.41 -13.422 3.264 1 97.44 265 ARG B CA 1
ATOM 4369 C C . ARG B 1 265 ? 4.324 -14.641 3.205 1 97.44 265 ARG B C 1
ATOM 4371 O O . ARG B 1 265 ? 4.32 -15.469 4.117 1 97.44 265 ARG B O 1
ATOM 4378 N N . ILE B 1 266 ? 5.117 -14.711 2.174 1 97.38 266 ILE B N 1
ATOM 4379 C CA . ILE B 1 266 ? 6.156 -15.727 2.014 1 97.38 266 ILE B CA 1
ATOM 4380 C C . ILE B 1 266 ? 7.504 -15.047 1.768 1 97.38 266 ILE B C 1
ATOM 4382 O O . ILE B 1 266 ? 7.922 -14.891 0.619 1 97.38 266 ILE B O 1
ATOM 4386 N N . PRO B 1 267 ? 8.164 -14.68 2.838 1 97.81 267 PRO B N 1
ATOM 4387 C CA . PRO B 1 267 ? 9.5 -14.125 2.627 1 97.81 267 PRO B CA 1
ATOM 4388 C C . PRO B 1 267 ? 10.445 -15.109 1.944 1 97.81 267 PRO B C 1
ATOM 4390 O O . PRO B 1 267 ? 10.375 -16.312 2.193 1 97.81 267 PRO B O 1
ATOM 4393 N N . CYS B 1 268 ? 11.266 -14.609 1.082 1 97.31 268 CYS B N 1
ATOM 4394 C CA . CYS B 1 268 ? 12.273 -15.391 0.384 1 97.31 268 CYS B CA 1
ATOM 4395 C C . CYS B 1 268 ? 13.672 -14.828 0.645 1 97.31 268 CYS B C 1
ATOM 4397 O O . CYS B 1 268 ? 14.047 -13.805 0.084 1 97.31 268 CYS B O 1
ATOM 4399 N N . GLY B 1 269 ? 14.453 -15.523 1.428 1 95.81 269 GLY B N 1
ATOM 4400 C CA . GLY B 1 269 ? 15.773 -15.102 1.879 1 95.81 269 GLY B CA 1
ATOM 4401 C C . GLY B 1 269 ? 15.82 -14.781 3.361 1 95.81 269 GLY B C 1
ATOM 4402 O O . GLY B 1 269 ? 14.859 -14.234 3.916 1 95.81 269 GLY B O 1
ATOM 4403 N N . THR B 1 270 ? 16.953 -15.07 4.004 1 94.38 270 THR B N 1
ATOM 4404 C CA . THR B 1 270 ? 17.141 -14.734 5.41 1 94.38 270 THR B CA 1
ATOM 4405 C C . THR B 1 270 ? 17.031 -13.227 5.625 1 94.38 270 THR B C 1
ATOM 4407 O O . THR B 1 270 ? 16.516 -12.773 6.645 1 94.38 270 THR B O 1
ATOM 4410 N N . ASP B 1 271 ? 17.547 -12.539 4.695 1 93.62 271 ASP B N 1
ATOM 4411 C CA . ASP B 1 271 ? 17.422 -11.086 4.781 1 93.62 271 ASP B CA 1
ATOM 4412 C C . ASP B 1 271 ? 15.945 -10.656 4.773 1 93.62 271 ASP B C 1
ATOM 4414 O O . ASP B 1 271 ? 15.531 -9.836 5.59 1 93.62 271 ASP B O 1
ATOM 4418 N N . ALA B 1 272 ? 15.164 -11.273 3.928 1 96.31 272 ALA B N 1
ATOM 4419 C CA . ALA B 1 272 ? 13.75 -10.922 3.82 1 96.31 272 ALA B CA 1
ATOM 4420 C C . ALA B 1 272 ? 13.008 -11.234 5.113 1 96.31 272 ALA B C 1
ATOM 4422 O O . ALA B 1 272 ? 12.305 -10.383 5.656 1 96.31 272 ALA B O 1
ATOM 4423 N N . GLY B 1 273 ? 13.156 -12.484 5.594 1 96.94 273 GLY B N 1
ATOM 4424 C CA . GLY B 1 273 ? 12.508 -12.844 6.844 1 96.94 273 GLY B CA 1
ATOM 4425 C 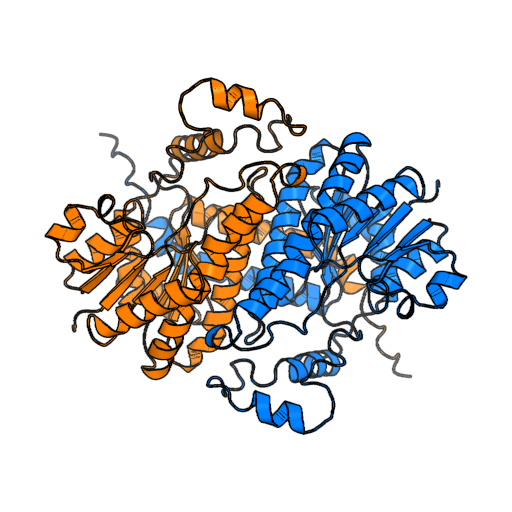C . GLY B 1 273 ? 12.906 -11.953 8 1 96.94 273 GLY B C 1
ATOM 4426 O O . GLY B 1 273 ? 12.047 -11.469 8.742 1 96.94 273 GLY B O 1
ATOM 4427 N N . SER B 1 274 ? 14.172 -11.664 8.117 1 94.88 274 SER B N 1
ATOM 4428 C CA . SER B 1 274 ? 14.695 -10.852 9.203 1 94.88 274 SER B CA 1
ATOM 4429 C C . SER B 1 274 ? 14.195 -9.406 9.102 1 94.88 274 SER B C 1
ATOM 4431 O O . SER B 1 274 ? 13.797 -8.812 10.102 1 94.88 274 SER B O 1
ATOM 4433 N N . MET B 1 275 ? 14.211 -8.914 7.945 1 94.62 275 MET B N 1
ATOM 4434 C CA . MET B 1 275 ? 13.812 -7.527 7.754 1 94.62 275 MET B CA 1
ATOM 4435 C C . MET B 1 275 ? 12.32 -7.352 7.977 1 94.62 275 MET B C 1
ATOM 4437 O O . MET B 1 275 ? 11.883 -6.332 8.516 1 94.62 275 MET B O 1
ATOM 4441 N N . LEU B 1 276 ? 11.539 -8.328 7.527 1 97.69 276 LEU B N 1
ATOM 4442 C CA . LEU B 1 276 ? 10.102 -8.25 7.777 1 97.69 276 LEU B CA 1
ATOM 4443 C C . LEU B 1 276 ? 9.812 -8.289 9.273 1 97.69 276 LEU B C 1
ATOM 4445 O O . LEU B 1 276 ? 9.016 -7.492 9.773 1 97.69 276 LEU B O 1
ATOM 4449 N N . LEU B 1 277 ? 10.477 -9.203 9.992 1 97.75 277 LEU B N 1
ATOM 4450 C CA . LEU B 1 277 ? 10.258 -9.312 11.43 1 97.75 277 LEU B CA 1
ATOM 4451 C C . LEU B 1 277 ? 10.664 -8.016 12.133 1 97.75 277 LEU B C 1
ATOM 4453 O O . LEU B 1 277 ? 9.953 -7.535 13.016 1 97.75 277 LEU B O 1
ATOM 4457 N N . ARG B 1 278 ? 11.742 -7.461 11.727 1 96.06 278 ARG B N 1
ATOM 4458 C CA . ARG B 1 278 ? 12.188 -6.199 12.312 1 96.06 278 ARG B CA 1
ATOM 4459 C C . ARG B 1 278 ? 11.203 -5.074 11.992 1 96.06 278 ARG B C 1
ATOM 4461 O O . ARG B 1 278 ? 10.891 -4.254 12.859 1 96.06 278 ARG B O 1
ATOM 4468 N N . GLY B 1 279 ? 10.812 -5.016 10.75 1 96.06 279 GLY B N 1
ATOM 4469 C CA . GLY B 1 279 ? 9.859 -3.994 10.344 1 96.06 279 GLY B CA 1
ATOM 4470 C C . GLY B 1 279 ? 8.547 -4.07 11.094 1 96.06 279 GLY B C 1
ATOM 4471 O O . GLY B 1 279 ? 8.023 -3.049 11.547 1 96.06 279 GLY B O 1
ATOM 4472 N N . TYR B 1 280 ? 8 -5.27 11.266 1 96.69 280 TYR B N 1
ATOM 4473 C CA . TYR B 1 280 ? 6.746 -5.453 11.984 1 96.69 280 TYR B CA 1
ATOM 4474 C C . TYR B 1 280 ? 6.91 -5.141 13.469 1 96.69 280 TYR B C 1
ATOM 4476 O O . TYR B 1 280 ? 6 -4.602 14.094 1 96.69 280 TYR B O 1
ATOM 4484 N N . ALA B 1 281 ? 8.047 -5.496 14.008 1 96.12 281 ALA B N 1
ATOM 4485 C CA . ALA B 1 281 ? 8.32 -5.164 15.406 1 96.12 281 ALA B CA 1
ATOM 4486 C C . ALA B 1 281 ? 8.32 -3.65 15.617 1 96.12 281 ALA B C 1
ATOM 4488 O O . ALA B 1 281 ? 7.801 -3.158 16.625 1 96.12 281 ALA B O 1
ATOM 4489 N N . LYS B 1 282 ? 8.914 -2.973 14.703 1 95.31 282 LYS B N 1
ATOM 4490 C CA . LYS B 1 282 ? 8.93 -1.515 14.781 1 95.31 282 LYS B CA 1
ATOM 4491 C C . LYS B 1 282 ? 7.516 -0.946 14.75 1 95.31 282 LYS B C 1
ATOM 4493 O O . LYS B 1 282 ? 7.207 0.006 15.469 1 95.31 282 LYS B O 1
ATOM 4498 N N . LEU B 1 283 ? 6.695 -1.492 13.938 1 96.56 283 LEU B N 1
ATOM 4499 C CA . LEU B 1 283 ? 5.316 -1.027 13.844 1 96.56 283 LEU B CA 1
ATOM 4500 C C . LEU B 1 283 ? 4.566 -1.284 15.148 1 96.56 283 LEU B C 1
ATOM 4502 O O . LEU B 1 283 ? 3.785 -0.443 15.594 1 96.56 283 LEU B O 1
ATOM 4506 N N . VAL B 1 284 ? 4.809 -2.447 15.711 1 96.75 284 VAL B N 1
ATOM 4507 C CA . VAL B 1 284 ? 4.195 -2.777 17 1 96.75 284 VAL B CA 1
ATOM 4508 C C . VAL B 1 284 ? 4.645 -1.772 18.047 1 96.75 284 VAL B C 1
ATOM 4510 O O . VAL B 1 284 ? 3.82 -1.233 18.797 1 96.75 284 VAL B O 1
ATOM 4513 N N . ASP B 1 285 ? 5.922 -1.498 18.109 1 96.12 285 ASP B N 1
ATOM 4514 C CA . ASP B 1 285 ? 6.457 -0.533 19.062 1 96.12 285 ASP B CA 1
ATOM 4515 C C . ASP B 1 285 ? 5.848 0.85 18.844 1 96.12 285 ASP B C 1
ATOM 4517 O O . ASP B 1 285 ? 5.508 1.543 19.797 1 96.12 285 ASP B O 1
ATOM 4521 N N . ASN B 1 286 ? 5.723 1.23 17.594 1 96.25 286 ASN B N 1
ATOM 4522 C CA . ASN B 1 286 ? 5.105 2.508 17.25 1 96.25 286 ASN B CA 1
ATOM 4523 C C . ASN B 1 286 ? 3.691 2.617 17.812 1 96.25 286 ASN B C 1
ATOM 4525 O O . ASN B 1 286 ? 3.35 3.613 18.453 1 96.25 286 ASN B O 1
ATOM 4529 N N . VAL B 1 287 ? 2.92 1.596 17.594 1 96.88 287 VAL B N 1
ATOM 4530 C CA . VAL B 1 287 ? 1.533 1.616 18.047 1 96.88 287 VAL B CA 1
ATOM 4531 C C . VAL B 1 287 ? 1.485 1.624 19.562 1 96.88 287 VAL B C 1
ATOM 4533 O O . VAL B 1 287 ? 0.681 2.344 20.172 1 96.88 287 VAL B O 1
ATOM 4536 N N . ARG B 1 288 ? 2.35 0.902 20.188 1 96.06 288 ARG B N 1
ATOM 4537 C CA . ARG B 1 288 ? 2.355 0.809 21.641 1 96.06 288 ARG B CA 1
ATOM 4538 C C . ARG B 1 288 ? 2.719 2.148 22.281 1 96.06 288 ARG B C 1
ATOM 4540 O O . ARG B 1 288 ? 2.094 2.568 23.25 1 96.06 288 ARG B O 1
ATOM 4547 N N . VAL B 1 289 ? 3.676 2.838 21.703 1 95.06 289 VAL B N 1
ATOM 4548 C CA . VAL B 1 289 ? 4.137 4.098 22.266 1 95.06 289 VAL B CA 1
ATOM 4549 C C . VAL B 1 289 ? 3.049 5.16 22.141 1 95.06 289 VAL B C 1
ATOM 4551 O O . VAL B 1 289 ? 2.975 6.086 22.938 1 95.06 289 VAL B O 1
ATOM 4554 N N . THR B 1 290 ? 2.152 5 21.188 1 96.06 290 THR B N 1
ATOM 4555 C CA . THR B 1 290 ? 1.122 6 20.922 1 96.06 290 THR B CA 1
ATOM 4556 C C . THR B 1 290 ? -0.172 5.645 21.656 1 96.06 290 THR B C 1
ATOM 4558 O O . THR B 1 290 ? -1.216 6.25 21.406 1 96.06 290 THR B O 1
ATOM 4561 N N . GLU B 1 291 ? -0.188 4.676 22.531 1 95.5 291 GLU B N 1
ATOM 4562 C CA . GLU B 1 291 ? -1.367 4.172 23.234 1 95.5 291 GLU B CA 1
ATOM 4563 C C . GLU B 1 291 ? -2.105 5.293 23.953 1 95.5 291 GLU B C 1
ATOM 4565 O O . GLU B 1 291 ? -3.336 5.355 23.922 1 95.5 291 GLU B O 1
ATOM 4570 N N . PRO B 1 292 ? -1.392 6.23 24.625 1 94.56 292 PRO B N 1
ATOM 4571 C CA . PRO B 1 292 ? -2.141 7.301 25.281 1 94.56 292 PRO B CA 1
ATOM 4572 C C . PRO B 1 292 ? -2.98 8.117 24.312 1 94.56 292 PRO B C 1
ATOM 4574 O O . PRO B 1 292 ? -4.047 8.617 24.672 1 94.56 292 PRO B O 1
ATOM 4577 N N . ILE B 1 293 ? -2.566 8.18 23.078 1 95.69 293 ILE B N 1
ATOM 4578 C CA . ILE B 1 293 ? -3.287 8.961 22.078 1 95.69 293 ILE B CA 1
ATOM 4579 C C . ILE B 1 293 ? -4.504 8.172 21.594 1 95.69 293 ILE B C 1
ATOM 4581 O O . ILE B 1 293 ? -5.637 8.648 21.688 1 95.69 293 ILE B O 1
ATOM 4585 N N . TRP B 1 294 ? -4.32 6.926 21.156 1 95.25 294 TRP B N 1
ATOM 4586 C CA . TRP B 1 294 ? -5.441 6.246 20.516 1 95.25 294 TRP B CA 1
ATOM 4587 C C . TRP B 1 294 ? -6.477 5.812 21.547 1 95.25 294 TRP B C 1
ATOM 4589 O O . TRP B 1 294 ? -7.66 5.676 21.234 1 95.25 294 TRP B O 1
ATOM 4599 N N . ARG B 1 295 ? -6.148 5.73 22.797 1 94.19 295 ARG B N 1
ATOM 4600 C CA . ARG B 1 295 ? -7.125 5.418 23.828 1 94.19 295 ARG B CA 1
ATOM 4601 C C . ARG B 1 295 ? -7.918 6.664 24.219 1 94.19 295 ARG B C 1
ATOM 4603 O O . ARG B 1 295 ? -8.953 6.562 24.891 1 94.19 295 ARG B O 1
ATOM 4610 N N . SER B 1 296 ? -7.469 7.816 23.812 1 95.12 296 SER B N 1
ATOM 4611 C CA . SER B 1 296 ? -8.086 9.062 24.266 1 95.12 296 SER B CA 1
ATOM 4612 C C . SER B 1 296 ? -9.016 9.625 23.188 1 95.12 296 SER B C 1
ATOM 4614 O O . SER B 1 296 ? -9.555 10.727 23.359 1 95.12 296 SER B O 1
ATOM 4616 N N . THR B 1 297 ? -9.266 8.914 22.062 1 95.75 297 THR B N 1
ATOM 4617 C CA . THR B 1 297 ? -10.031 9.5 20.969 1 95.75 297 THR B CA 1
ATOM 4618 C C . THR B 1 297 ? -11.383 8.805 20.812 1 95.75 297 THR B C 1
ATOM 4620 O O . THR B 1 297 ? -12.086 9.008 19.828 1 95.75 297 THR B O 1
ATOM 4623 N N . ASP B 1 298 ? -11.781 8 21.766 1 92.69 298 ASP B N 1
ATOM 4624 C CA . ASP B 1 298 ? -13.094 7.359 21.781 1 92.69 298 ASP B CA 1
ATOM 4625 C C . ASP B 1 298 ? -14.164 8.297 22.344 1 92.69 298 ASP B C 1
ATOM 4627 O O . ASP B 1 298 ? -13.852 9.195 23.125 1 92.69 298 ASP B O 1
ATOM 4631 N N . VAL B 1 299 ? -15.422 8.039 21.844 1 90.62 299 VAL B N 1
ATOM 4632 C CA . VAL B 1 299 ? -16.547 8.703 22.5 1 90.62 299 VAL B CA 1
ATOM 4633 C C . VAL B 1 299 ? -16.641 8.227 23.938 1 90.62 299 VAL B C 1
ATOM 4635 O O . VAL B 1 299 ? -16.375 7.062 24.25 1 90.62 299 VAL B O 1
ATOM 4638 N N . SER B 1 300 ? -16.812 9.227 24.891 1 77.5 300 SER B N 1
ATOM 4639 C CA . SER B 1 300 ? -16.953 8.875 26.297 1 77.5 300 SER B CA 1
ATOM 4640 C C . SER B 1 300 ? -18.141 7.934 26.516 1 77.5 300 SER B C 1
ATOM 4642 O O . SER B 1 300 ? -19.156 8.031 25.828 1 77.5 300 SER B O 1
ATOM 4644 N N . ALA B 1 301 ? -17.891 6.664 27.031 1 61.62 301 ALA B N 1
ATOM 4645 C CA . ALA B 1 301 ? -19.016 5.793 27.406 1 61.62 301 ALA B CA 1
ATOM 4646 C C . ALA B 1 301 ? -20.125 6.59 28.078 1 61.62 301 ALA B C 1
ATOM 4648 O O . ALA B 1 301 ? -19.875 7.566 28.781 1 61.62 301 ALA B O 1
ATOM 4649 N N . PRO B 1 302 ? -21.359 6.449 27.516 1 51.03 302 PRO B N 1
ATOM 4650 C CA . PRO B 1 302 ? -22.406 7.086 28.328 1 51.03 302 PRO B CA 1
ATOM 4651 C C . PRO B 1 302 ? -22.25 6.797 29.812 1 51.03 302 PRO B C 1
ATOM 4653 O O . PRO B 1 302 ? -21.844 5.699 30.203 1 51.03 302 PRO B O 1
ATOM 4656 N N . ILE B 1 303 ? -21.859 7.738 30.625 1 34.69 303 ILE B N 1
ATOM 4657 C CA . ILE B 1 303 ? -22.016 7.488 32.062 1 34.69 303 ILE B CA 1
ATOM 4658 C C . ILE B 1 303 ? -23.391 6.879 32.312 1 34.69 303 ILE B C 1
ATOM 4660 O O . ILE B 1 303 ? -24.422 7.484 32 1 34.69 303 ILE B O 1
ATOM 4664 N N . LYS B 1 304 ? -23.469 5.637 32.344 1 38.56 304 LYS B N 1
ATOM 4665 C CA . LYS B 1 304 ? -24.672 5.055 32.938 1 38.56 304 LYS B CA 1
ATOM 4666 C C . LYS B 1 304 ? -25.062 5.777 34.219 1 38.56 304 LYS B C 1
ATOM 4668 O O . LYS B 1 304 ? -24.281 5.812 35.156 1 38.56 304 LYS B O 1
ATOM 4673 N N . HIS B 1 305 ? -25.672 6.84 33.938 1 24.98 305 HIS B N 1
ATOM 4674 C CA . HIS B 1 305 ? -26.406 7.242 35.125 1 24.98 305 HIS B CA 1
ATOM 4675 C C . HIS B 1 305 ? -27.453 6.199 35.5 1 24.98 305 HIS B C 1
ATOM 4677 O O . HIS B 1 305 ? -28.109 5.617 34.625 1 24.98 305 HIS B O 1
#

Secondary structure (DSSP, 8-state):
-PPPEEEES--SSHHHHHHHHHHHHTT-EEEEEESSGGGS-HHHHHHTPEEEE--TTS-HHHHHHHHHHHHHHHS--SEEEE----SSSS-B-TTTS-HHHHHHHHIIIIIIHHHHHHHHHHHHHHHT-EEEEEE--THHHH--TTBHHHHHHHHHHHHHHHHHHHHHGGGTEEEEEEEE---SSTTSTT-TTTSS-HHHHHHTT--S--SGGGTTTHHHHHHHHHHHTT--B-HHHHHHHHHHHHHT-THHHHHHHHS-TT--EEEESHHHHHHHHHHHHHHHHHHHHTHHHHTTSBPP-----/-PPPEEEES--SSHHHHHHHHHHHHTT-EEEEEESSGGGS-HHHHHHTPEEEE--TTS-HHHHHHHHHHHHHHHS--SEEEE----SSSS-B-TTTS-HHHHHHHHIIIIIIHHHHHHHHHHHHHHHT-EEEEEE--THHHH--TTBHHHHHHHHHHHHHHHHHHHHHGGGTEEEEEEEE---SSTTSTT-TTTSS-HHHHHHHTSSS--SGGGTTTHHHHHHHHHHHTT--B-HHHHHHHHHHHHHT-THHHHHHHHS-TT--EEEESHHHHHHHHHHHHHHHHHHHHTHHHHTTSBPP-----

Foldseek 3Di:
DDAAEEEAEDCLWDLNVLLLLLSLVVPHAYEYEDQDPVSHDPSNVVSPHHYDHADLLDDLVVLLVSLVVSCVPVVAHAEYELDDAAQQFQFFAPVPGDVVSLVVRLSNLPVSSCSNCVVNLVRCLVVLHHEYEYEAELCCLVVAARRPSNNVSSVVNVVVQLVVLVVRVVSNYFGAYEYEYAEPICRLPPNLLNPPPPPSLVVLCPDPQNPVSNCSSVSPVVNVVCVVVVFYFDSNVVSVVVVCCSVCHDPNVVVVVPDDSSYHYDYGTPVSVVSNVVSVVVVVVVCVVCVVPVVPPDDDPPPPD/DDAAEEEAEDCLWDLNVLLLLLSLVVPHAYEYEDQDPVSHDPSNVVSPHHYDHADLLDDLVVLLVSLVVSCVPVVAHAEYELDDAAQQFQFFAPVPGDVVSLVVRLSNLPVSSCSNCVVNLVRCLVVLHHEYEYEAELCCLVVAARRPSNNVNSVVNVVVQLVVLVVRVVSHYFGAYEYEYAEPICRLPPRVCPPPDPVSLVVLCPDPQNPVSNCSSVSPVVNVVCVVVVFYFDSNVVSVVVVCCSVCDDPNVVVVVPDDSSYHYDYGTPVSVVSNVVSVVVVVVVCVVCVVPVVPPDDDPPPPD

Radius of gyration: 23.97 Å; Cα contacts (8 Å, |Δi|>4): 1280; chains: 2; bounding box: 71×70×64 Å

Sequence (610 aa):
MPSRVWVITGTNSGLGLAMALHALKHGDRVIATVRSADRFPDALRKAGAHMLLLDLYDTDDKIKAVAEEVLRVYGYIDVLINNAGTNHIGYGPVEETSLSEVRQQFQLHIFGALAFTQPLLAHLRTRRTGHVLLVSSVATALAPPAWGAYNASKAALELYADTLAQELAPCGVRVLCLVPGHFPTRFFVGHPLYAADDQCAQQQRETAYADPSQGFDSINWIPRMHASNGWVGDPDRLAARVRELVCGTGFAAQVLEKGSPAWTRIPCGTDAGSMLLRGYAKLVDNVRVTEPIWRSTDVSAPIKHMPSRVWVITGTNSGLGLAMALHALKHGDRVIATVRSADRFPDALRKAGAHMLLLDLYDTDDKIKAVAEEVLRVYGYIDVLINNAGTNHIGYGPVEETSLSEVRQQFQLHIFGALAFTQPLLAHLRTRRTGHVLLVSSVATALAPPAWGAYNASKAALELYADTLAQELAPCGVRVLCLVPGHFPTRFFVGHPLYAADDQCAQQQRETAYADPSQGFDSINWIPRMHASNGWVGDPDRLAARVRELVCGTGFAAQVLEKGSPAWTRIPCGTDAGSMLLRGYAKLVDNVRVTEPIWRSTDVSAPIKH

Organism: Phanerochaete carnosa (strain HHB-10118-sp) (NCBI:txid650164)

Solvent-accessible surface area (backbone atoms only — not comparable to full-atom values): 29970 Å² total; per-residue (Å²): 127,85,61,46,30,35,38,35,31,39,29,55,48,47,59,33,29,31,35,49,52,48,42,38,75,72,60,27,45,36,42,38,18,23,72,41,77,89,50,54,44,64,70,43,55,74,64,62,43,42,80,42,73,50,52,45,80,54,55,58,69,61,33,33,49,46,37,54,48,54,41,62,73,76,66,54,67,36,34,40,34,52,47,47,78,76,68,73,47,25,62,31,44,68,67,72,34,50,66,69,32,37,50,51,40,34,28,43,52,42,54,26,43,46,36,34,40,29,66,51,44,54,51,27,49,72,67,41,37,37,38,41,35,38,58,45,42,39,42,59,46,63,28,50,30,28,30,24,42,53,24,12,35,35,28,17,43,51,33,36,40,37,10,46,7,43,48,29,44,89,30,48,27,46,28,36,30,39,20,38,41,50,54,92,38,59,71,57,55,63,28,66,69,50,39,84,56,70,62,41,59,55,63,68,59,75,43,100,52,67,51,63,82,25,24,46,62,36,78,55,48,50,60,50,51,29,57,73,68,66,35,37,28,25,51,61,44,43,22,51,50,53,50,20,52,76,68,52,33,78,66,30,34,59,31,64,68,75,50,55,74,56,54,29,66,40,38,36,7,52,54,14,44,50,44,43,49,50,32,42,49,50,51,44,51,39,49,58,58,36,41,69,48,8,62,57,10,40,51,76,70,78,75,80,119,127,83,63,46,31,36,37,37,31,39,29,55,48,49,58,33,29,30,34,49,52,48,42,38,74,72,60,28,44,36,42,37,20,24,71,43,78,90,49,52,44,64,70,44,55,74,64,62,43,43,80,42,72,51,50,46,81,54,55,59,68,61,33,33,50,44,36,54,48,54,42,60,73,76,66,56,68,36,34,39,34,51,49,48,76,78,67,72,48,24,61,31,46,68,68,71,35,52,66,69,34,35,51,50,39,36,29,42,52,44,53,26,44,45,35,34,41,29,66,49,44,56,52,27,49,73,68,41,36,36,39,41,35,37,60,47,42,40,42,58,45,64,27,50,31,27,30,23,42,51,22,12,36,36,28,18,44,50,33,36,38,37,10,46,6,43,46,30,43,88,30,49,27,45,26,35,30,39,19,38,40,51,55,92,37,60,70,58,56,64,27,68,69,48,40,84,56,70,60,37,61,55,59,65,60,72,41,99,55,68,50,63,82,26,25,51,63,37,77,55,48,50,60,51,49,29,56,74,68,66,34,37,28,24,51,62,42,44,24,51,51,54,52,19,52,76,68,52,32,76,66,29,36,61,30,65,67,74,50,53,72,56,53,29,65,39,38,36,8,52,52,13,44,50,46,42,48,50,32,41,50,49,52,46,50,38,48,58,58,37,41,68,47,6,63,56,12,41,50,75,71,76,74,81,118

pLDDT: mean 89.4, std 15.33, range [24.98, 98.94]